Protein AF-A0A8T2HWT0-F1 (afdb_monomer_lite)

Sequence (548 aa):
MPTSSLLLQFSRGFATHGLSETGPKTSGLLRFYKHVSVKEAPGKAGYQIMLDNRVLKTPARHPLIVPTKALALAIAAEWEWQIKRIDASTMPLMSLAATAIDQPQHRDLVIETMLQYVPTDPVICRLEPGLIADKQAAVLNPVLQWVKKEIGATLETSDSIFGAQLPENQANKIRKYLQKMDKWELTAAEQLAASCKSVLLALAFVKQQLGLHEAMEATRLEEDHQIAQWGLVEGGHDIDLSDIKEFCMAAPRGAYTTLQIANDYFAVDFSLHIERLIKSIAAVHATLNSCYANYYTALARGQDSQEALVLQAAVLPSLLLALTTAEKRCEQETLKIATIIVSPSEDQTTPASSSSLSIHVAVAPDPRCLQLQENTFATVLGPPREVPIGKDSGWVAQRQTLEALRPPGAAEILLTTQQGALLEGLVTNLFIITRSKDGEIVLQTAGMGDGVVWGTMRKRVSEACKQLGLKVLEQPPAAAERATWQEAFLTNALRGVQPLDRIECDERNVWGLEPWVIEFLEVPGQWTAKIQALVESSLQRTDLRNLS

Radius of gyration: 28.45 Å; chains: 1; bounding box: 68×54×79 Å

Secondary structure (DSSP, 8-state):
--------S------------------PPBP--S-EEEEEPTTSSSEEEEETTEE-B-TTS-B-EES-HHHHHHHHHHHHT--SB--GGG-HHHHHHHHHHH--S-HHHHHHHHHHHGGG-TTTB----SHHHHHHHHHHHHHHHHIIIII------B--TT-----HHHHHHHHHHHHHS-HHHHHHHHHHHHHHT-HHHHHHHHTTSS-HHHHHHHHHHHHHHHHHHH-PPSSSSHHHHHHHHHHHHHSPS-EEEEEEEETTTEEETHHHHHHHHHHHHHHHHHHSTTSSHHHHHHHHHSTT--HHHHHHHHHHHHHHHHHHHHHTT-TT-SEEEEEEEEEE---TTS-TT--PEEEEEEEEE-GGGT------EEEEEEPPPSS-SS-BTHHHHHTHHHHTTPPTTEEEEEEE-TT-BEEEESSSEEEEEEE-TTS-EEEEE--GGG-----HHHHHHHHHHHHTTPEEEESPPBGGGGGGEEEEEEEETTTEEEEESEEEE-TT-TT-PPPEEEE-SSSS-HHHHHHHHHHHHH--EEEGGG--

pLDDT: mean 79.1, std 18.24, range [22.44, 97.56]

Structure (mmCIF, N/CA/C/O backbone):
data_AF-A0A8T2HWT0-F1
#
_entry.id   AF-A0A8T2HWT0-F1
#
loop_
_atom_site.group_PDB
_atom_site.id
_atom_site.type_symbol
_atom_site.label_atom_id
_atom_site.label_alt_id
_atom_site.label_comp_id
_atom_site.label_asym_id
_atom_site.label_entity_id
_atom_site.label_seq_id
_atom_site.pdbx_PDB_ins_code
_atom_site.Cartn_x
_atom_site.Cartn_y
_atom_site.Cartn_z
_atom_site.occupancy
_atom_site.B_iso_or_equiv
_atom_site.auth_seq_id
_atom_site.auth_comp_id
_atom_site.auth_asym_id
_atom_site.auth_atom_id
_atom_site.pdbx_PDB_model_num
ATOM 1 N N . MET A 1 1 ? 3.682 18.436 -18.220 1.00 24.05 1 MET A N 1
ATOM 2 C CA . MET A 1 1 ? 2.845 17.231 -18.397 1.00 24.05 1 MET A CA 1
ATOM 3 C C . MET A 1 1 ? 3.781 16.037 -18.317 1.00 24.05 1 MET A C 1
ATOM 5 O O . MET A 1 1 ? 4.722 16.028 -19.103 1.00 24.05 1 MET A O 1
ATOM 9 N N . PRO A 1 2 ? 3.665 15.157 -17.310 1.00 31.50 2 PRO A N 1
ATOM 10 C CA . PRO A 1 2 ? 4.734 14.221 -16.993 1.00 31.50 2 PRO A CA 1
ATOM 11 C C . PRO A 1 2 ? 4.537 12.875 -17.703 1.00 31.50 2 PRO A C 1
ATOM 13 O O . PRO A 1 2 ? 3.480 12.262 -17.612 1.00 31.50 2 PRO A O 1
ATOM 16 N N . THR A 1 3 ? 5.590 12.418 -18.373 1.00 25.73 3 THR A N 1
ATOM 17 C CA . THR A 1 3 ? 5.780 11.060 -18.898 1.00 25.73 3 THR A CA 1
ATOM 18 C C . THR A 1 3 ? 7.211 10.658 -18.564 1.00 25.73 3 THR A C 1
ATOM 20 O O . THR A 1 3 ? 8.123 11.042 -19.292 1.00 25.73 3 THR A O 1
ATOM 23 N N . SER A 1 4 ? 7.423 9.955 -17.450 1.00 26.09 4 SER A N 1
ATOM 24 C CA . SER A 1 4 ? 8.697 9.283 -17.140 1.00 26.09 4 SER A CA 1
ATOM 25 C C . SER A 1 4 ? 8.610 8.553 -15.797 1.00 26.09 4 SER A C 1
ATOM 27 O O . SER A 1 4 ? 8.921 9.121 -14.755 1.00 26.09 4 SER A O 1
ATOM 29 N N . SER A 1 5 ? 8.158 7.303 -15.822 1.00 26.47 5 SER A N 1
ATOM 30 C CA . SER A 1 5 ? 8.372 6.300 -14.773 1.00 26.47 5 SER A CA 1
ATOM 31 C C . SER A 1 5 ? 7.947 4.969 -15.371 1.00 26.47 5 SER A C 1
ATOM 33 O O . SER A 1 5 ? 6.758 4.697 -15.394 1.00 26.47 5 SER A O 1
ATOM 35 N N . LEU A 1 6 ? 8.884 4.242 -15.984 1.00 29.80 6 LEU A N 1
ATOM 36 C CA . LEU A 1 6 ? 8.794 2.826 -16.369 1.00 29.80 6 LEU A CA 1
ATOM 37 C C . LEU A 1 6 ? 10.051 2.502 -17.141 1.00 29.80 6 LEU A C 1
ATOM 39 O O . LEU A 1 6 ? 10.121 2.837 -18.317 1.00 29.80 6 LEU A O 1
ATOM 43 N N . LEU A 1 7 ? 11.033 1.893 -16.486 1.00 27.14 7 LEU A N 1
ATOM 44 C CA . LEU A 1 7 ? 12.072 1.147 -17.195 1.00 27.14 7 LEU A CA 1
ATOM 45 C C . LEU A 1 7 ? 12.890 0.190 -16.320 1.00 27.14 7 LEU A C 1
ATOM 47 O O . LEU A 1 7 ? 13.713 -0.526 -16.872 1.00 27.14 7 LEU A O 1
ATOM 51 N N . LEU A 1 8 ? 12.665 0.082 -15.003 1.00 26.81 8 LEU A N 1
ATOM 52 C CA . LEU A 1 8 ? 13.634 -0.606 -14.138 1.00 26.81 8 LEU A CA 1
ATOM 53 C C . LEU A 1 8 ? 13.428 -2.084 -13.784 1.00 26.81 8 LEU A C 1
ATOM 55 O O . LEU A 1 8 ? 14.321 -2.647 -13.166 1.00 26.81 8 LEU A O 1
ATOM 59 N N . GLN A 1 9 ? 12.366 -2.767 -14.212 1.00 28.03 9 GLN A N 1
ATOM 60 C CA . GLN A 1 9 ? 12.105 -4.163 -13.790 1.00 28.03 9 GLN A CA 1
ATOM 61 C C . GLN A 1 9 ? 12.684 -5.277 -14.680 1.00 28.03 9 GLN A C 1
ATOM 63 O O . GLN A 1 9 ? 12.322 -6.444 -14.566 1.00 28.03 9 GLN A O 1
ATOM 68 N N . PHE A 1 10 ? 13.623 -4.956 -15.558 1.00 31.03 10 PHE A N 1
ATOM 69 C CA . PHE A 1 10 ? 13.835 -5.751 -16.762 1.00 31.03 10 PHE A CA 1
ATOM 70 C C . PHE A 1 10 ? 15.256 -6.334 -16.887 1.00 31.03 10 PHE A C 1
ATOM 72 O O . PHE A 1 10 ? 15.866 -6.175 -17.930 1.00 31.03 10 PHE A O 1
ATOM 79 N N . SER A 1 11 ? 15.850 -6.975 -15.866 1.00 22.64 11 SER A N 1
ATOM 80 C CA . SER A 1 11 ? 17.165 -7.640 -16.076 1.00 22.64 11 SER A CA 1
ATOM 81 C C . SER A 1 11 ? 17.526 -8.855 -15.205 1.00 22.64 11 SER A C 1
ATOM 83 O O . SER A 1 11 ? 18.636 -9.371 -15.327 1.00 22.64 11 SER A O 1
ATOM 85 N N . ARG A 1 12 ? 16.629 -9.399 -14.370 1.00 26.84 12 ARG A N 1
ATOM 86 C CA . ARG A 1 12 ? 16.908 -10.653 -13.636 1.00 26.84 12 ARG A CA 1
ATOM 87 C C . ARG A 1 12 ? 16.283 -11.868 -14.323 1.00 26.84 12 ARG A C 1
ATOM 89 O O . ARG A 1 12 ? 15.312 -12.433 -13.840 1.00 26.84 12 ARG A O 1
ATOM 96 N N . GLY A 1 13 ? 16.867 -12.290 -15.438 1.00 24.52 13 GLY A N 1
ATOM 97 C CA . GLY A 1 13 ? 16.573 -13.578 -16.064 1.00 24.52 13 GLY A CA 1
ATOM 98 C C . GLY A 1 13 ? 17.811 -14.092 -16.788 1.00 24.52 13 GLY A C 1
ATOM 99 O O . GLY A 1 13 ? 18.402 -13.342 -17.551 1.00 24.52 13 GLY A O 1
ATOM 100 N N . PHE A 1 14 ? 18.175 -15.354 -16.538 1.00 22.83 14 PHE A N 1
ATOM 101 C CA . PHE A 1 14 ? 19.338 -16.110 -17.046 1.00 22.83 14 PHE A CA 1
ATOM 102 C C . PHE A 1 14 ? 20.650 -16.034 -16.243 1.00 22.83 14 PHE A C 1
ATOM 104 O O . PHE A 1 14 ? 21.606 -15.371 -16.627 1.00 22.83 14 PHE A O 1
ATOM 111 N N . ALA A 1 15 ? 20.725 -16.846 -15.180 1.00 23.61 15 ALA A N 1
ATOM 112 C CA . ALA A 1 15 ? 21.880 -17.711 -14.898 1.00 23.61 15 ALA A CA 1
ATOM 113 C C . ALA A 1 15 ? 21.513 -18.756 -13.824 1.00 23.61 15 ALA A C 1
ATOM 115 O O . ALA A 1 15 ? 21.696 -18.539 -12.630 1.00 23.61 15 ALA A O 1
ATOM 116 N N . THR A 1 16 ? 21.000 -19.916 -14.237 1.00 25.56 16 THR A N 1
ATOM 117 C CA . THR A 1 16 ? 20.977 -21.115 -13.389 1.00 25.56 16 THR A CA 1
ATOM 118 C C . THR A 1 16 ? 22.335 -21.808 -13.476 1.00 25.56 16 THR A C 1
ATOM 120 O O . THR A 1 16 ? 22.564 -22.581 -14.399 1.00 25.56 16 THR A O 1
ATOM 123 N N . HIS A 1 17 ? 23.228 -21.551 -12.518 1.00 22.50 17 HIS A N 1
ATOM 124 C CA . HIS A 1 17 ? 24.290 -22.486 -12.136 1.00 22.50 17 HIS A CA 1
ATOM 125 C C . HIS A 1 17 ? 24.760 -22.217 -10.699 1.00 22.50 17 HIS A C 1
ATOM 127 O O . HIS A 1 17 ? 25.265 -21.142 -10.407 1.00 22.50 17 HIS A O 1
ATOM 133 N N . GLY A 1 18 ? 24.618 -23.235 -9.840 1.00 22.44 18 GLY A N 1
ATOM 134 C CA . GLY A 1 18 ? 25.424 -23.464 -8.634 1.00 22.44 18 GLY A CA 1
ATOM 135 C C . GLY A 1 18 ? 25.349 -22.407 -7.531 1.00 22.44 18 GLY A C 1
ATOM 136 O O . GLY A 1 18 ? 26.108 -21.444 -7.531 1.00 22.44 18 GLY A O 1
ATOM 137 N N . LEU A 1 19 ? 24.519 -22.653 -6.516 1.00 24.95 19 LEU A N 1
ATOM 138 C CA . LEU A 1 19 ? 24.631 -21.975 -5.225 1.00 24.95 19 LEU A CA 1
ATOM 139 C C . LEU A 1 19 ? 25.981 -22.334 -4.576 1.00 24.95 19 LEU A C 1
ATOM 141 O O . LEU A 1 19 ? 26.182 -23.468 -4.147 1.00 24.95 19 LEU A O 1
ATOM 145 N N . SER A 1 20 ? 26.890 -21.361 -4.490 1.00 22.78 20 SER A N 1
ATOM 146 C CA . SER A 1 20 ? 27.964 -21.346 -3.493 1.00 22.78 20 SER A CA 1
ATOM 147 C C . SER A 1 20 ? 27.797 -20.115 -2.607 1.00 22.78 20 SER A C 1
ATOM 149 O O . SER A 1 20 ? 27.699 -18.996 -3.114 1.00 22.78 20 SER A O 1
ATOM 151 N N . GLU A 1 21 ? 27.777 -20.331 -1.296 1.00 34.78 21 GLU A N 1
ATOM 152 C CA . GLU A 1 21 ? 27.684 -19.312 -0.253 1.00 34.78 21 GLU A CA 1
ATOM 153 C C . GLU A 1 21 ? 28.832 -18.292 -0.331 1.00 34.78 21 GLU A C 1
ATOM 155 O O . GLU A 1 21 ? 29.925 -18.535 0.168 1.00 34.78 21 GLU A O 1
ATOM 160 N N . THR A 1 22 ? 28.574 -17.113 -0.902 1.00 25.36 22 THR A N 1
ATOM 161 C CA . THR A 1 22 ? 29.272 -15.862 -0.562 1.00 25.36 22 THR A CA 1
ATOM 162 C C . THR A 1 22 ? 28.342 -14.685 -0.864 1.00 25.36 22 THR A C 1
ATOM 164 O O . THR A 1 22 ? 27.855 -14.570 -1.987 1.00 25.36 22 THR A O 1
ATOM 167 N N . GLY A 1 23 ? 28.080 -13.813 0.117 1.00 28.64 23 GLY A N 1
ATOM 168 C CA . GLY A 1 23 ? 27.225 -12.628 -0.055 1.00 28.64 23 GLY A CA 1
ATOM 169 C C . GLY A 1 23 ? 27.714 -11.660 -1.153 1.00 28.64 23 GLY A C 1
ATOM 170 O O . GLY A 1 23 ? 28.897 -11.676 -1.510 1.00 28.64 23 GLY A O 1
ATOM 171 N N . PRO A 1 24 ? 26.838 -10.798 -1.707 1.00 32.03 24 PRO A N 1
ATOM 172 C CA . PRO A 1 24 ? 27.182 -9.977 -2.863 1.00 32.03 24 PRO A CA 1
ATOM 173 C C . PRO A 1 24 ? 28.193 -8.877 -2.498 1.00 32.03 24 PRO A C 1
ATOM 175 O O . PRO A 1 24 ? 27.937 -8.002 -1.670 1.00 32.03 24 PRO A O 1
ATOM 178 N N . LYS A 1 25 ? 29.359 -8.896 -3.154 1.00 30.98 25 LYS A N 1
ATOM 179 C CA . LYS A 1 25 ? 30.345 -7.804 -3.131 1.00 30.98 25 LYS A CA 1
ATOM 180 C C . LYS A 1 25 ? 29.806 -6.616 -3.940 1.00 30.98 25 LYS A C 1
ATOM 182 O O . LYS A 1 25 ? 29.702 -6.703 -5.158 1.00 30.98 25 LYS A O 1
ATOM 187 N N . THR A 1 26 ? 29.522 -5.482 -3.301 1.00 39.16 26 THR A N 1
ATOM 188 C CA . THR A 1 26 ? 29.112 -4.236 -3.981 1.00 39.16 26 THR A CA 1
ATOM 189 C C . THR A 1 26 ? 30.318 -3.519 -4.611 1.00 39.16 26 THR A C 1
ATOM 191 O O . THR A 1 26 ? 30.970 -2.658 -4.016 1.00 39.16 26 THR A O 1
ATOM 194 N N . SER A 1 27 ? 30.644 -3.888 -5.852 1.00 46.19 27 SER A N 1
ATOM 195 C CA . SER A 1 27 ? 31.811 -3.409 -6.612 1.00 46.19 27 SER A CA 1
ATOM 196 C C . SER A 1 27 ? 31.503 -2.274 -7.609 1.00 46.19 27 SER A C 1
ATOM 198 O O . SER A 1 27 ? 32.013 -2.286 -8.727 1.00 46.19 27 SER A O 1
ATOM 200 N N . GLY A 1 28 ? 30.666 -1.295 -7.251 1.00 57.81 28 GLY A N 1
ATOM 201 C CA . GLY A 1 28 ? 30.390 -0.133 -8.115 1.00 57.81 28 GLY A CA 1
ATOM 202 C C . GLY A 1 28 ? 31.555 0.869 -8.164 1.00 57.81 28 GLY A C 1
ATOM 203 O O . GLY A 1 28 ? 32.115 1.219 -7.119 1.00 57.81 28 GLY A O 1
ATOM 204 N N . LEU A 1 29 ? 31.915 1.346 -9.364 1.00 75.94 29 LEU A N 1
ATOM 205 C CA . LEU A 1 29 ? 32.927 2.394 -9.587 1.00 75.94 29 LEU A CA 1
ATOM 206 C C . LEU A 1 29 ? 32.490 3.724 -8.947 1.00 75.94 29 LEU A C 1
ATOM 208 O O . LEU A 1 29 ? 31.316 4.081 -8.987 1.00 75.94 29 LEU A O 1
ATOM 212 N N . LEU A 1 30 ? 33.429 4.490 -8.382 1.00 79.50 30 LEU A N 1
ATOM 213 C CA . LEU A 1 30 ? 33.154 5.858 -7.921 1.00 79.50 30 LEU A CA 1
ATOM 214 C C . LEU A 1 30 ? 32.766 6.757 -9.104 1.00 79.50 30 LEU A C 1
ATOM 216 O O . LEU A 1 30 ? 33.316 6.613 -10.200 1.00 79.50 30 LEU A O 1
ATOM 220 N N . ARG A 1 31 ? 31.854 7.713 -8.878 1.00 83.25 31 ARG A N 1
ATOM 221 C CA . ARG A 1 31 ? 31.521 8.731 -9.884 1.00 83.25 31 ARG A CA 1
ATOM 222 C C . ARG A 1 31 ? 32.776 9.548 -10.196 1.00 83.25 31 ARG A C 1
ATOM 224 O O . ARG A 1 31 ? 33.332 10.212 -9.327 1.00 83.25 31 ARG A O 1
ATOM 231 N N . PHE A 1 32 ? 33.220 9.480 -11.448 1.00 88.19 32 PHE A N 1
ATOM 232 C CA . PHE A 1 32 ? 34.474 10.083 -11.918 1.00 88.19 32 PHE A CA 1
ATOM 233 C C . PHE A 1 32 ? 34.266 11.318 -12.812 1.00 88.19 32 PHE A C 1
ATOM 235 O O . PHE A 1 32 ? 35.234 11.827 -13.373 1.00 88.19 32 PHE A O 1
ATOM 242 N N . TYR A 1 33 ? 33.022 11.775 -12.971 1.00 88.38 33 TYR A N 1
ATOM 243 C CA . TYR A 1 33 ? 32.622 12.878 -13.850 1.00 88.38 33 TYR A CA 1
ATOM 244 C C . TYR A 1 33 ? 31.745 13.890 -13.107 1.00 88.38 33 TYR A C 1
ATOM 246 O O . TYR A 1 33 ? 31.045 13.531 -12.153 1.00 88.38 33 TYR A O 1
ATOM 254 N N . LYS A 1 34 ? 31.751 15.153 -13.551 1.00 75.69 34 LYS A N 1
ATOM 255 C CA . LYS A 1 34 ? 30.940 16.226 -12.949 1.00 75.69 34 LYS A CA 1
ATOM 256 C C . LYS A 1 34 ? 29.694 16.538 -13.767 1.00 75.69 34 LYS A C 1
ATOM 258 O O . LYS A 1 34 ? 28.609 16.579 -13.198 1.00 75.69 34 LYS A O 1
ATOM 263 N N . HIS A 1 35 ? 29.837 16.692 -15.076 1.00 78.69 35 HIS A N 1
ATOM 264 C CA . HIS A 1 35 ? 28.774 17.110 -15.982 1.00 78.69 35 HIS A CA 1
ATOM 265 C C . HIS A 1 35 ? 28.385 15.986 -16.940 1.00 78.69 35 HIS A C 1
ATOM 267 O O . HIS A 1 35 ? 29.240 15.231 -17.400 1.00 78.69 35 HIS A O 1
ATOM 273 N N . VAL A 1 36 ? 27.100 15.900 -17.278 1.00 88.44 36 VAL A N 1
ATOM 274 C CA . VAL A 1 36 ? 26.594 15.014 -18.331 1.00 88.44 36 VAL A CA 1
ATOM 275 C C . VAL A 1 36 ? 25.966 15.886 -19.411 1.00 88.44 36 VAL A C 1
ATOM 277 O O . VAL A 1 36 ? 25.247 16.833 -19.111 1.00 88.44 36 VAL A O 1
ATOM 280 N N . SER A 1 37 ? 26.273 15.626 -20.679 1.00 85.12 37 SER A N 1
ATOM 281 C CA . SER A 1 37 ? 25.669 16.366 -21.792 1.00 85.12 37 SER A CA 1
ATOM 282 C C . SER A 1 37 ? 25.386 15.463 -22.983 1.00 85.12 37 SER A C 1
ATOM 284 O O . SER A 1 37 ? 25.999 14.411 -23.143 1.00 85.12 37 SER A O 1
ATOM 286 N N . VAL A 1 38 ? 24.451 15.876 -23.834 1.00 92.69 38 VAL A N 1
ATOM 287 C CA . VAL A 1 38 ? 24.087 15.157 -25.059 1.00 92.69 38 VAL A CA 1
ATOM 288 C C . VAL A 1 38 ? 24.544 15.967 -26.263 1.00 92.69 38 VAL A C 1
ATOM 290 O O . VAL A 1 38 ? 24.312 17.174 -26.330 1.00 92.69 38 VAL A O 1
ATOM 293 N N . LYS A 1 39 ? 25.186 15.305 -27.226 1.00 91.69 39 LYS A N 1
ATOM 294 C CA . LYS A 1 39 ? 25.612 15.907 -28.496 1.00 91.69 39 LYS A CA 1
ATOM 295 C C . LYS A 1 39 ? 25.235 15.006 -29.662 1.00 91.69 39 LYS A C 1
ATOM 297 O O . LYS A 1 39 ? 25.091 13.798 -29.495 1.00 91.69 39 LYS A O 1
ATOM 302 N N . GLU A 1 40 ? 25.107 15.583 -30.847 1.00 93.50 40 GLU A N 1
ATOM 303 C CA . GLU A 1 40 ? 25.027 14.792 -32.076 1.00 93.50 40 GLU A CA 1
ATOM 304 C C . GLU A 1 40 ? 26.358 14.078 -32.325 1.00 93.50 40 GLU A C 1
ATOM 306 O O . GLU A 1 40 ? 27.436 14.617 -32.046 1.00 93.50 40 GLU A O 1
ATOM 311 N N . ALA A 1 41 ? 26.280 12.831 -32.789 1.00 90.25 41 ALA A N 1
ATOM 312 C CA . ALA A 1 41 ? 27.463 12.035 -33.065 1.00 90.25 41 ALA A CA 1
ATOM 313 C C . ALA A 1 41 ? 28.148 12.546 -34.350 1.00 90.25 41 ALA A C 1
ATOM 315 O O . ALA A 1 41 ? 27.528 12.579 -35.414 1.00 90.25 41 ALA A O 1
ATOM 316 N N . PRO A 1 42 ? 29.433 12.936 -34.308 1.00 83.69 42 PRO A N 1
ATOM 317 C CA . PRO A 1 42 ? 30.116 13.429 -35.497 1.00 83.69 42 PRO A CA 1
ATOM 318 C C . PRO A 1 42 ? 30.274 12.307 -36.534 1.00 83.69 42 PRO A C 1
ATOM 320 O O . PRO A 1 42 ? 30.827 11.247 -36.241 1.00 83.69 42 PRO A O 1
ATOM 323 N N . GLY A 1 43 ? 29.788 12.544 -37.757 1.00 79.88 43 GLY A N 1
ATOM 324 C CA . GLY A 1 43 ? 29.916 11.610 -38.883 1.00 79.88 43 GLY A CA 1
ATOM 325 C C . GLY A 1 43 ? 29.040 10.352 -38.801 1.00 79.88 43 GLY A C 1
ATOM 326 O O . GLY A 1 43 ? 29.235 9.435 -39.596 1.00 79.88 43 GLY A O 1
ATOM 327 N N . LYS A 1 44 ? 28.088 10.280 -37.858 1.00 82.56 44 LYS A N 1
ATOM 328 C CA . LYS A 1 44 ? 27.123 9.176 -37.724 1.00 82.56 44 LYS A CA 1
ATOM 329 C C . LYS A 1 44 ? 25.737 9.728 -37.398 1.00 82.56 44 LYS A C 1
ATOM 331 O O . LYS A 1 44 ? 25.620 10.671 -36.628 1.00 82.56 44 LYS A O 1
ATOM 336 N N . ALA A 1 45 ? 24.685 9.119 -37.939 1.00 83.69 45 ALA A N 1
ATOM 337 C CA . ALA A 1 45 ? 23.322 9.453 -37.535 1.00 83.69 45 ALA A CA 1
ATOM 338 C C . ALA A 1 45 ? 23.077 8.984 -36.086 1.00 83.69 45 ALA A C 1
ATOM 340 O O . ALA A 1 45 ? 23.282 7.808 -35.780 1.00 83.69 45 ALA A O 1
ATOM 341 N N . GLY A 1 46 ? 22.667 9.901 -35.205 1.00 91.56 46 GLY A N 1
ATOM 342 C CA . GLY A 1 46 ? 22.336 9.615 -33.807 1.00 91.56 46 GLY A CA 1
ATOM 343 C C . GLY A 1 46 ? 22.950 10.597 -32.807 1.00 91.56 46 GLY A C 1
ATOM 344 O O . GLY A 1 46 ? 23.623 11.566 -33.161 1.00 91.56 46 GLY A O 1
ATOM 345 N N . TYR A 1 47 ? 22.716 10.322 -31.529 1.00 93.94 47 TYR A N 1
ATOM 346 C CA . TYR A 1 47 ? 23.123 11.152 -30.400 1.00 93.94 47 TYR A CA 1
ATOM 347 C C . TYR A 1 47 ? 24.047 10.365 -29.475 1.00 93.94 47 TYR A C 1
ATOM 349 O O . TYR A 1 47 ? 23.842 9.175 -29.244 1.00 93.94 47 TYR A O 1
ATOM 357 N N . GLN A 1 48 ? 25.060 11.034 -28.937 1.00 94.06 48 GLN A N 1
ATOM 358 C CA . GLN A 1 48 ? 26.007 10.476 -27.979 1.00 94.06 48 GLN A CA 1
ATOM 359 C C . GLN A 1 48 ? 25.920 11.219 -26.645 1.00 94.06 48 GLN A C 1
ATOM 361 O O . GLN A 1 48 ? 25.686 12.432 -26.602 1.00 94.06 48 GLN A O 1
ATOM 366 N N . ILE A 1 49 ? 26.147 10.484 -25.560 1.00 94.44 49 ILE A N 1
ATOM 367 C CA . ILE A 1 49 ? 26.234 11.034 -24.208 1.00 94.44 49 ILE A CA 1
ATOM 368 C C . ILE A 1 49 ? 27.702 11.317 -23.886 1.00 94.44 49 ILE A C 1
ATOM 370 O O . ILE A 1 49 ? 28.594 10.522 -24.185 1.00 94.44 49 ILE A O 1
ATOM 374 N N . MET A 1 50 ? 27.953 12.475 -23.291 1.00 92.25 50 MET A N 1
ATOM 375 C CA . MET A 1 50 ? 29.264 12.957 -22.882 1.00 92.25 50 MET A CA 1
ATOM 376 C C . MET A 1 50 ? 29.308 13.034 -21.359 1.00 92.25 50 MET A C 1
ATOM 378 O O . MET A 1 50 ? 28.469 13.701 -20.758 1.00 92.25 50 MET A O 1
ATOM 382 N N . LEU A 1 51 ? 30.308 12.401 -20.752 1.00 91.69 51 LEU A N 1
ATOM 383 C CA . LEU A 1 51 ? 30.667 12.588 -19.349 1.00 91.69 51 LEU A CA 1
ATOM 384 C C . LEU A 1 51 ? 31.840 13.568 -19.294 1.00 91.69 51 LEU A C 1
ATOM 386 O O . LEU A 1 51 ? 32.939 13.264 -19.770 1.00 91.69 51 LEU A O 1
ATOM 390 N N . ASP A 1 52 ? 31.588 14.765 -18.779 1.00 90.44 52 ASP A N 1
ATOM 391 C CA . ASP A 1 52 ? 32.414 15.957 -18.953 1.00 90.44 52 ASP A CA 1
ATOM 392 C C . ASP A 1 52 ? 32.734 16.183 -20.444 1.00 90.44 52 ASP A C 1
ATOM 394 O O . ASP A 1 52 ? 31.878 16.597 -21.225 1.00 90.44 52 ASP A O 1
ATOM 398 N N . ASN A 1 53 ? 33.956 15.840 -20.859 1.00 87.25 53 ASN A N 1
ATOM 399 C CA . ASN A 1 53 ? 34.443 15.964 -22.233 1.00 87.25 53 ASN A CA 1
ATOM 400 C C . ASN A 1 53 ? 34.724 14.607 -22.902 1.00 87.25 53 ASN A C 1
ATOM 402 O O . ASN A 1 53 ? 35.326 14.563 -23.975 1.00 87.25 53 ASN A O 1
ATOM 406 N N . ARG A 1 54 ? 34.318 13.489 -22.287 1.00 91.75 54 ARG A N 1
ATOM 407 C CA . ARG A 1 54 ? 34.568 12.128 -22.787 1.00 91.75 54 ARG A CA 1
ATOM 408 C C . ARG A 1 54 ? 33.281 11.486 -23.292 1.00 91.75 54 ARG A C 1
ATOM 410 O O . ARG A 1 54 ? 32.266 11.518 -22.608 1.00 91.75 54 ARG A O 1
ATOM 417 N N . VAL A 1 55 ? 33.345 10.869 -24.471 1.00 93.88 55 VAL A N 1
ATOM 418 C CA . VAL A 1 55 ? 32.228 10.092 -25.032 1.00 93.88 55 VAL A CA 1
ATOM 419 C C . VAL A 1 55 ? 31.972 8.873 -24.148 1.00 93.88 55 VAL A C 1
ATOM 421 O O . VAL A 1 55 ? 32.904 8.110 -23.867 1.00 93.88 55 VAL A O 1
ATOM 424 N N . LEU A 1 56 ? 30.722 8.692 -23.727 1.00 93.12 56 LEU A N 1
ATOM 425 C CA . LEU A 1 56 ? 30.280 7.517 -22.990 1.00 93.12 56 LEU A CA 1
ATOM 426 C C . LEU A 1 56 ? 30.376 6.271 -23.880 1.00 93.12 56 LEU A C 1
ATOM 428 O O . LEU A 1 56 ? 30.032 6.294 -25.065 1.00 93.12 56 LEU A O 1
ATOM 432 N N . LYS A 1 57 ? 30.859 5.174 -23.300 1.00 92.69 57 LYS A N 1
ATOM 433 C CA . LYS A 1 57 ? 31.058 3.901 -23.992 1.00 92.69 57 LYS A CA 1
ATOM 434 C C . LYS A 1 57 ? 30.269 2.790 -23.316 1.00 92.69 57 LYS A C 1
ATOM 436 O O . LYS A 1 57 ? 30.028 2.848 -22.112 1.00 92.69 57 LYS A O 1
ATOM 441 N N . THR A 1 58 ? 29.910 1.782 -24.097 1.00 91.00 58 THR A N 1
ATOM 442 C CA . THR A 1 58 ? 29.339 0.526 -23.615 1.00 91.00 58 THR A CA 1
ATOM 443 C C . THR A 1 58 ? 30.389 -0.300 -22.854 1.00 91.00 58 THR A C 1
ATOM 445 O O . THR A 1 58 ? 31.590 -0.005 -22.957 1.00 91.00 58 THR A O 1
ATOM 448 N N . PRO A 1 59 ? 29.992 -1.338 -22.094 1.00 86.00 59 PRO A N 1
ATOM 449 C CA . PRO A 1 59 ? 30.930 -2.249 -21.437 1.00 86.00 59 PRO A CA 1
ATOM 450 C C . PRO A 1 59 ? 31.935 -2.895 -22.404 1.00 86.00 59 PRO A C 1
ATOM 452 O O . PRO A 1 59 ? 33.116 -2.995 -22.062 1.00 86.00 59 PRO A O 1
ATOM 455 N N . ALA A 1 60 ? 31.533 -3.218 -23.643 1.00 87.00 60 ALA A N 1
ATOM 456 C CA . ALA A 1 60 ? 32.447 -3.697 -24.689 1.00 87.00 60 ALA A CA 1
ATOM 457 C C . ALA A 1 60 ? 33.297 -2.580 -25.338 1.00 87.00 60 ALA A C 1
ATOM 459 O O . ALA A 1 60 ? 34.018 -2.809 -26.307 1.00 87.00 60 ALA A O 1
ATOM 460 N N . ARG A 1 61 ? 33.272 -1.367 -24.770 1.00 89.94 61 ARG A N 1
ATOM 461 C CA . ARG A 1 61 ? 34.041 -0.174 -25.165 1.00 89.94 61 ARG A CA 1
ATOM 462 C C . ARG A 1 61 ? 33.640 0.440 -26.511 1.00 89.94 61 ARG A C 1
ATOM 464 O O . ARG A 1 61 ? 34.387 1.279 -27.031 1.00 89.94 61 ARG A O 1
ATOM 471 N N . HIS A 1 62 ? 32.463 0.114 -27.039 1.00 91.19 62 HIS A N 1
ATOM 472 C CA . HIS A 1 62 ? 31.904 0.796 -28.206 1.00 91.19 62 HIS A CA 1
ATOM 473 C C . HIS A 1 62 ? 31.340 2.172 -27.814 1.00 91.19 62 HIS A C 1
ATOM 475 O O . HIS A 1 62 ? 30.832 2.329 -26.706 1.00 91.19 62 HIS A O 1
ATOM 481 N N . PRO A 1 63 ? 31.414 3.204 -28.675 1.00 92.50 63 PRO A N 1
ATOM 482 C CA . PRO A 1 63 ? 30.730 4.472 -28.421 1.00 92.50 63 PRO A CA 1
ATOM 483 C C . PRO A 1 63 ? 29.214 4.272 -28.283 1.00 92.50 63 PRO A C 1
ATOM 485 O O . PRO A 1 63 ? 28.596 3.673 -29.165 1.00 92.50 63 PRO A O 1
ATOM 488 N N . LEU A 1 64 ? 28.616 4.800 -27.210 1.00 93.38 64 LEU A N 1
ATOM 489 C CA . LEU A 1 64 ? 27.174 4.715 -26.979 1.00 93.38 64 LEU A CA 1
ATOM 490 C C . LEU A 1 64 ? 26.451 5.765 -27.837 1.00 93.38 64 LEU A C 1
ATOM 492 O O . LEU A 1 64 ? 26.311 6.922 -27.438 1.00 93.38 64 LEU A O 1
ATOM 496 N N . ILE A 1 65 ? 26.032 5.357 -29.036 1.00 94.38 65 ILE A N 1
ATOM 497 C CA . ILE A 1 65 ? 25.289 6.197 -29.984 1.00 94.38 65 ILE A CA 1
ATOM 498 C C . ILE A 1 65 ? 23.865 5.660 -30.098 1.00 94.38 65 ILE A C 1
ATOM 500 O O . ILE A 1 65 ? 23.657 4.532 -30.549 1.00 94.38 65 ILE A O 1
ATOM 504 N N . VAL A 1 66 ? 22.895 6.482 -29.708 1.00 93.19 66 VAL A N 1
ATOM 505 C CA . VAL A 1 66 ? 21.467 6.144 -29.703 1.00 93.19 66 VAL A CA 1
ATOM 506 C C . VAL A 1 66 ? 20.714 6.894 -30.812 1.00 93.19 66 VAL A C 1
ATOM 508 O O . VAL A 1 66 ? 21.129 7.988 -31.203 1.00 93.19 66 VAL A O 1
ATOM 511 N N . PRO A 1 67 ? 19.615 6.335 -31.350 1.00 91.56 67 PRO A N 1
ATOM 512 C CA . PRO A 1 67 ? 18.962 6.862 -32.550 1.00 91.56 67 PRO A CA 1
ATOM 513 C C . PRO A 1 67 ? 18.228 8.188 -32.324 1.00 91.56 67 PRO A C 1
ATOM 515 O O . PRO A 1 67 ? 18.129 8.992 -33.247 1.00 91.56 67 PRO A O 1
ATOM 518 N N . THR A 1 68 ? 17.716 8.438 -31.114 1.00 91.19 68 THR A N 1
ATOM 519 C CA . THR A 1 68 ? 16.866 9.601 -30.827 1.00 91.19 68 THR A CA 1
ATOM 520 C C . THR A 1 68 ? 17.436 10.468 -29.712 1.00 91.19 68 THR A C 1
ATOM 522 O O . THR A 1 68 ? 18.047 9.985 -28.756 1.00 91.19 68 THR A O 1
ATOM 525 N N . LYS A 1 69 ? 17.186 11.778 -29.810 1.00 88.56 69 LYS A N 1
ATOM 526 C CA . LYS A 1 69 ? 17.588 12.744 -28.780 1.00 88.56 69 LYS A CA 1
ATOM 527 C C . LYS A 1 69 ? 16.896 12.463 -27.447 1.00 88.56 69 LYS A C 1
ATOM 529 O O . LYS A 1 69 ? 17.511 12.632 -26.402 1.00 88.56 69 LYS A O 1
ATOM 534 N N . ALA A 1 70 ? 15.639 12.020 -27.491 1.00 84.06 70 ALA A N 1
ATOM 535 C CA . ALA A 1 70 ? 14.858 11.685 -26.304 1.00 84.06 70 ALA A CA 1
ATOM 536 C C . ALA A 1 70 ? 15.501 10.540 -25.507 1.00 84.06 70 ALA A C 1
ATOM 538 O O . ALA A 1 70 ? 15.728 10.691 -24.310 1.00 84.06 70 ALA A O 1
ATOM 539 N N . LEU A 1 71 ? 15.885 9.447 -26.178 1.00 84.62 71 LEU A N 1
ATOM 540 C CA . LEU A 1 71 ? 16.582 8.332 -25.534 1.00 84.62 71 LEU A CA 1
ATOM 541 C C . LEU A 1 71 ? 17.947 8.766 -24.978 1.00 84.62 71 LEU A C 1
ATOM 543 O O . LEU A 1 71 ? 18.309 8.390 -23.868 1.00 84.62 71 LEU A O 1
ATOM 547 N N . ALA A 1 72 ? 18.680 9.612 -25.709 1.00 87.88 72 ALA A N 1
ATOM 548 C CA . ALA A 1 72 ? 19.963 10.134 -25.240 1.00 87.88 72 ALA A CA 1
ATOM 549 C C . ALA A 1 72 ? 19.832 10.993 -23.977 1.00 87.88 72 ALA A C 1
ATOM 551 O O . ALA A 1 72 ? 20.660 10.883 -23.079 1.00 87.88 72 ALA A O 1
ATOM 552 N N . LEU A 1 73 ? 18.800 11.840 -23.908 1.00 76.81 73 LEU A N 1
ATOM 553 C CA . LEU A 1 73 ? 18.508 12.665 -22.735 1.00 76.81 73 LEU A CA 1
ATOM 554 C C . LEU A 1 73 ? 18.079 11.814 -21.540 1.00 76.81 73 LEU A C 1
ATOM 556 O O . LEU A 1 73 ? 18.518 12.082 -20.428 1.00 76.81 73 LEU A O 1
ATOM 560 N N . ALA A 1 74 ? 17.275 10.775 -21.765 1.00 70.38 74 ALA A N 1
ATOM 561 C CA . ALA A 1 74 ? 16.850 9.873 -20.702 1.00 70.38 74 ALA A CA 1
ATOM 562 C C . ALA A 1 74 ? 18.037 9.084 -20.115 1.00 70.38 74 ALA A C 1
ATOM 564 O O . ALA A 1 74 ? 18.209 9.053 -18.902 1.00 70.38 74 ALA A O 1
ATOM 565 N N . ILE A 1 75 ? 18.934 8.561 -20.961 1.00 82.75 75 ILE A N 1
ATOM 566 C CA . ILE A 1 75 ? 20.184 7.933 -20.498 1.00 82.75 75 ILE A CA 1
ATOM 567 C C . ILE A 1 75 ? 21.089 8.962 -19.809 1.00 82.75 75 ILE A C 1
ATOM 569 O O . ILE A 1 75 ? 21.701 8.666 -18.788 1.00 82.75 75 ILE A O 1
ATOM 573 N N . ALA A 1 76 ? 21.190 10.185 -20.334 1.00 82.12 76 ALA A N 1
ATOM 574 C CA . ALA A 1 76 ? 21.968 11.238 -19.686 1.00 82.12 76 ALA A CA 1
ATOM 575 C C . ALA A 1 76 ? 21.444 11.556 -18.275 1.00 82.12 76 ALA A C 1
ATOM 577 O O . ALA A 1 76 ? 22.256 11.738 -17.371 1.00 82.12 76 ALA A O 1
ATOM 578 N N . ALA A 1 77 ? 20.122 11.550 -18.073 1.00 69.31 77 ALA A N 1
ATOM 579 C CA . ALA A 1 77 ? 19.509 11.725 -16.761 1.00 69.31 77 ALA A CA 1
ATOM 580 C C . ALA A 1 77 ? 19.884 10.589 -15.793 1.00 69.31 77 ALA A C 1
ATOM 582 O O . ALA A 1 77 ? 20.233 10.871 -14.649 1.00 69.31 77 ALA A O 1
ATOM 583 N N . GLU A 1 78 ? 19.915 9.330 -16.252 1.00 77.38 78 GLU A N 1
ATOM 584 C CA . GLU A 1 78 ? 20.390 8.198 -15.434 1.00 77.38 78 GLU A CA 1
ATOM 585 C C . GLU A 1 78 ? 21.829 8.408 -14.951 1.00 77.38 78 GLU A C 1
ATOM 587 O O . GLU A 1 78 ? 22.135 8.163 -13.787 1.00 77.38 78 GLU A O 1
ATOM 592 N N . TRP A 1 79 ? 22.718 8.897 -15.825 1.00 83.88 79 TRP A N 1
ATOM 593 C CA . TRP A 1 79 ? 24.104 9.215 -15.465 1.00 83.88 79 TRP A CA 1
ATOM 594 C C . TRP A 1 79 ? 24.204 10.452 -14.558 1.00 83.88 79 TRP A C 1
ATOM 596 O O . TRP A 1 79 ? 25.040 10.500 -13.660 1.00 83.88 79 TRP A O 1
ATOM 606 N N . GLU A 1 80 ? 23.363 11.464 -14.746 1.00 76.12 80 GLU A N 1
ATOM 607 C CA . GLU A 1 80 ? 23.377 12.663 -13.903 1.00 76.12 80 GLU A CA 1
ATOM 608 C C . GLU A 1 80 ? 22.950 12.363 -12.457 1.00 76.12 80 GLU A C 1
ATOM 610 O O . GLU A 1 80 ? 23.551 12.900 -11.517 1.00 76.12 80 GLU A O 1
ATOM 615 N N . TRP A 1 81 ? 21.994 11.443 -12.290 1.00 73.75 81 TRP A N 1
ATOM 616 C CA . TRP A 1 81 ? 21.412 11.024 -11.009 1.00 73.75 81 TRP A CA 1
ATOM 617 C C . TRP A 1 81 ? 22.370 10.216 -10.110 1.00 73.75 81 TRP A C 1
ATOM 619 O O . TRP A 1 81 ? 22.106 10.016 -8.925 1.00 73.75 81 TRP A O 1
ATOM 629 N N . GLN A 1 82 ? 23.521 9.775 -10.626 1.00 71.44 82 GLN A N 1
ATOM 630 C CA . GLN A 1 82 ? 24.487 8.974 -9.865 1.00 71.44 82 GLN A CA 1
ATOM 631 C C . GLN A 1 82 ? 25.212 9.826 -8.811 1.00 71.44 82 GLN A C 1
ATOM 633 O O . GLN A 1 82 ? 25.957 10.728 -9.165 1.00 71.44 82 GLN A O 1
ATOM 638 N N . ILE A 1 83 ? 25.076 9.565 -7.508 1.00 72.50 83 ILE A N 1
ATOM 639 C CA . ILE A 1 83 ? 25.613 10.490 -6.482 1.00 72.50 83 ILE A CA 1
ATOM 640 C C . ILE A 1 83 ? 27.105 10.243 -6.176 1.00 72.50 83 ILE A C 1
ATOM 642 O O . ILE A 1 83 ? 27.956 11.076 -6.484 1.00 72.50 83 ILE A O 1
ATOM 646 N N . LYS A 1 84 ? 27.447 9.112 -5.539 1.00 69.38 84 LYS A N 1
ATOM 647 C CA . LYS A 1 84 ? 28.831 8.796 -5.100 1.00 69.38 84 LYS A CA 1
ATOM 648 C C . LYS A 1 84 ? 29.471 7.658 -5.890 1.00 69.38 84 LYS A C 1
ATOM 650 O O . LYS A 1 84 ? 30.671 7.686 -6.163 1.00 69.38 84 LYS A O 1
ATOM 655 N N . ARG A 1 85 ? 28.684 6.647 -6.242 1.00 76.12 85 ARG A N 1
ATOM 656 C CA . ARG A 1 85 ? 29.088 5.497 -7.053 1.00 76.12 85 ARG A CA 1
ATOM 657 C C . ARG A 1 85 ? 28.107 5.350 -8.204 1.00 76.12 85 ARG A C 1
ATOM 659 O O . ARG A 1 85 ? 26.972 5.792 -8.082 1.00 76.12 85 ARG A O 1
ATOM 666 N N . ILE A 1 86 ? 28.590 4.784 -9.299 1.00 78.12 86 ILE A N 1
ATOM 667 C CA . ILE A 1 86 ? 27.767 4.418 -10.445 1.00 78.12 86 ILE A CA 1
ATOM 668 C C . ILE A 1 86 ? 27.090 3.099 -10.095 1.00 78.12 86 ILE A C 1
ATOM 670 O O . ILE A 1 86 ? 27.787 2.113 -9.832 1.00 78.12 86 ILE A O 1
ATOM 674 N N . ASP A 1 87 ? 25.764 3.112 -10.080 1.00 75.56 87 ASP A N 1
ATOM 675 C CA . ASP A 1 87 ? 24.936 1.959 -9.769 1.00 75.56 87 ASP A CA 1
ATOM 676 C C . ASP A 1 87 ? 24.128 1.518 -10.990 1.00 75.56 87 ASP A C 1
ATOM 678 O O . ASP A 1 87 ? 23.168 2.175 -11.391 1.00 75.56 87 ASP A O 1
ATOM 682 N N . ALA A 1 88 ? 24.537 0.404 -11.604 1.00 73.38 88 ALA A N 1
ATOM 683 C CA . ALA A 1 88 ? 23.957 -0.076 -12.858 1.00 73.38 88 ALA A CA 1
ATOM 684 C C . ALA A 1 88 ? 22.466 -0.425 -12.727 1.00 73.38 88 ALA A C 1
ATOM 686 O O . ALA A 1 88 ? 21.721 -0.303 -13.700 1.00 73.38 88 ALA A O 1
ATOM 687 N N . SER A 1 89 ? 22.023 -0.808 -11.530 1.00 71.38 89 SER A N 1
ATOM 688 C CA . SER A 1 89 ? 20.624 -1.110 -11.236 1.00 71.38 89 SER A CA 1
ATOM 689 C C . SER A 1 89 ? 19.711 0.110 -11.237 1.00 71.38 89 SER A C 1
ATOM 691 O O . SER A 1 89 ? 18.506 -0.054 -11.193 1.00 71.38 89 SER A O 1
ATOM 693 N N . THR A 1 90 ? 20.248 1.328 -11.300 1.00 75.19 90 THR A N 1
ATOM 694 C CA . THR A 1 90 ? 19.460 2.564 -11.451 1.00 75.19 90 THR A CA 1
ATOM 695 C C . THR A 1 90 ? 19.496 3.093 -12.887 1.00 75.19 90 THR A C 1
ATOM 697 O O . THR A 1 90 ? 19.005 4.185 -13.168 1.00 75.19 90 THR A O 1
ATOM 700 N N . MET A 1 91 ? 20.098 2.331 -13.811 1.00 79.25 91 MET A N 1
ATOM 701 C CA . MET A 1 91 ? 20.423 2.765 -15.173 1.00 79.25 91 MET A CA 1
ATOM 702 C C . MET A 1 91 ? 19.891 1.776 -16.229 1.00 79.25 91 MET A C 1
ATOM 704 O O . MET A 1 91 ? 20.669 1.167 -16.980 1.00 79.25 91 MET A O 1
ATOM 708 N N . PRO A 1 92 ? 18.566 1.545 -16.274 1.00 80.62 92 PRO A N 1
ATOM 709 C CA . PRO A 1 92 ? 17.955 0.556 -17.159 1.00 80.62 92 PRO A CA 1
ATOM 710 C C . PRO A 1 92 ? 18.117 0.897 -18.639 1.00 80.62 92 PRO A C 1
ATOM 712 O O . PRO A 1 92 ? 18.370 0.004 -19.444 1.00 80.62 92 PRO A O 1
ATOM 715 N N . LEU A 1 93 ? 17.985 2.172 -19.020 1.00 83.50 93 LEU A N 1
ATOM 716 C CA . LEU A 1 93 ? 18.094 2.605 -20.406 1.00 83.50 93 LEU A CA 1
ATOM 717 C C . LEU A 1 93 ? 19.529 2.517 -20.872 1.00 83.50 93 LEU A C 1
ATOM 719 O O . LEU A 1 93 ? 19.758 2.126 -22.014 1.00 83.50 93 LEU A O 1
ATOM 723 N N . MET A 1 94 ? 20.491 2.849 -20.005 1.00 87.94 94 MET A N 1
ATOM 724 C CA . MET A 1 94 ? 21.894 2.573 -20.277 1.00 87.94 94 MET A CA 1
ATOM 725 C C . MET A 1 94 ? 22.061 1.080 -20.560 1.00 87.94 94 MET A C 1
ATOM 727 O O . MET A 1 94 ? 22.578 0.726 -21.618 1.00 87.94 94 MET A O 1
ATOM 731 N N . SER A 1 95 ? 21.592 0.217 -19.657 1.00 86.38 95 SER A N 1
ATOM 732 C CA . SER A 1 95 ? 21.787 -1.232 -19.750 1.00 86.38 95 SER A CA 1
ATOM 733 C C . SER A 1 95 ? 21.167 -1.806 -21.026 1.00 86.38 95 SER A C 1
ATOM 735 O O . SER A 1 95 ? 21.855 -2.475 -21.791 1.00 86.38 95 SER A O 1
ATOM 737 N N . LEU A 1 96 ? 19.915 -1.454 -21.329 1.00 85.31 96 LEU A N 1
ATOM 738 C CA . LEU A 1 96 ? 19.233 -1.831 -22.569 1.00 85.31 96 LEU A CA 1
ATOM 739 C C . LEU A 1 96 ? 19.944 -1.297 -23.814 1.00 85.31 96 LEU A C 1
ATOM 741 O O . LEU A 1 96 ? 20.083 -2.016 -24.803 1.00 85.31 96 LEU A O 1
ATOM 745 N N . ALA A 1 97 ? 20.423 -0.052 -23.783 1.00 89.75 97 ALA A N 1
ATOM 746 C CA . ALA A 1 97 ? 21.127 0.534 -24.916 1.00 89.75 97 ALA A CA 1
ATOM 747 C C . ALA A 1 97 ? 22.503 -0.095 -25.144 1.00 89.75 97 ALA A C 1
ATOM 749 O O . ALA A 1 97 ? 22.907 -0.297 -26.291 1.00 89.75 97 ALA A O 1
ATOM 750 N N . ALA A 1 98 ? 23.212 -0.425 -24.066 1.00 89.75 98 ALA A N 1
ATOM 751 C CA . ALA A 1 98 ? 24.456 -1.168 -24.120 1.00 89.75 98 ALA A CA 1
ATOM 752 C C . ALA A 1 98 ? 24.218 -2.570 -24.683 1.00 89.75 98 ALA A C 1
ATOM 754 O O . ALA A 1 98 ? 24.910 -2.942 -25.626 1.00 89.75 98 ALA A O 1
ATOM 755 N N . THR A 1 99 ? 23.201 -3.294 -24.206 1.00 87.62 99 THR A N 1
ATOM 756 C CA . THR A 1 99 ? 22.817 -4.608 -24.744 1.00 87.62 99 THR A CA 1
ATOM 757 C C . THR A 1 99 ? 22.460 -4.521 -26.226 1.00 87.62 99 THR A C 1
ATOM 759 O O . THR A 1 99 ? 22.985 -5.290 -27.019 1.00 87.62 99 THR A O 1
ATOM 762 N N . ALA A 1 100 ? 21.680 -3.525 -26.653 1.00 89.38 100 ALA A N 1
ATOM 763 C CA . ALA A 1 100 ? 21.321 -3.355 -28.064 1.00 89.38 100 ALA A CA 1
ATOM 764 C C . ALA A 1 100 ? 22.522 -3.042 -28.981 1.00 89.38 100 ALA A C 1
ATOM 766 O O . ALA A 1 100 ? 22.454 -3.239 -30.198 1.00 89.38 100 ALA A O 1
ATOM 767 N N . ILE A 1 101 ? 23.616 -2.500 -28.436 1.00 89.69 101 ILE A N 1
ATOM 768 C CA . ILE A 1 101 ? 24.836 -2.185 -29.192 1.00 89.69 101 ILE A CA 1
ATOM 769 C C . ILE A 1 101 ? 25.836 -3.338 -29.153 1.00 89.69 101 ILE A C 1
ATOM 771 O O . ILE A 1 101 ? 26.406 -3.663 -30.194 1.00 89.69 101 ILE A O 1
ATOM 775 N N . ASP A 1 102 ? 26.051 -3.920 -27.979 1.00 87.50 102 ASP A N 1
ATOM 776 C CA . ASP A 1 102 ? 27.074 -4.933 -27.741 1.00 87.50 102 ASP A CA 1
ATOM 777 C C . ASP A 1 102 ? 26.578 -6.358 -28.014 1.00 87.50 102 ASP A C 1
ATOM 779 O O . ASP A 1 102 ? 27.429 -7.233 -28.142 1.00 87.50 102 ASP A O 1
ATOM 783 N N . GLN A 1 103 ? 25.249 -6.565 -28.080 1.00 76.25 103 GLN A N 1
ATOM 784 C CA . GLN A 1 103 ? 24.514 -7.841 -28.066 1.00 76.25 103 GLN A CA 1
ATOM 785 C C . GLN A 1 103 ? 25.423 -9.060 -28.291 1.00 76.25 103 GLN A C 1
ATOM 787 O O . GLN A 1 103 ? 25.784 -9.349 -29.436 1.00 76.25 103 GLN A O 1
ATOM 792 N N . PRO A 1 104 ? 25.828 -9.773 -27.222 1.00 65.06 104 PRO A N 1
ATOM 793 C CA . PRO A 1 104 ? 26.844 -10.818 -27.328 1.00 65.06 104 PRO A CA 1
ATOM 794 C C . PRO A 1 104 ? 26.358 -12.042 -28.112 1.00 65.06 104 PRO A C 1
ATOM 796 O O . PRO A 1 104 ? 27.174 -12.806 -28.626 1.00 65.06 104 PRO A O 1
ATOM 799 N N . GLN A 1 105 ? 25.041 -12.241 -28.203 1.00 75.56 105 GLN A N 1
ATOM 800 C CA . GLN A 1 105 ? 24.440 -13.338 -28.950 1.00 75.56 105 GLN A CA 1
ATOM 801 C C . GLN A 1 105 ? 24.180 -12.953 -30.408 1.00 75.56 105 GLN A C 1
ATOM 803 O O . GLN A 1 105 ? 23.777 -11.833 -30.725 1.00 75.56 105 GLN A O 1
ATOM 808 N N . HIS A 1 106 ? 24.349 -13.916 -31.316 1.00 84.56 106 HIS A N 1
ATOM 809 C CA . HIS A 1 106 ? 23.938 -13.725 -32.701 1.00 84.56 106 HIS A CA 1
ATOM 810 C C . HIS A 1 106 ? 22.430 -13.479 -32.772 1.00 84.56 106 HIS A C 1
ATOM 812 O O . HIS A 1 106 ? 21.641 -14.194 -32.161 1.00 84.56 106 HIS A O 1
ATOM 818 N N . ARG A 1 107 ? 22.034 -12.487 -33.569 1.00 87.06 107 ARG A N 1
ATOM 819 C CA . ARG A 1 107 ? 20.637 -12.079 -33.746 1.00 87.06 107 ARG A CA 1
ATOM 820 C C . ARG A 1 107 ? 19.696 -13.250 -34.048 1.00 87.06 107 ARG A C 1
ATOM 822 O O . ARG A 1 107 ? 18.604 -13.294 -33.497 1.00 87.06 107 ARG A O 1
ATOM 829 N N . ASP A 1 108 ? 20.119 -14.188 -34.891 1.00 89.00 108 ASP A N 1
ATOM 830 C CA . ASP A 1 108 ? 19.304 -15.358 -35.229 1.00 89.00 108 ASP A CA 1
ATOM 831 C C . ASP A 1 108 ? 19.056 -16.255 -34.008 1.00 89.00 108 ASP A C 1
ATOM 833 O O . ASP A 1 108 ? 17.945 -16.738 -33.832 1.00 89.00 108 ASP A O 1
ATOM 837 N N . LEU A 1 109 ? 20.036 -16.407 -33.111 1.00 90.25 109 LEU A N 1
ATOM 838 C CA . LEU A 1 109 ? 19.882 -17.197 -31.886 1.00 90.25 109 LEU A CA 1
ATOM 839 C C . LEU A 1 109 ? 18.865 -16.573 -30.921 1.00 90.25 109 LEU A C 1
ATOM 841 O O . LEU A 1 109 ? 18.061 -17.294 -30.335 1.00 90.25 109 LEU A O 1
ATOM 845 N N . VAL A 1 110 ? 18.864 -15.243 -30.792 1.00 89.00 110 VAL A N 1
ATOM 846 C CA . VAL A 1 110 ? 17.867 -14.513 -29.988 1.00 89.00 110 VAL A CA 1
ATOM 847 C C . VAL A 1 110 ? 16.465 -14.760 -30.542 1.00 89.00 110 VAL A C 1
ATOM 849 O O . VAL A 1 110 ? 15.545 -15.102 -29.802 1.00 89.00 110 VAL A O 1
ATOM 852 N N . ILE A 1 111 ? 16.313 -14.664 -31.866 1.00 93.69 111 ILE A N 1
ATOM 853 C CA . ILE A 1 111 ? 15.037 -14.906 -32.547 1.00 93.69 111 ILE A CA 1
ATOM 854 C C . ILE A 1 111 ? 14.573 -16.352 -32.346 1.00 93.69 111 ILE A C 1
ATOM 856 O O . ILE A 1 111 ? 13.411 -16.565 -32.010 1.00 93.69 111 ILE A O 1
ATOM 860 N N . GLU A 1 112 ? 15.458 -17.341 -32.505 1.00 92.56 112 GLU A N 1
ATOM 861 C CA . GLU A 1 112 ? 15.110 -18.745 -32.257 1.00 92.56 112 GLU A CA 1
ATOM 862 C C . GLU A 1 112 ? 14.724 -18.991 -30.795 1.00 92.56 112 GLU A C 1
ATOM 864 O O . GLU A 1 112 ? 13.755 -19.699 -30.536 1.00 92.56 112 GLU A O 1
ATOM 869 N N . THR A 1 113 ? 15.416 -18.361 -29.844 1.00 91.38 113 THR A N 1
ATOM 870 C CA . THR A 1 113 ? 15.095 -18.471 -28.413 1.00 91.38 113 THR A CA 1
ATOM 871 C C . THR A 1 113 ? 13.707 -17.905 -28.118 1.00 91.38 113 THR A C 1
ATOM 873 O O . THR A 1 113 ? 12.903 -18.557 -27.460 1.00 91.38 113 THR A O 1
ATOM 876 N N . MET A 1 114 ? 13.365 -16.734 -28.665 1.00 93.00 114 MET A N 1
ATOM 877 C CA . MET A 1 114 ? 12.014 -16.178 -28.529 1.00 93.00 114 MET A CA 1
ATOM 878 C C . MET A 1 114 ? 10.957 -17.087 -29.174 1.00 93.00 114 MET A C 1
ATOM 880 O O . MET A 1 114 ? 9.892 -17.300 -28.601 1.00 93.00 114 MET A O 1
ATOM 884 N N . LEU A 1 115 ? 11.239 -17.670 -30.343 1.00 93.88 115 LEU A N 1
ATOM 885 C CA . LEU A 1 115 ? 10.302 -18.574 -31.021 1.00 93.88 115 LEU A CA 1
ATOM 886 C C . LEU A 1 115 ? 10.009 -19.850 -30.223 1.00 93.88 115 LEU A C 1
ATOM 888 O O . LEU A 1 115 ? 8.893 -20.358 -30.315 1.00 93.88 115 LEU A O 1
ATOM 892 N N . GLN A 1 116 ? 10.961 -20.344 -29.426 1.00 92.62 116 GLN A N 1
ATOM 893 C CA . GLN A 1 116 ? 10.764 -21.519 -28.568 1.00 92.62 116 GLN A CA 1
ATOM 894 C C . GLN A 1 116 ? 9.707 -21.304 -27.479 1.00 92.62 116 GLN A C 1
ATOM 896 O O . GLN A 1 116 ? 9.085 -22.275 -27.057 1.00 92.62 116 GLN A O 1
ATOM 901 N N . TYR A 1 117 ? 9.470 -20.058 -27.058 1.00 92.38 117 TYR A N 1
ATOM 902 C CA . TYR A 1 117 ? 8.474 -19.731 -26.035 1.00 92.38 117 TYR A CA 1
ATOM 903 C C . TYR A 1 117 ? 7.070 -19.486 -26.597 1.00 92.38 117 TYR A C 1
ATOM 905 O O . TYR A 1 117 ? 6.106 -19.519 -25.838 1.00 92.38 117 TYR A O 1
ATOM 913 N N . VAL A 1 118 ? 6.922 -19.282 -27.913 1.00 94.06 118 VAL A N 1
ATOM 914 C CA . VAL A 1 118 ? 5.607 -19.045 -28.541 1.00 94.06 118 VAL A CA 1
ATOM 915 C C . VAL A 1 118 ? 4.628 -20.209 -28.314 1.00 94.06 118 VAL A C 1
ATOM 917 O O . VAL A 1 118 ? 3.488 -19.934 -27.951 1.00 94.06 118 VAL A O 1
ATOM 920 N N . PRO A 1 119 ? 5.013 -21.494 -28.468 1.00 92.00 119 PRO A N 1
ATOM 921 C CA . PRO A 1 119 ? 4.135 -22.628 -28.167 1.00 92.00 119 PRO A CA 1
ATOM 922 C C . PRO A 1 119 ? 3.593 -22.654 -26.736 1.00 92.00 119 PRO A C 1
ATOM 924 O O . PRO A 1 119 ? 2.536 -23.226 -26.510 1.00 92.00 119 PRO A O 1
ATOM 927 N N . THR A 1 120 ? 4.310 -22.073 -25.775 1.00 91.31 120 THR A N 1
ATOM 928 C CA . THR A 1 120 ? 3.941 -22.043 -24.351 1.00 91.31 120 THR A CA 1
ATOM 929 C C . THR A 1 120 ? 3.471 -20.660 -23.899 1.00 91.31 120 THR A C 1
ATOM 931 O O . THR A 1 120 ? 3.409 -20.398 -22.703 1.00 91.31 120 THR A O 1
ATOM 934 N N . ASP A 1 121 ? 3.199 -19.754 -24.837 1.00 93.31 121 ASP A N 1
ATOM 935 C CA . ASP A 1 121 ? 2.844 -18.373 -24.528 1.00 93.31 121 ASP A CA 1
ATOM 936 C C . ASP A 1 121 ? 1.458 -18.313 -23.852 1.00 93.31 121 ASP A C 1
ATOM 938 O O . ASP A 1 121 ? 0.512 -18.897 -24.395 1.00 93.31 121 ASP A O 1
ATOM 942 N N . PRO A 1 122 ? 1.294 -17.586 -22.728 1.00 89.75 122 PRO A N 1
ATOM 943 C CA . PRO A 1 122 ? 0.010 -17.439 -22.029 1.00 89.75 122 PRO A CA 1
ATOM 944 C C . PRO A 1 122 ? -1.130 -16.904 -22.908 1.00 89.75 122 PRO A C 1
ATOM 946 O O . PRO A 1 122 ? -2.302 -17.193 -22.687 1.00 89.75 122 PRO A O 1
ATOM 949 N N . VAL A 1 123 ? -0.812 -16.146 -23.964 1.00 92.44 123 VAL A N 1
ATOM 950 C CA . VAL A 1 123 ? -1.822 -15.670 -24.923 1.00 92.44 123 VAL A CA 1
ATOM 951 C C . VAL A 1 123 ? -2.460 -16.834 -25.693 1.00 92.44 123 VAL A C 1
ATOM 953 O O . VAL A 1 123 ? -3.618 -16.724 -26.110 1.00 92.44 123 VAL A O 1
ATOM 956 N N . ILE A 1 124 ? -1.728 -17.936 -25.889 1.00 91.94 124 ILE A N 1
ATOM 957 C CA . ILE A 1 124 ? -2.159 -19.122 -26.639 1.00 91.94 124 ILE A CA 1
ATOM 958 C C . ILE A 1 124 ? -2.614 -20.245 -25.700 1.00 91.94 124 ILE A C 1
ATOM 960 O O . ILE A 1 124 ? -3.670 -20.834 -25.933 1.00 91.94 124 ILE A O 1
ATOM 964 N N . CYS A 1 125 ? -1.823 -20.553 -24.674 1.00 90.31 125 CYS A N 1
ATOM 965 C CA . CYS A 1 125 ? -2.075 -21.643 -23.737 1.00 90.31 125 CYS A CA 1
ATOM 966 C C . CYS A 1 125 ? -3.039 -21.195 -22.642 1.00 90.31 125 CYS A C 1
ATOM 968 O O . CYS A 1 125 ? -2.637 -20.501 -21.716 1.00 90.31 125 CYS A O 1
ATOM 970 N N . ARG A 1 126 ? -4.303 -21.604 -22.753 1.00 88.75 126 ARG A N 1
ATOM 971 C CA . ARG A 1 126 ? -5.396 -21.221 -21.856 1.00 88.75 126 ARG A CA 1
ATOM 972 C C . ARG A 1 126 ? -6.071 -22.488 -21.353 1.00 88.75 126 ARG A C 1
ATOM 974 O O . ARG A 1 126 ? -6.846 -23.109 -22.075 1.00 88.75 126 ARG A O 1
ATOM 981 N N . LEU A 1 127 ? -5.711 -22.901 -20.143 1.00 79.62 127 LEU A N 1
ATOM 982 C CA . LEU A 1 127 ? -6.109 -24.197 -19.591 1.00 79.62 127 LEU A CA 1
ATOM 983 C C . LEU A 1 127 ? -7.471 -24.155 -18.884 1.00 79.62 127 LEU A C 1
ATOM 985 O O . LEU A 1 127 ? -8.199 -25.146 -18.888 1.00 79.62 127 LEU A O 1
ATOM 989 N N . GLU A 1 128 ? -7.803 -23.035 -18.242 1.00 76.38 128 GLU A N 1
ATOM 990 C CA . GLU A 1 128 ? -8.921 -22.984 -17.300 1.00 76.38 128 GLU A CA 1
ATOM 991 C C . GLU A 1 128 ? -10.277 -22.682 -17.971 1.00 76.38 128 GLU A C 1
ATOM 993 O O . GLU A 1 128 ? -10.419 -21.662 -18.649 1.00 76.38 128 GLU A O 1
ATOM 998 N N . PRO A 1 129 ? -11.305 -23.534 -17.780 1.00 76.25 129 PRO A N 1
ATOM 999 C CA . PRO A 1 129 ? -12.648 -23.285 -18.296 1.00 76.25 129 PRO A CA 1
ATOM 1000 C C . PRO A 1 129 ? -13.459 -22.331 -17.397 1.00 76.25 129 PRO A C 1
ATOM 1002 O O . PRO A 1 129 ? -13.153 -22.122 -16.227 1.00 76.25 129 PRO A O 1
ATOM 1005 N N . GLY A 1 130 ? -14.576 -21.810 -17.917 1.00 81.19 130 GLY A N 1
ATOM 1006 C CA . GLY A 1 130 ? -15.553 -21.035 -17.138 1.00 81.19 130 GLY A CA 1
ATOM 1007 C C . GLY A 1 130 ? -15.351 -19.519 -17.220 1.00 81.19 130 GLY A C 1
ATOM 1008 O O . GLY A 1 130 ? -14.965 -19.000 -18.262 1.00 81.19 130 GLY A O 1
ATOM 1009 N N . LEU A 1 131 ? -15.630 -18.795 -16.129 1.00 79.00 131 LEU A N 1
ATOM 1010 C CA . LEU A 1 131 ? -15.621 -17.320 -16.101 1.00 79.00 131 LEU A CA 1
ATOM 1011 C C . LEU A 1 131 ? -14.251 -16.712 -16.446 1.00 79.00 131 LEU A C 1
ATOM 1013 O O . LEU A 1 131 ? -14.180 -15.610 -16.992 1.00 79.00 131 LEU A O 1
ATOM 1017 N N . ILE A 1 132 ? -13.163 -17.419 -16.137 1.00 85.62 132 ILE A N 1
ATOM 1018 C CA . ILE A 1 132 ? -11.806 -17.005 -16.500 1.00 85.62 132 ILE A CA 1
ATOM 1019 C C . ILE A 1 132 ? -11.557 -17.111 -18.008 1.00 85.62 132 ILE A C 1
ATOM 1021 O O . ILE A 1 132 ? -10.914 -16.225 -18.566 1.00 85.62 132 ILE A O 1
ATOM 1025 N N . ALA A 1 133 ? -12.139 -18.105 -18.686 1.00 87.38 133 ALA A N 1
ATOM 1026 C CA . ALA A 1 133 ? -12.007 -18.271 -20.132 1.00 87.38 133 ALA A CA 1
ATOM 1027 C C . ALA A 1 133 ? -12.611 -17.081 -20.893 1.00 87.38 133 ALA A C 1
ATOM 1029 O O . ALA A 1 133 ? -12.020 -16.596 -21.860 1.00 87.38 133 ALA A O 1
ATOM 1030 N N . ASP A 1 134 ? -13.746 -16.555 -20.420 1.00 87.50 134 ASP A N 1
ATOM 1031 C CA . ASP A 1 134 ? -14.375 -15.360 -20.992 1.00 87.50 134 ASP A CA 1
ATOM 1032 C C . ASP A 1 134 ? -13.507 -14.109 -20.784 1.00 87.50 134 ASP A C 1
ATOM 1034 O O . ASP A 1 134 ? -13.329 -13.308 -21.706 1.00 87.50 134 ASP A O 1
ATOM 1038 N N . LYS A 1 135 ? -12.901 -13.961 -19.597 1.00 87.00 135 LYS A N 1
ATOM 1039 C CA . LYS A 1 135 ? -11.968 -12.861 -19.296 1.00 87.00 135 LYS A CA 1
ATOM 1040 C C . LYS A 1 135 ? -10.688 -12.949 -20.135 1.00 87.00 135 LYS A C 1
ATOM 1042 O O . LYS A 1 135 ? -10.292 -11.961 -20.751 1.00 87.00 135 LYS A O 1
ATOM 1047 N N . GLN A 1 136 ? -10.082 -14.133 -20.232 1.00 90.12 136 GLN A N 1
ATOM 1048 C CA . GLN A 1 136 ? -8.942 -14.410 -21.113 1.00 90.12 136 GLN A CA 1
ATOM 1049 C C . GLN A 1 136 ? -9.280 -14.097 -22.565 1.00 90.12 136 GLN A C 1
ATOM 1051 O O . GLN A 1 136 ? -8.503 -13.441 -23.255 1.00 90.12 136 GLN A O 1
ATOM 1056 N N . ALA A 1 137 ? -10.450 -14.519 -23.041 1.00 90.38 137 ALA A N 1
ATOM 1057 C CA . ALA A 1 137 ? -10.895 -14.213 -24.388 1.00 90.38 137 ALA A CA 1
ATOM 1058 C C . ALA A 1 137 ? -11.030 -12.699 -24.611 1.00 90.38 137 ALA A C 1
ATOM 1060 O O . ALA A 1 137 ? -10.553 -12.201 -25.630 1.00 90.38 137 ALA A O 1
ATOM 1061 N N . ALA A 1 138 ? -11.623 -11.961 -23.671 1.00 90.31 138 ALA A N 1
ATOM 1062 C CA . ALA A 1 138 ? -11.803 -10.516 -23.788 1.00 90.31 138 ALA A CA 1
ATOM 1063 C C . ALA A 1 138 ? -10.467 -9.755 -23.877 1.00 90.31 138 ALA A C 1
ATOM 1065 O O . ALA A 1 138 ? -10.323 -8.879 -24.730 1.00 90.31 138 ALA A O 1
ATOM 1066 N N . VAL A 1 139 ? -9.486 -10.121 -23.046 1.00 90.31 139 VAL A N 1
ATOM 1067 C CA . VAL A 1 139 ? -8.201 -9.407 -22.938 1.00 90.31 139 VAL A CA 1
ATOM 1068 C C . VAL A 1 139 ? -7.174 -9.887 -23.972 1.00 90.31 139 VAL A C 1
ATOM 1070 O O . VAL A 1 139 ? -6.466 -9.081 -24.575 1.00 90.31 139 VAL A O 1
ATOM 1073 N N . LEU A 1 140 ? -7.097 -11.196 -24.235 1.00 93.06 140 LEU A N 1
ATOM 1074 C CA . LEU A 1 140 ? -6.009 -11.802 -25.016 1.00 93.06 140 LEU A CA 1
ATOM 1075 C C . LEU A 1 140 ? -6.368 -12.036 -26.495 1.00 93.06 140 LEU A C 1
ATOM 1077 O O . LEU A 1 140 ? -5.475 -12.102 -27.345 1.00 93.06 140 LEU A O 1
ATOM 1081 N N . ASN A 1 141 ? -7.653 -12.136 -26.865 1.00 93.50 141 ASN A N 1
ATOM 1082 C CA . ASN A 1 141 ? -8.031 -12.264 -28.283 1.00 93.50 141 ASN A CA 1
ATOM 1083 C C . ASN A 1 141 ? -7.671 -11.044 -29.141 1.00 93.50 141 ASN A C 1
ATOM 1085 O O . ASN A 1 141 ? -7.257 -11.264 -30.283 1.00 93.50 141 ASN A O 1
ATOM 1089 N N . PRO A 1 142 ? -7.773 -9.789 -28.657 1.00 93.62 142 PRO A N 1
ATOM 1090 C CA . PRO A 1 142 ? -7.279 -8.631 -29.400 1.00 93.62 142 PRO A CA 1
ATOM 1091 C C . PRO A 1 142 ? -5.808 -8.778 -29.814 1.00 93.62 142 PRO A C 1
ATOM 1093 O O . PRO A 1 142 ? -5.447 -8.452 -30.946 1.00 93.62 142 PRO A O 1
ATOM 1096 N N . VAL A 1 143 ? -4.975 -9.371 -28.951 1.00 93.94 143 VAL A N 1
ATOM 1097 C CA . VAL A 1 143 ? -3.556 -9.636 -29.234 1.00 93.94 143 VAL A CA 1
ATOM 1098 C C . VAL A 1 143 ? -3.403 -10.675 -30.346 1.00 93.94 143 VAL A C 1
ATOM 1100 O O . VAL A 1 143 ? -2.661 -10.448 -31.300 1.00 93.94 143 VAL A O 1
ATOM 1103 N N . LEU A 1 144 ? -4.155 -11.781 -30.305 1.00 93.88 144 LEU A N 1
ATOM 1104 C CA . LEU A 1 144 ? -4.151 -12.784 -31.383 1.00 93.88 144 LEU A CA 1
ATOM 1105 C C . LEU A 1 144 ? -4.647 -12.219 -32.722 1.00 93.88 144 LEU A C 1
ATOM 1107 O O . LEU A 1 144 ? -4.089 -12.524 -33.781 1.00 93.88 144 LEU A O 1
ATOM 1111 N N . GLN A 1 145 ? -5.682 -11.378 -32.691 1.00 93.69 145 GLN A N 1
ATOM 1112 C CA . GLN A 1 145 ? -6.192 -10.696 -33.881 1.00 93.69 145 GLN A CA 1
ATOM 1113 C C . GLN A 1 145 ? -5.139 -9.758 -34.470 1.00 93.69 145 GLN A C 1
ATOM 1115 O O . GLN A 1 145 ? -4.939 -9.744 -35.688 1.00 93.69 145 GLN A O 1
ATOM 1120 N N . TRP A 1 146 ? -4.427 -9.026 -33.613 1.00 94.88 146 TRP A N 1
ATOM 1121 C CA . TRP A 1 146 ? -3.315 -8.184 -34.023 1.00 94.88 146 TRP A CA 1
ATOM 1122 C C . TRP A 1 146 ? -2.177 -9.000 -34.655 1.00 94.88 146 TRP A C 1
ATOM 1124 O O . TRP A 1 146 ? -1.735 -8.669 -35.755 1.00 94.88 146 TRP A O 1
ATOM 1134 N N . VAL A 1 147 ? -1.766 -10.115 -34.040 1.00 95.12 147 VAL A N 1
ATOM 1135 C CA . VAL A 1 147 ? -0.745 -11.025 -34.597 1.00 95.12 147 VAL A CA 1
ATOM 1136 C C . VAL A 1 147 ? -1.164 -11.521 -35.984 1.00 95.12 147 VAL A C 1
ATOM 1138 O O . VAL A 1 147 ? -0.377 -11.486 -36.933 1.00 95.12 147 VAL A O 1
ATOM 1141 N N . LYS A 1 148 ? -2.428 -11.916 -36.155 1.00 94.81 148 LYS A N 1
ATOM 1142 C CA . LYS A 1 148 ? -2.944 -12.339 -37.460 1.00 94.81 148 LYS A CA 1
ATOM 1143 C C . LYS A 1 148 ? -2.909 -11.216 -38.494 1.00 94.81 148 LYS A C 1
ATOM 1145 O O . LYS A 1 148 ? -2.590 -11.483 -39.651 1.00 94.81 148 LYS A O 1
ATOM 1150 N N . LYS A 1 149 ? -3.233 -9.987 -38.094 1.00 94.50 149 LYS A N 1
ATOM 1151 C CA . LYS A 1 149 ? -3.295 -8.824 -38.983 1.00 94.50 149 LYS A CA 1
ATOM 1152 C C . LYS A 1 149 ? -1.908 -8.320 -39.392 1.00 94.50 149 LYS A C 1
ATOM 1154 O O . LYS A 1 149 ? -1.659 -8.178 -40.584 1.00 94.50 149 LYS A O 1
ATOM 1159 N N . GLU A 1 150 ? -1.018 -8.071 -38.433 1.00 93.31 150 GLU A N 1
ATOM 1160 C CA . GLU A 1 150 ? 0.281 -7.428 -38.684 1.00 93.31 150 GLU A CA 1
ATOM 1161 C C . GLU A 1 150 ? 1.410 -8.431 -38.962 1.00 93.31 150 GLU A C 1
ATOM 1163 O O . GLU A 1 150 ? 2.264 -8.195 -39.818 1.00 93.31 150 GLU A O 1
ATOM 1168 N N . ILE A 1 151 ? 1.420 -9.578 -38.273 1.00 92.81 151 ILE A N 1
ATOM 1169 C CA . ILE A 1 151 ? 2.452 -10.618 -38.446 1.00 92.81 151 ILE A CA 1
ATOM 1170 C C . ILE A 1 151 ? 2.025 -11.632 -39.524 1.00 92.81 151 ILE A C 1
ATOM 1172 O O . ILE A 1 151 ? 2.861 -12.295 -40.143 1.00 92.81 151 ILE A O 1
ATOM 1176 N N . GLY A 1 152 ? 0.719 -11.759 -39.786 1.00 91.88 152 GLY A N 1
ATOM 1177 C CA . GLY A 1 152 ? 0.164 -12.735 -40.731 1.00 91.88 152 GLY A CA 1
ATOM 1178 C C . GLY A 1 152 ? 0.140 -14.168 -40.188 1.00 91.88 152 GLY A C 1
ATOM 1179 O O . GLY A 1 152 ? -0.207 -15.105 -40.921 1.00 91.88 152 GLY A O 1
ATOM 1180 N N . ALA A 1 153 ? 0.540 -14.362 -38.928 1.00 93.25 153 ALA A N 1
ATOM 1181 C CA . ALA A 1 153 ? 0.556 -15.653 -38.258 1.00 93.25 153 ALA A CA 1
ATOM 1182 C C . ALA A 1 153 ? -0.826 -15.944 -37.664 1.00 93.25 153 ALA A C 1
ATOM 1184 O O . ALA A 1 153 ? -1.374 -15.145 -36.915 1.00 93.25 153 ALA A O 1
ATOM 1185 N N . THR A 1 154 ? -1.416 -17.079 -38.030 1.00 93.50 154 THR A N 1
ATOM 1186 C CA . THR A 1 154 ? -2.662 -17.549 -37.407 1.00 93.50 154 THR A CA 1
ATOM 1187 C C . THR A 1 154 ? -2.288 -18.574 -36.354 1.00 93.50 154 THR A C 1
ATOM 1189 O O . THR A 1 154 ? -1.729 -19.614 -36.699 1.00 93.50 154 THR A O 1
ATOM 1192 N N . LEU A 1 155 ? -2.539 -18.227 -35.096 1.00 92.06 155 LEU A N 1
ATOM 1193 C CA . LEU A 1 155 ? -2.234 -19.039 -33.927 1.00 92.06 155 LEU A CA 1
ATOM 1194 C C . LEU A 1 155 ? -3.552 -19.502 -33.315 1.00 92.06 155 LEU A C 1
ATOM 1196 O O . LEU A 1 155 ? -4.474 -18.700 -33.160 1.00 92.06 155 LEU A O 1
ATOM 1200 N N . GLU A 1 156 ? -3.638 -20.791 -33.025 1.00 87.69 156 GLU A N 1
ATOM 1201 C CA . GLU A 1 156 ? -4.802 -21.409 -32.395 1.00 87.69 156 GLU A CA 1
ATOM 1202 C C . GLU A 1 156 ? -4.526 -21.561 -30.906 1.00 87.69 156 GLU A C 1
ATOM 1204 O O . GLU A 1 156 ? -3.423 -21.948 -30.525 1.00 87.69 156 GLU A O 1
ATOM 1209 N N . THR A 1 157 ? -5.513 -21.233 -30.073 1.00 89.62 157 THR A N 1
ATOM 1210 C CA . THR A 1 157 ? -5.419 -21.418 -28.623 1.00 89.62 157 THR A CA 1
ATOM 1211 C C . THR A 1 157 ? -5.354 -22.903 -28.280 1.00 89.62 157 THR A C 1
ATOM 1213 O O . THR A 1 157 ? -6.007 -23.714 -28.934 1.00 89.62 157 THR A O 1
ATOM 1216 N N . SER A 1 158 ? -4.600 -23.244 -27.240 1.00 87.38 158 SER A N 1
ATOM 1217 C CA . SER A 1 158 ? -4.444 -24.611 -26.741 1.00 87.38 158 SER A CA 1
ATOM 1218 C C . SER A 1 158 ? -4.888 -24.684 -25.288 1.00 87.38 158 SER A C 1
ATOM 1220 O O . SER A 1 158 ? -4.547 -23.807 -24.500 1.00 87.38 158 SER A O 1
ATOM 1222 N N . ASP A 1 159 ? -5.596 -25.748 -24.934 1.00 84.12 159 ASP A N 1
ATOM 1223 C CA . ASP A 1 159 ? -5.979 -26.125 -23.570 1.00 84.12 159 ASP A CA 1
ATOM 1224 C C . ASP A 1 159 ? -5.037 -27.199 -22.987 1.00 84.12 159 ASP A C 1
ATOM 1226 O O . ASP A 1 159 ? -5.356 -27.874 -22.012 1.00 84.12 159 ASP A O 1
ATOM 1230 N N . SER A 1 160 ? -3.855 -27.387 -23.583 1.00 84.12 160 SER A N 1
ATOM 1231 C CA . SER A 1 160 ? -2.881 -28.395 -23.161 1.00 84.12 160 SER A CA 1
ATOM 1232 C C . SER A 1 160 ? -1.775 -27.811 -22.288 1.00 84.12 160 SER A C 1
ATOM 1234 O O . SER A 1 160 ? -1.114 -26.839 -22.657 1.00 84.12 160 SER A O 1
ATOM 1236 N N . ILE A 1 161 ? -1.459 -28.504 -21.190 1.00 81.62 161 ILE A N 1
ATOM 1237 C CA . ILE A 1 161 ? -0.294 -28.214 -20.335 1.00 81.62 161 ILE A CA 1
ATOM 1238 C C . ILE A 1 161 ? 1.053 -28.386 -21.057 1.00 81.62 161 ILE A C 1
ATOM 1240 O O . ILE A 1 161 ? 2.074 -27.888 -20.594 1.00 81.62 161 ILE A O 1
ATOM 1244 N N . PHE A 1 162 ? 1.071 -29.101 -22.186 1.00 82.62 162 PHE A N 1
ATOM 1245 C CA . PHE A 1 162 ? 2.278 -29.332 -22.986 1.00 82.62 162 PHE A CA 1
ATOM 1246 C C . PHE A 1 162 ? 2.519 -28.238 -24.037 1.00 82.62 162 PHE A C 1
ATOM 1248 O O . PHE A 1 162 ? 3.485 -28.325 -24.796 1.00 82.62 162 PHE A O 1
ATOM 1255 N N . GLY A 1 163 ? 1.657 -27.219 -24.086 1.00 85.19 163 GLY A N 1
ATOM 1256 C CA . GLY A 1 163 ? 1.728 -26.129 -25.052 1.00 85.19 163 GLY A CA 1
ATOM 1257 C C . GLY A 1 163 ? 0.887 -26.354 -26.311 1.00 85.19 163 GLY A C 1
ATOM 1258 O O . GLY A 1 163 ? 0.270 -27.402 -26.520 1.00 85.19 163 GLY A O 1
ATOM 1259 N N . ALA A 1 164 ? 0.843 -25.333 -27.160 1.00 88.38 164 ALA A N 1
ATOM 1260 C CA . ALA A 1 164 ? 0.210 -25.355 -28.470 1.00 88.38 164 ALA A CA 1
ATOM 1261 C C . ALA A 1 164 ? 1.146 -25.924 -29.544 1.00 88.38 164 ALA A C 1
ATOM 1263 O O . ALA A 1 164 ? 2.362 -25.738 -29.509 1.00 88.38 164 ALA A O 1
ATOM 1264 N N . GLN A 1 165 ? 0.581 -26.564 -30.568 1.00 86.75 165 GLN A N 1
ATOM 1265 C CA . GLN A 1 165 ? 1.357 -26.870 -31.766 1.00 86.75 165 GLN A CA 1
ATOM 1266 C C . GLN A 1 165 ? 1.591 -25.583 -32.559 1.00 86.75 165 GLN A C 1
ATOM 1268 O O . GLN A 1 165 ? 0.646 -24.873 -32.893 1.00 86.75 165 GLN A O 1
ATOM 1273 N N . LEU A 1 166 ? 2.849 -25.302 -32.901 1.00 90.31 166 LEU A N 1
ATOM 1274 C CA . LEU A 1 166 ? 3.215 -24.185 -33.768 1.00 90.31 166 LEU A CA 1
ATOM 1275 C C . LEU A 1 166 ? 3.674 -24.725 -35.130 1.00 90.31 166 LEU A C 1
ATOM 1277 O O . LEU A 1 166 ? 4.839 -25.104 -35.273 1.00 90.31 166 LEU A O 1
ATOM 1281 N N . PRO A 1 167 ? 2.793 -24.768 -36.150 1.00 92.50 167 PRO A N 1
ATOM 1282 C CA . PRO A 1 167 ? 3.175 -25.215 -37.481 1.00 92.50 167 PRO A CA 1
ATOM 1283 C C . PRO A 1 167 ? 4.333 -24.383 -38.027 1.00 92.50 167 PRO A C 1
ATOM 1285 O O . PRO A 1 167 ? 4.341 -23.154 -37.910 1.00 92.50 167 PRO A O 1
ATOM 1288 N N . GLU A 1 168 ? 5.272 -25.037 -38.707 1.00 92.38 168 GLU A N 1
ATOM 1289 C CA . GLU A 1 168 ? 6.505 -24.403 -39.188 1.00 92.38 168 GLU A CA 1
ATOM 1290 C C . GLU A 1 168 ? 6.238 -23.183 -40.089 1.00 92.38 168 GLU A C 1
ATOM 1292 O O . GLU A 1 168 ? 6.963 -22.190 -40.048 1.00 92.38 168 GLU A O 1
ATOM 1297 N N . ASN A 1 169 ? 5.143 -23.197 -40.859 1.00 94.00 169 ASN A N 1
ATOM 1298 C CA . ASN A 1 169 ? 4.707 -22.044 -41.650 1.00 94.00 169 ASN A CA 1
ATOM 1299 C C . ASN A 1 169 ? 4.400 -20.815 -40.768 1.00 94.00 169 ASN A C 1
ATOM 1301 O O . ASN A 1 169 ? 4.835 -19.709 -41.084 1.00 94.00 169 ASN A O 1
ATOM 1305 N N . GLN A 1 170 ? 3.702 -20.991 -39.641 1.00 93.94 170 GLN A N 1
ATOM 1306 C CA . GLN A 1 170 ? 3.388 -19.886 -38.727 1.00 93.94 170 GLN A CA 1
ATOM 1307 C C . GLN A 1 170 ? 4.641 -19.417 -37.977 1.00 93.94 170 GLN A C 1
ATOM 1309 O O . GLN A 1 170 ? 4.890 -18.212 -37.919 1.00 93.94 170 GLN A O 1
ATOM 1314 N N . ALA A 1 171 ? 5.485 -20.349 -37.514 1.00 93.25 171 ALA A N 1
ATOM 1315 C CA . ALA A 1 171 ? 6.785 -20.026 -36.919 1.00 93.25 171 ALA A CA 1
ATOM 1316 C C . ALA A 1 171 ? 7.646 -19.181 -37.872 1.00 93.25 171 ALA A C 1
ATOM 1318 O O . ALA A 1 171 ? 8.200 -18.157 -37.480 1.00 93.25 171 ALA A O 1
ATOM 1319 N N . ASN A 1 172 ? 7.689 -19.546 -39.158 1.00 94.88 172 ASN A N 1
ATOM 1320 C CA . ASN A 1 172 ? 8.420 -18.807 -40.187 1.00 94.88 172 ASN A CA 1
ATOM 1321 C C . ASN A 1 172 ? 7.899 -17.379 -40.405 1.00 94.88 172 ASN A C 1
ATOM 1323 O O . ASN A 1 172 ? 8.686 -16.489 -40.730 1.00 94.88 172 ASN A O 1
ATOM 1327 N N . LYS A 1 173 ? 6.597 -17.128 -40.238 1.00 95.62 173 LYS A N 1
ATOM 1328 C CA . LYS A 1 173 ? 6.042 -15.767 -40.333 1.00 95.62 173 LYS A CA 1
ATOM 1329 C C . LYS A 1 173 ? 6.475 -14.901 -39.153 1.00 95.62 173 LYS A C 1
ATOM 1331 O O . LYS A 1 173 ? 6.934 -13.783 -39.375 1.00 95.62 173 LYS A O 1
ATOM 1336 N N . ILE A 1 174 ? 6.410 -15.439 -37.933 1.00 94.12 174 ILE A N 1
ATOM 1337 C CA . ILE A 1 174 ? 6.877 -14.748 -36.721 1.00 94.12 174 ILE A CA 1
ATOM 1338 C C . ILE A 1 174 ? 8.388 -14.497 -36.810 1.00 94.12 174 ILE A C 1
ATOM 1340 O O . ILE A 1 174 ? 8.836 -13.372 -36.606 1.00 94.12 174 ILE A O 1
ATOM 1344 N N . ARG A 1 175 ? 9.167 -15.499 -37.240 1.00 95.75 175 ARG A N 1
ATOM 1345 C CA . ARG A 1 175 ? 10.609 -15.381 -37.506 1.00 95.75 175 ARG A CA 1
ATOM 1346 C C . ARG A 1 175 ? 10.918 -14.232 -38.460 1.00 95.75 175 ARG A C 1
ATOM 1348 O O . ARG A 1 175 ? 11.722 -13.361 -38.141 1.00 95.75 175 ARG A O 1
ATOM 1355 N N . LYS A 1 176 ? 10.249 -14.190 -39.618 1.00 94.94 176 LYS A N 1
ATOM 1356 C CA . LYS A 1 176 ? 10.422 -13.118 -40.613 1.00 94.94 176 LYS A CA 1
ATOM 1357 C C . LYS A 1 176 ? 10.053 -11.745 -40.060 1.00 94.94 176 LYS A C 1
ATOM 1359 O O . LYS A 1 176 ? 10.647 -10.752 -40.470 1.00 94.94 176 LYS A O 1
ATOM 1364 N N . TYR A 1 177 ? 9.069 -11.672 -39.169 1.00 94.69 177 TYR A N 1
ATOM 1365 C CA . TYR A 1 177 ? 8.686 -10.425 -38.519 1.00 94.69 177 TYR A CA 1
ATOM 1366 C C . TYR A 1 177 ? 9.764 -9.946 -37.541 1.00 94.69 177 TYR A C 1
ATOM 1368 O O . TYR A 1 177 ? 10.239 -8.819 -37.671 1.00 94.69 177 TYR A O 1
ATOM 1376 N N . LEU A 1 178 ? 10.235 -10.825 -36.651 1.00 93.81 178 LEU A N 1
ATOM 1377 C CA . LEU A 1 178 ? 11.340 -10.544 -35.729 1.00 93.81 178 LEU A CA 1
ATOM 1378 C C . LEU A 1 178 ? 12.618 -10.141 -36.480 1.00 93.81 178 LEU A C 1
ATOM 1380 O O . LEU A 1 178 ? 13.289 -9.188 -36.096 1.00 93.81 178 LEU A O 1
ATOM 1384 N N . GLN A 1 179 ? 12.915 -10.791 -37.610 1.00 94.00 179 GLN A N 1
ATOM 1385 C CA . GLN A 1 179 ? 14.062 -10.457 -38.460 1.00 94.00 179 GLN A CA 1
ATOM 1386 C C . GLN A 1 179 ? 14.008 -9.031 -39.027 1.00 94.00 179 GLN A C 1
ATOM 1388 O O . GLN A 1 179 ? 15.072 -8.439 -39.213 1.00 94.00 179 GLN A O 1
ATOM 1393 N N . LYS A 1 180 ? 12.817 -8.459 -39.255 1.00 93.38 180 LYS A N 1
ATOM 1394 C CA . LYS A 1 180 ? 12.644 -7.081 -39.751 1.00 93.38 180 LYS A CA 1
ATOM 1395 C C . LYS A 1 180 ? 12.812 -6.008 -38.677 1.00 93.38 180 LYS A C 1
ATOM 1397 O O . LYS A 1 180 ? 13.060 -4.861 -39.037 1.00 93.38 180 LYS A O 1
ATOM 1402 N N . MET A 1 181 ? 12.646 -6.352 -37.399 1.00 92.50 181 MET A N 1
ATOM 1403 C CA . MET A 1 181 ? 12.767 -5.391 -36.296 1.00 92.50 181 MET A CA 1
ATOM 1404 C C . MET A 1 181 ? 14.186 -4.843 -36.234 1.00 92.50 181 MET A C 1
ATOM 1406 O O . MET A 1 181 ? 15.141 -5.576 -36.481 1.00 92.50 181 MET A O 1
ATOM 1410 N N . ASP A 1 182 ? 14.376 -3.577 -35.890 1.00 90.69 182 ASP A N 1
ATOM 1411 C CA . ASP A 1 182 ? 15.744 -3.109 -35.683 1.00 90.69 182 ASP A CA 1
ATOM 1412 C C . ASP A 1 182 ? 16.352 -3.723 -34.401 1.00 90.69 182 ASP A C 1
ATOM 1414 O O . ASP A 1 182 ? 15.723 -4.496 -33.670 1.00 90.69 182 ASP A O 1
ATOM 1418 N N . LYS A 1 183 ? 17.631 -3.449 -34.141 1.00 89.75 183 LYS A N 1
ATOM 1419 C CA . LYS A 1 183 ? 18.313 -3.983 -32.953 1.00 89.75 183 LYS A CA 1
ATOM 1420 C C . LYS A 1 183 ? 17.748 -3.441 -31.631 1.00 89.75 183 LYS A C 1
ATOM 1422 O O . LYS A 1 183 ? 17.810 -4.145 -30.629 1.00 89.75 183 LYS A O 1
ATOM 1427 N N . TRP A 1 184 ? 17.207 -2.222 -31.623 1.00 90.00 184 TRP A N 1
ATOM 1428 C CA . TRP A 1 184 ? 16.617 -1.592 -30.440 1.00 90.00 184 TRP A CA 1
ATOM 1429 C C . TRP A 1 184 ? 15.270 -2.227 -30.124 1.00 90.00 184 TRP A C 1
ATOM 1431 O O . TRP A 1 184 ? 15.031 -2.638 -28.993 1.00 90.00 184 TRP A O 1
ATOM 1441 N N . GLU A 1 185 ? 14.433 -2.370 -31.148 1.00 91.12 185 GLU A N 1
ATOM 1442 C CA . GLU A 1 185 ? 13.139 -3.031 -31.056 1.00 91.12 185 GLU A CA 1
ATOM 1443 C C . GLU A 1 185 ? 13.290 -4.495 -30.633 1.00 91.12 185 GLU A C 1
ATOM 1445 O O . GLU A 1 185 ? 12.554 -4.948 -29.761 1.00 91.12 185 GLU A O 1
ATOM 1450 N N . LEU A 1 186 ? 14.245 -5.232 -31.216 1.00 91.44 186 LEU A N 1
ATOM 1451 C CA . LEU A 1 186 ? 14.461 -6.639 -30.867 1.00 91.44 186 LEU A CA 1
ATOM 1452 C C . LEU A 1 186 ? 14.943 -6.797 -29.419 1.00 91.44 186 LEU A C 1
ATOM 1454 O O . LEU A 1 186 ? 14.418 -7.645 -28.708 1.00 91.44 186 LEU A O 1
ATOM 1458 N N . THR A 1 187 ? 15.889 -5.966 -28.972 1.00 89.81 187 THR A N 1
ATOM 1459 C CA . THR A 1 187 ? 16.391 -6.009 -27.584 1.00 89.81 187 THR A CA 1
ATOM 1460 C C . THR A 1 187 ? 15.280 -5.672 -26.588 1.00 89.81 187 THR A C 1
ATOM 1462 O O . THR A 1 187 ? 15.139 -6.333 -25.563 1.00 89.81 187 THR A O 1
ATOM 1465 N N . ALA A 1 188 ? 14.450 -4.670 -26.898 1.00 88.31 188 ALA A N 1
ATOM 1466 C CA . ALA A 1 188 ? 13.299 -4.330 -26.068 1.00 88.31 188 ALA A CA 1
ATOM 1467 C C . ALA A 1 188 ? 12.279 -5.479 -26.017 1.00 88.31 188 ALA A C 1
ATOM 1469 O O . ALA A 1 188 ? 11.799 -5.817 -24.940 1.00 88.31 188 ALA A O 1
ATOM 1470 N N . ALA A 1 189 ? 11.976 -6.101 -27.161 1.00 90.88 189 ALA A N 1
ATOM 1471 C CA . ALA A 1 189 ? 11.029 -7.209 -27.242 1.00 90.88 189 ALA A CA 1
ATOM 1472 C C . ALA A 1 189 ? 11.518 -8.460 -26.501 1.00 90.88 189 ALA A C 1
ATOM 1474 O O . ALA A 1 189 ? 10.733 -9.073 -25.787 1.00 90.88 189 ALA A O 1
ATOM 1475 N N . GLU A 1 190 ? 12.796 -8.820 -26.638 1.00 89.00 190 GLU A N 1
ATOM 1476 C CA . GLU A 1 190 ? 13.425 -9.920 -25.894 1.00 89.00 190 GLU A CA 1
ATOM 1477 C C . GLU A 1 190 ? 13.283 -9.696 -24.385 1.00 89.00 190 GLU A C 1
ATOM 1479 O O . GLU A 1 190 ? 12.802 -10.563 -23.653 1.00 89.00 190 GLU A O 1
ATOM 1484 N N . GLN A 1 191 ? 13.639 -8.496 -23.929 1.00 85.81 191 GLN A N 1
ATOM 1485 C CA . GLN A 1 191 ? 13.631 -8.190 -22.512 1.00 85.81 191 GLN A CA 1
ATOM 1486 C C . GLN A 1 191 ? 12.213 -8.118 -21.925 1.00 85.81 191 GLN A C 1
ATOM 1488 O O . GLN A 1 191 ? 11.978 -8.587 -20.809 1.00 85.81 191 GLN A O 1
ATOM 1493 N N . LEU A 1 192 ? 11.262 -7.558 -22.674 1.00 86.44 192 LEU A N 1
ATOM 1494 C CA . LEU A 1 192 ? 9.850 -7.549 -22.297 1.00 86.44 192 LEU A CA 1
ATOM 1495 C C . LEU A 1 192 ? 9.271 -8.963 -22.277 1.00 86.44 192 LEU A C 1
ATOM 1497 O O . LEU A 1 192 ? 8.536 -9.290 -21.353 1.00 86.44 192 LEU A O 1
ATOM 1501 N N . ALA A 1 193 ? 9.627 -9.816 -23.240 1.00 87.50 193 ALA A N 1
ATOM 1502 C CA . ALA A 1 193 ? 9.142 -11.192 -23.290 1.00 87.50 193 ALA A CA 1
ATOM 1503 C C . ALA A 1 193 ? 9.587 -11.997 -22.065 1.00 87.50 193 ALA A C 1
ATOM 1505 O O . ALA A 1 193 ? 8.791 -12.754 -21.512 1.00 87.50 193 ALA A O 1
ATOM 1506 N N . ALA A 1 194 ? 10.822 -11.787 -21.599 1.00 80.31 194 ALA A N 1
ATOM 1507 C CA . ALA A 1 194 ? 11.324 -12.409 -20.377 1.00 80.31 194 ALA A CA 1
ATOM 1508 C C . ALA A 1 194 ? 10.530 -11.983 -19.128 1.00 80.31 194 ALA A C 1
ATOM 1510 O O . ALA A 1 194 ? 10.270 -12.806 -18.254 1.00 80.31 194 ALA A O 1
ATOM 1511 N N . SER A 1 195 ? 10.119 -10.716 -19.050 1.00 76.25 195 SER A N 1
ATOM 1512 C CA . SER A 1 195 ? 9.395 -10.181 -17.890 1.00 76.25 195 SER A CA 1
ATOM 1513 C C . SER A 1 195 ? 7.894 -10.459 -17.925 1.00 76.25 195 SER A C 1
ATOM 1515 O O . SER A 1 195 ? 7.328 -10.843 -16.908 1.00 76.25 195 SER A O 1
ATOM 1517 N N . CYS A 1 196 ? 7.252 -10.321 -19.085 1.00 79.12 196 CYS A N 1
ATOM 1518 C CA . CYS A 1 196 ? 5.843 -10.665 -19.275 1.00 79.12 196 CYS A CA 1
ATOM 1519 C C . CYS A 1 196 ? 5.609 -12.179 -19.346 1.00 79.12 196 CYS A C 1
ATOM 1521 O O . CYS A 1 196 ? 4.464 -12.613 -19.399 1.00 79.12 196 CYS A O 1
ATOM 1523 N N . LYS A 1 197 ? 6.680 -12.985 -19.437 1.00 85.06 197 LYS A N 1
ATOM 1524 C CA . LYS A 1 197 ? 6.625 -14.424 -19.748 1.00 85.06 197 LYS A CA 1
ATOM 1525 C C . LYS A 1 197 ? 5.805 -14.725 -21.020 1.00 85.06 197 LYS A C 1
ATOM 1527 O O . LYS A 1 197 ? 5.280 -15.820 -21.182 1.00 85.06 197 LYS A O 1
ATOM 1532 N N . SER A 1 198 ? 5.696 -13.745 -21.921 1.00 92.88 198 SER A N 1
ATOM 1533 C CA . SER A 1 198 ? 4.908 -13.798 -23.155 1.00 92.88 198 SER A CA 1
ATOM 1534 C C . SER A 1 198 ? 5.607 -13.001 -24.249 1.00 92.88 198 SER A C 1
ATOM 1536 O O . SER A 1 198 ? 5.853 -11.798 -24.126 1.00 92.88 198 SER A O 1
ATOM 1538 N N . VAL A 1 199 ? 5.903 -13.679 -25.351 1.00 94.44 199 VAL A N 1
ATOM 1539 C CA . VAL A 1 199 ? 6.491 -13.090 -26.554 1.00 94.44 199 VAL A CA 1
ATOM 1540 C C . VAL A 1 199 ? 5.442 -12.278 -27.305 1.00 94.44 199 VAL A C 1
ATOM 1542 O O . VAL A 1 199 ? 5.747 -11.206 -27.827 1.00 94.44 199 VAL A O 1
ATOM 1545 N N . LEU A 1 200 ? 4.198 -12.755 -27.354 1.00 95.12 200 LEU A N 1
ATOM 1546 C CA . LEU A 1 200 ? 3.131 -12.090 -28.100 1.00 95.12 200 LEU A CA 1
ATOM 1547 C C . LEU A 1 200 ? 2.716 -10.762 -27.453 1.00 95.12 200 LEU A C 1
ATOM 1549 O O . LEU A 1 200 ? 2.578 -9.767 -28.170 1.00 95.12 200 LEU A O 1
ATOM 1553 N N . LEU A 1 201 ? 2.595 -10.716 -26.120 1.00 93.00 201 LEU A N 1
ATOM 1554 C CA . LEU A 1 201 ? 2.335 -9.467 -25.392 1.00 93.00 201 LEU A CA 1
ATOM 1555 C C . LEU A 1 201 ? 3.490 -8.477 -25.552 1.00 93.00 201 LEU A C 1
ATOM 1557 O O . LEU A 1 201 ? 3.255 -7.305 -25.849 1.00 93.00 201 LEU A O 1
ATOM 1561 N N . ALA A 1 202 ? 4.735 -8.950 -25.444 1.00 91.81 202 ALA A N 1
ATOM 1562 C CA . ALA A 1 202 ? 5.914 -8.112 -25.641 1.00 91.81 202 ALA A CA 1
ATOM 1563 C C . ALA A 1 202 ? 5.942 -7.472 -27.038 1.00 91.81 202 ALA A C 1
ATOM 1565 O O . ALA A 1 202 ? 6.185 -6.272 -27.172 1.00 91.81 202 ALA A O 1
ATOM 1566 N N . LEU A 1 203 ? 5.636 -8.242 -28.088 1.00 93.56 203 LEU A N 1
ATOM 1567 C CA . LEU A 1 203 ? 5.588 -7.729 -29.459 1.00 93.56 203 LEU A CA 1
ATOM 1568 C C . LEU A 1 203 ? 4.457 -6.721 -29.676 1.00 93.56 203 LEU A C 1
ATOM 1570 O O . LEU A 1 203 ? 4.679 -5.696 -30.327 1.00 93.56 203 LEU A O 1
ATOM 1574 N N . ALA A 1 204 ? 3.272 -6.986 -29.125 1.00 92.75 204 ALA A N 1
ATOM 1575 C CA . ALA A 1 204 ? 2.143 -6.066 -29.204 1.00 92.75 204 ALA A CA 1
ATOM 1576 C C . ALA A 1 204 ? 2.444 -4.741 -28.479 1.00 92.75 204 ALA A C 1
ATOM 1578 O O . ALA A 1 204 ? 2.155 -3.665 -29.008 1.00 92.75 204 ALA A O 1
ATOM 1579 N N . PHE A 1 205 ? 3.101 -4.804 -27.317 1.00 91.75 205 PHE A N 1
ATOM 1580 C CA . PHE A 1 205 ? 3.494 -3.628 -26.543 1.00 91.75 205 PHE A CA 1
ATOM 1581 C C . PHE A 1 205 ? 4.583 -2.798 -27.240 1.00 91.75 205 PHE A C 1
ATOM 1583 O O . PHE A 1 205 ? 4.429 -1.587 -27.397 1.00 91.75 205 PHE A O 1
ATOM 1590 N N . VAL A 1 206 ? 5.645 -3.432 -27.759 1.00 89.62 206 VAL A N 1
ATOM 1591 C CA . VAL A 1 206 ? 6.708 -2.733 -28.518 1.00 89.62 206 VAL A CA 1
ATOM 1592 C C . VAL A 1 206 ? 6.141 -2.001 -29.737 1.00 89.62 206 VAL A C 1
ATOM 1594 O O . VAL A 1 206 ? 6.615 -0.923 -30.097 1.00 89.62 206 VAL A O 1
ATOM 1597 N N . LYS A 1 207 ? 5.098 -2.554 -30.363 1.00 89.50 207 LYS A N 1
ATOM 1598 C CA . LYS A 1 207 ? 4.407 -1.950 -31.512 1.00 89.50 207 LYS A CA 1
ATOM 1599 C C . LYS A 1 207 ? 3.236 -1.043 -31.120 1.00 89.50 207 LYS A C 1
ATOM 1601 O O . LYS A 1 207 ? 2.453 -0.661 -31.992 1.00 89.50 207 LYS A O 1
ATOM 1606 N N . GLN A 1 208 ? 3.159 -0.673 -29.839 1.00 88.12 208 GLN A N 1
ATOM 1607 C CA . GLN A 1 208 ? 2.214 0.291 -29.267 1.00 88.12 208 GLN A CA 1
ATOM 1608 C C . GLN A 1 208 ? 0.746 -0.063 -29.531 1.00 88.12 208 GLN A C 1
ATOM 1610 O O . GLN A 1 208 ? -0.092 0.813 -29.723 1.00 88.12 208 GLN A O 1
ATOM 1615 N N . GLN A 1 209 ? 0.441 -1.357 -29.585 1.00 89.12 209 GLN A N 1
ATOM 1616 C CA . GLN A 1 209 ? -0.929 -1.851 -29.749 1.00 89.12 209 GLN A CA 1
ATOM 1617 C C . GLN A 1 209 ? -1.633 -2.046 -28.421 1.00 89.12 209 GLN A C 1
ATOM 1619 O O . GLN A 1 209 ? -2.855 -2.021 -28.373 1.00 89.12 209 GLN A O 1
ATOM 1624 N N . LEU A 1 210 ? -0.840 -2.263 -27.374 1.00 85.31 210 LEU A N 1
ATOM 1625 C CA . LEU A 1 210 ? -1.285 -2.299 -25.997 1.00 85.31 210 LEU A CA 1
ATOM 1626 C C . LEU A 1 210 ? -0.713 -1.080 -25.286 1.00 85.31 210 LEU A C 1
ATOM 1628 O O . LEU A 1 210 ? 0.482 -0.780 -25.405 1.00 85.31 210 LEU A O 1
ATOM 1632 N N . GLY A 1 211 ? -1.564 -0.396 -24.530 1.00 78.19 211 GLY A N 1
ATOM 1633 C CA . GLY A 1 211 ? -1.115 0.522 -23.498 1.00 78.19 211 GLY A CA 1
ATOM 1634 C C . GLY A 1 211 ? -0.410 -0.233 -22.371 1.00 78.19 211 GLY A C 1
ATOM 1635 O O . GLY A 1 211 ? -0.509 -1.452 -22.244 1.00 78.19 211 GLY A O 1
ATOM 1636 N N . LEU A 1 212 ? 0.292 0.500 -21.507 1.00 74.38 212 LEU A N 1
ATOM 1637 C CA . LEU A 1 212 ? 0.943 -0.105 -20.344 1.00 74.38 212 LEU A CA 1
ATOM 1638 C C . LEU A 1 212 ? -0.052 -0.866 -19.464 1.00 74.38 212 LEU A C 1
ATOM 1640 O O . LEU A 1 212 ? 0.208 -2.007 -19.103 1.00 74.38 212 LEU A O 1
ATOM 1644 N N . HIS A 1 213 ? -1.157 -0.213 -19.099 1.00 76.00 213 HIS A N 1
ATOM 1645 C CA . HIS A 1 213 ? -2.142 -0.787 -18.186 1.00 76.00 213 HIS A CA 1
ATOM 1646 C C . HIS A 1 213 ? -2.722 -2.085 -18.752 1.00 76.00 213 HIS A C 1
ATOM 1648 O O . HIS A 1 213 ? -2.758 -3.093 -18.060 1.00 76.00 213 HIS A O 1
ATOM 1654 N N . GLU A 1 214 ? -3.078 -2.076 -20.037 1.00 80.25 214 GLU A N 1
ATOM 1655 C CA . GLU A 1 214 ? -3.590 -3.248 -20.750 1.00 80.25 214 GLU A CA 1
ATOM 1656 C C . GLU A 1 214 ? -2.556 -4.382 -20.793 1.00 80.25 214 GLU A C 1
ATOM 1658 O O . GLU A 1 214 ? -2.900 -5.539 -20.583 1.00 80.25 214 GLU A O 1
ATOM 1663 N N . ALA A 1 215 ? -1.274 -4.070 -21.021 1.00 79.25 215 ALA A N 1
ATOM 1664 C CA . ALA A 1 215 ? -0.210 -5.071 -21.016 1.00 79.25 215 ALA A CA 1
ATOM 1665 C C . ALA A 1 215 ? 0.039 -5.662 -19.615 1.00 79.25 215 ALA A C 1
ATOM 1667 O O . ALA A 1 215 ? 0.288 -6.863 -19.492 1.00 79.25 215 ALA A O 1
ATOM 1668 N N . MET A 1 216 ? -0.039 -4.841 -18.563 1.00 77.12 216 MET A N 1
ATOM 1669 C CA . MET A 1 216 ? 0.088 -5.294 -17.173 1.00 77.12 216 MET A CA 1
ATOM 1670 C C . MET A 1 216 ? -1.079 -6.199 -16.772 1.00 77.12 216 MET A C 1
ATOM 1672 O O . MET A 1 216 ? -0.844 -7.290 -16.257 1.00 77.12 216 MET A O 1
ATOM 1676 N N . GLU A 1 217 ? -2.308 -5.776 -17.069 1.00 82.00 217 GLU A N 1
ATOM 1677 C CA . GLU A 1 217 ? -3.528 -6.552 -16.840 1.00 82.00 217 GLU A CA 1
ATOM 1678 C C . GLU A 1 217 ? -3.485 -7.884 -17.600 1.00 82.00 217 GLU A C 1
ATOM 1680 O O . GLU A 1 217 ? -3.712 -8.940 -17.020 1.00 82.00 217 GLU A O 1
ATOM 1685 N N . ALA A 1 218 ? -3.094 -7.866 -18.878 1.00 84.50 218 ALA A N 1
ATOM 1686 C CA . ALA A 1 218 ? -2.979 -9.077 -19.688 1.00 84.50 218 ALA A CA 1
ATOM 1687 C C . ALA A 1 218 ? -1.924 -10.062 -19.161 1.00 84.50 218 ALA A C 1
ATOM 1689 O O . ALA A 1 218 ? -2.129 -11.270 -19.235 1.00 84.50 218 ALA A O 1
ATOM 1690 N N . THR A 1 219 ? -0.804 -9.560 -18.632 1.00 84.81 219 THR A N 1
ATOM 1691 C CA . THR A 1 219 ? 0.277 -10.400 -18.086 1.00 84.81 219 THR A CA 1
ATOM 1692 C C . THR A 1 219 ? -0.150 -11.105 -16.797 1.00 84.81 219 THR A C 1
ATOM 1694 O O . THR A 1 219 ? 0.257 -12.237 -16.556 1.00 84.81 219 THR A O 1
ATOM 1697 N N . ARG A 1 220 ? -0.961 -10.439 -15.969 1.00 81.12 220 ARG A N 1
ATOM 1698 C CA . ARG A 1 220 ? -1.347 -10.908 -14.630 1.00 81.12 220 ARG A CA 1
ATOM 1699 C C . ARG A 1 220 ? -2.754 -11.488 -14.549 1.00 81.12 220 ARG A C 1
ATOM 1701 O O . ARG A 1 220 ? -3.175 -11.897 -13.477 1.00 81.12 220 ARG A O 1
ATOM 1708 N N . LEU A 1 221 ? -3.469 -11.557 -15.667 1.00 84.25 221 LEU A N 1
ATOM 1709 C CA . LEU A 1 221 ? -4.894 -11.874 -15.719 1.00 84.25 221 LEU A CA 1
ATOM 1710 C C . LEU A 1 221 ? -5.299 -13.119 -14.913 1.00 84.25 221 LEU A C 1
ATOM 1712 O O . LEU A 1 221 ? -6.295 -13.088 -14.191 1.00 84.25 221 LEU A O 1
ATOM 1716 N N . GLU A 1 222 ? -4.550 -14.215 -15.052 1.00 81.12 222 GLU A N 1
ATOM 1717 C CA . GLU A 1 222 ? -4.838 -15.460 -14.331 1.00 81.12 222 GLU A CA 1
ATOM 1718 C C . GLU A 1 222 ? -4.485 -15.355 -12.851 1.00 81.12 222 GLU A C 1
ATOM 1720 O O . GLU A 1 222 ? -5.290 -15.748 -12.012 1.00 81.12 222 GLU A O 1
ATOM 1725 N N . GLU A 1 223 ? -3.331 -14.767 -12.527 1.00 75.06 223 GLU A N 1
ATOM 1726 C CA . GLU A 1 223 ? -2.904 -14.530 -11.145 1.00 75.06 223 GLU A CA 1
ATOM 1727 C C . GLU A 1 223 ? -3.953 -13.680 -10.409 1.00 75.06 223 GLU A C 1
ATOM 1729 O O . GLU A 1 223 ? -4.427 -14.057 -9.339 1.00 75.06 223 GLU A O 1
ATOM 1734 N N . ASP A 1 224 ? -4.401 -12.582 -11.019 1.00 74.94 224 ASP A N 1
ATOM 1735 C CA . ASP A 1 224 ? -5.405 -11.686 -10.447 1.00 74.94 224 ASP A CA 1
ATOM 1736 C C . ASP A 1 224 ? -6.777 -12.375 -10.306 1.00 74.94 224 ASP A C 1
ATOM 1738 O O . ASP A 1 224 ? -7.490 -12.141 -9.327 1.00 74.94 224 ASP A O 1
ATOM 1742 N N . HIS A 1 225 ? -7.147 -13.274 -11.229 1.00 75.75 225 HIS A N 1
ATOM 1743 C CA . HIS A 1 225 ? -8.365 -14.081 -11.105 1.00 75.75 225 HIS A CA 1
ATOM 1744 C C . HIS A 1 225 ? -8.287 -15.080 -9.945 1.00 75.75 225 HIS A C 1
ATOM 1746 O O . HIS A 1 225 ? -9.227 -15.178 -9.156 1.00 75.75 225 HIS A O 1
ATOM 1752 N N . GLN A 1 226 ? -7.168 -15.796 -9.825 1.00 65.19 226 GLN A N 1
ATOM 1753 C CA . GLN A 1 226 ? -6.935 -16.764 -8.753 1.00 65.19 226 GLN A CA 1
ATOM 1754 C C . GLN A 1 226 ? -6.930 -16.074 -7.387 1.00 65.19 226 GLN A C 1
ATOM 1756 O O . GLN A 1 226 ? -7.554 -16.565 -6.447 1.00 65.19 226 GLN A O 1
ATOM 1761 N N . ILE A 1 227 ? -6.316 -14.892 -7.300 1.00 63.22 227 ILE A N 1
ATOM 1762 C CA . ILE A 1 227 ? -6.333 -14.051 -6.100 1.00 63.22 227 ILE A CA 1
ATOM 1763 C C . ILE A 1 227 ? -7.763 -13.630 -5.747 1.00 63.22 227 ILE A C 1
ATOM 1765 O O . ILE A 1 227 ? -8.150 -13.714 -4.582 1.00 63.22 227 ILE A O 1
ATOM 1769 N N . ALA A 1 228 ? -8.566 -13.211 -6.728 1.00 64.62 228 ALA A N 1
ATOM 1770 C CA . ALA A 1 228 ? -9.953 -12.815 -6.492 1.00 64.62 228 ALA A CA 1
ATOM 1771 C C . ALA A 1 228 ? -10.844 -13.990 -6.049 1.00 64.62 228 ALA A C 1
ATOM 1773 O O . ALA A 1 228 ? -11.751 -13.803 -5.239 1.00 64.62 228 ALA A O 1
ATOM 1774 N N . GLN A 1 229 ? -10.608 -15.197 -6.572 1.00 56.69 229 GLN A N 1
ATOM 1775 C CA . GLN A 1 229 ? -11.449 -16.365 -6.299 1.00 56.69 229 GLN A CA 1
ATOM 1776 C C . GLN A 1 229 ? -11.058 -17.115 -5.020 1.00 56.69 229 GLN A C 1
ATOM 1778 O O . GLN A 1 229 ? -11.933 -17.595 -4.297 1.00 56.69 229 GLN A O 1
ATOM 1783 N N . TRP A 1 230 ? -9.762 -17.250 -4.746 1.00 47.88 230 TRP A N 1
ATOM 1784 C CA . TRP A 1 230 ? -9.247 -18.100 -3.667 1.00 47.88 230 TRP A CA 1
ATOM 1785 C C . TRP A 1 230 ? -8.496 -17.330 -2.585 1.00 47.88 230 TRP A C 1
ATOM 1787 O O . TRP A 1 230 ? -8.043 -17.927 -1.608 1.00 47.88 230 TRP A O 1
ATOM 1797 N N . GLY A 1 231 ? -8.421 -16.005 -2.714 1.00 39.19 231 GLY A N 1
ATOM 1798 C CA . GLY A 1 231 ? -7.544 -15.190 -1.895 1.00 39.19 231 GLY A CA 1
ATOM 1799 C C . GLY A 1 231 ? -6.088 -15.346 -2.330 1.00 39.19 231 GLY A C 1
ATOM 1800 O O . GLY A 1 231 ? -5.699 -16.271 -3.042 1.00 39.19 231 GLY A O 1
ATOM 1801 N N . LEU A 1 232 ? -5.259 -14.404 -1.901 1.00 38.06 232 LEU A N 1
ATOM 1802 C CA . LEU A 1 232 ? -3.822 -14.466 -2.127 1.00 38.06 232 LEU A CA 1
ATOM 1803 C C . LEU A 1 232 ? -3.221 -15.639 -1.328 1.00 38.06 232 LEU A C 1
ATOM 1805 O O . LEU A 1 232 ? -3.400 -15.703 -0.113 1.00 38.06 232 LEU A O 1
ATOM 1809 N N . VAL A 1 233 ? -2.491 -16.542 -1.990 1.00 36.94 233 VAL A N 1
ATOM 1810 C CA . VAL A 1 233 ? -1.624 -17.518 -1.310 1.00 36.94 233 VAL A CA 1
ATOM 1811 C C . VAL A 1 233 ? -0.277 -16.850 -1.042 1.00 36.94 233 VAL A C 1
ATOM 1813 O O . VAL A 1 233 ? 0.400 -16.407 -1.971 1.00 36.94 233 VAL A O 1
ATOM 1816 N N . GLU A 1 234 ? 0.078 -16.757 0.238 1.00 36.16 234 GLU A N 1
ATOM 1817 C CA . GLU A 1 234 ? 1.266 -16.062 0.743 1.00 36.16 234 GLU A CA 1
ATOM 1818 C C . GLU A 1 234 ? 2.557 -16.641 0.131 1.00 36.16 234 GLU A C 1
ATOM 1820 O O . GLU A 1 234 ? 2.805 -17.847 0.194 1.00 36.16 234 GLU A O 1
ATOM 1825 N N . GLY A 1 235 ? 3.402 -15.798 -0.476 1.00 33.34 235 GLY A N 1
ATOM 1826 C CA . GLY A 1 235 ? 4.624 -16.296 -1.131 1.00 33.34 235 GLY A CA 1
ATOM 1827 C C . GLY A 1 235 ? 5.591 -15.277 -1.742 1.00 33.34 235 GLY A C 1
ATOM 1828 O O . GLY A 1 235 ? 6.668 -15.660 -2.190 1.00 33.34 235 GLY A O 1
ATOM 1829 N N . GLY A 1 236 ? 5.266 -13.982 -1.736 1.00 30.11 236 GLY A N 1
ATOM 1830 C CA . GLY A 1 236 ? 6.202 -12.936 -2.175 1.00 30.11 236 GLY A CA 1
ATOM 1831 C C . GLY A 1 236 ? 5.924 -11.559 -1.578 1.00 30.11 236 GLY A C 1
ATOM 1832 O O . GLY A 1 236 ? 6.859 -10.850 -1.228 1.00 30.11 236 GLY A O 1
ATOM 1833 N N . HIS A 1 237 ? 4.650 -11.204 -1.398 1.00 35.88 237 HIS A N 1
ATOM 1834 C CA . HIS A 1 237 ? 4.218 -9.892 -0.890 1.00 35.88 237 HIS A CA 1
ATOM 1835 C C . HIS A 1 237 ? 4.043 -9.842 0.636 1.00 35.88 237 HIS A C 1
ATOM 1837 O O . HIS A 1 237 ? 4.017 -8.761 1.222 1.00 35.88 237 HIS A O 1
ATOM 1843 N N . ASP A 1 238 ? 4.007 -11.006 1.289 1.00 44.03 238 ASP A N 1
ATOM 1844 C CA . ASP A 1 238 ? 4.060 -11.119 2.746 1.00 44.03 238 ASP A CA 1
ATOM 1845 C C . ASP A 1 238 ? 5.469 -11.039 3.302 1.00 44.03 238 ASP A C 1
ATOM 1847 O O . ASP A 1 238 ? 5.599 -10.885 4.503 1.00 44.03 238 ASP A O 1
ATOM 1851 N N . ILE A 1 239 ? 6.526 -11.084 2.488 1.00 40.75 239 ILE A N 1
ATOM 1852 C CA . ILE A 1 239 ? 7.888 -10.975 3.024 1.00 40.75 239 ILE A CA 1
ATOM 1853 C C . ILE A 1 239 ? 8.061 -9.611 3.701 1.00 40.75 239 ILE A C 1
ATOM 1855 O O . ILE A 1 239 ? 8.545 -9.571 4.814 1.00 40.75 239 ILE A O 1
ATOM 1859 N N . ASP A 1 240 ? 7.531 -8.517 3.146 1.00 42.50 240 ASP A N 1
ATOM 1860 C CA . ASP A 1 240 ? 7.712 -7.175 3.722 1.00 42.50 240 ASP A CA 1
ATOM 1861 C C . ASP A 1 240 ? 6.782 -6.872 4.923 1.00 42.50 240 ASP A C 1
ATOM 1863 O O . ASP A 1 240 ? 7.162 -6.176 5.870 1.00 42.50 240 ASP A O 1
ATOM 1867 N N . LEU A 1 241 ? 5.550 -7.405 4.932 1.00 48.00 241 LEU A N 1
ATOM 1868 C CA . LEU A 1 241 ? 4.642 -7.316 6.091 1.00 48.00 241 LEU A CA 1
ATOM 1869 C C . LEU A 1 241 ? 5.018 -8.312 7.195 1.00 48.00 241 LEU A C 1
ATOM 1871 O O . LEU A 1 241 ? 4.901 -7.966 8.377 1.00 48.00 241 LEU A O 1
ATOM 1875 N N . SER A 1 242 ? 5.479 -9.509 6.826 1.00 50.59 242 SER A N 1
ATOM 1876 C CA . SER A 1 242 ? 6.119 -10.468 7.730 1.00 50.59 242 SER A CA 1
ATOM 1877 C C . SER A 1 242 ? 7.395 -9.860 8.280 1.00 50.59 242 SER A C 1
ATOM 1879 O O . SER A 1 242 ? 7.528 -9.844 9.489 1.00 50.59 242 SER A O 1
ATOM 1881 N N . ASP A 1 243 ? 8.233 -9.196 7.482 1.00 57.47 243 ASP A N 1
ATOM 1882 C CA . ASP A 1 243 ? 9.445 -8.506 7.941 1.00 57.47 243 ASP A CA 1
ATOM 1883 C C . ASP A 1 243 ? 9.116 -7.432 8.986 1.00 57.47 243 ASP A C 1
ATOM 1885 O O . ASP A 1 243 ? 9.830 -7.294 9.976 1.00 57.47 243 ASP A O 1
ATOM 1889 N N . ILE A 1 244 ? 8.013 -6.682 8.837 1.00 65.31 244 ILE A N 1
ATOM 1890 C CA . ILE A 1 244 ? 7.572 -5.715 9.860 1.00 65.31 244 ILE A CA 1
ATOM 1891 C C . ILE A 1 244 ? 7.073 -6.425 11.127 1.00 65.31 244 ILE A C 1
ATOM 1893 O O . ILE A 1 244 ? 7.346 -5.951 12.237 1.00 65.31 244 ILE A O 1
ATOM 1897 N N . LYS A 1 245 ? 6.324 -7.528 10.995 1.00 68.88 245 LYS A N 1
ATOM 1898 C CA . LYS A 1 245 ? 5.859 -8.323 12.144 1.00 68.88 245 LYS A CA 1
ATOM 1899 C C . LYS A 1 245 ? 7.046 -8.972 12.858 1.00 68.88 245 LYS A C 1
ATOM 1901 O O . LYS A 1 245 ? 7.194 -8.782 14.059 1.00 68.88 245 LYS A O 1
ATOM 1906 N N . GLU A 1 246 ? 7.914 -9.657 12.129 1.00 69.75 246 GLU A N 1
ATOM 1907 C CA . GLU A 1 246 ? 9.168 -10.258 12.577 1.00 69.75 246 GLU A CA 1
ATOM 1908 C C . GLU A 1 246 ? 10.075 -9.219 13.223 1.00 69.75 246 GLU A C 1
ATOM 1910 O O . GLU A 1 246 ? 10.561 -9.450 14.322 1.00 69.75 246 GLU A O 1
ATOM 1915 N N . PHE A 1 247 ? 10.227 -8.033 12.631 1.00 78.44 247 PHE A N 1
ATOM 1916 C CA . PHE A 1 247 ? 10.972 -6.935 13.239 1.00 78.44 247 PHE A CA 1
ATOM 1917 C C . PHE A 1 247 ? 10.370 -6.504 14.581 1.00 78.44 247 PHE A C 1
ATOM 1919 O O . PHE A 1 247 ? 11.104 -6.351 15.555 1.00 78.44 247 PHE A O 1
ATOM 1926 N N . CYS A 1 248 ? 9.044 -6.344 14.665 1.00 72.44 248 CYS A N 1
ATOM 1927 C CA . CYS A 1 248 ? 8.370 -6.031 15.930 1.00 72.44 248 CYS A CA 1
ATOM 1928 C C . CYS A 1 248 ? 8.540 -7.131 16.988 1.00 72.44 248 CYS A C 1
ATOM 1930 O O . CYS A 1 248 ? 8.563 -6.815 18.175 1.00 72.44 248 CYS A O 1
ATOM 1932 N N . MET A 1 249 ? 8.639 -8.392 16.562 1.00 74.44 249 MET A N 1
ATOM 1933 C CA . MET A 1 249 ? 8.824 -9.556 17.432 1.00 74.44 249 MET A CA 1
ATOM 1934 C C . MET A 1 249 ? 10.285 -9.762 17.854 1.00 74.44 249 MET A C 1
ATOM 1936 O O . MET A 1 249 ? 10.537 -10.251 18.952 1.00 74.44 249 MET A O 1
ATOM 1940 N N . ALA A 1 250 ? 11.241 -9.409 16.992 1.00 74.19 250 ALA A N 1
ATOM 1941 C CA . ALA A 1 250 ? 12.675 -9.575 17.214 1.00 74.19 250 ALA A CA 1
ATOM 1942 C C . ALA A 1 250 ? 13.306 -8.384 17.951 1.00 74.19 250 ALA A C 1
ATOM 1944 O O . ALA A 1 250 ? 14.300 -8.552 18.659 1.00 74.19 250 ALA A O 1
ATOM 1945 N N . ALA A 1 251 ? 12.762 -7.177 17.780 1.00 74.88 251 ALA A N 1
ATOM 1946 C CA . ALA A 1 251 ? 13.205 -6.001 18.516 1.00 74.88 251 ALA A CA 1
ATOM 1947 C C . ALA A 1 251 ? 12.761 -6.067 19.992 1.00 74.88 251 ALA A C 1
ATOM 1949 O O . ALA A 1 251 ? 11.708 -6.634 20.295 1.00 74.88 251 ALA A O 1
ATOM 1950 N N . PRO A 1 252 ? 13.507 -5.438 20.921 1.00 76.56 252 PRO A N 1
ATOM 1951 C CA . PRO A 1 252 ? 13.077 -5.330 22.310 1.00 76.56 252 PRO A CA 1
ATOM 1952 C C . PRO A 1 252 ? 11.687 -4.692 22.416 1.00 76.56 252 PRO A C 1
ATOM 1954 O O . PRO A 1 252 ? 11.372 -3.740 21.694 1.00 76.56 252 PRO A O 1
ATOM 1957 N N . ARG A 1 253 ? 10.859 -5.203 23.336 1.00 79.81 253 ARG A N 1
ATOM 1958 C CA . ARG A 1 253 ? 9.492 -4.707 23.537 1.00 79.81 253 ARG A CA 1
ATOM 1959 C C . ARG A 1 253 ? 9.509 -3.206 23.832 1.00 79.81 253 ARG A C 1
ATOM 1961 O O . ARG A 1 253 ? 10.250 -2.741 24.697 1.00 79.81 253 ARG A O 1
ATOM 1968 N N . GLY A 1 254 ? 8.672 -2.450 23.133 1.00 79.12 254 GLY A N 1
ATOM 1969 C CA . GLY A 1 254 ? 8.613 -1.007 23.292 1.00 79.12 254 GLY A CA 1
ATOM 1970 C C . GLY A 1 254 ? 7.464 -0.358 22.536 1.00 79.12 254 GLY A C 1
ATOM 1971 O O . GLY A 1 254 ? 6.691 -1.003 21.826 1.00 79.12 254 GLY A O 1
ATOM 1972 N N . ALA A 1 255 ? 7.356 0.957 22.689 1.00 83.25 255 ALA A N 1
ATOM 1973 C CA . ALA A 1 255 ? 6.410 1.758 21.929 1.00 83.25 255 ALA A CA 1
ATOM 1974 C C . ALA A 1 255 ? 6.838 1.828 20.459 1.00 83.25 255 ALA A C 1
ATOM 1976 O O . ALA A 1 255 ? 8.007 2.090 20.172 1.00 83.25 255 ALA A O 1
ATOM 1977 N N . TYR A 1 256 ? 5.903 1.652 19.523 1.00 86.69 256 TYR A N 1
ATOM 1978 C CA . TYR A 1 256 ? 6.223 1.706 18.097 1.00 86.69 256 TYR A CA 1
ATOM 1979 C C . TYR A 1 256 ? 5.328 2.645 17.290 1.00 86.69 256 TYR A C 1
ATOM 1981 O O . TYR A 1 256 ? 4.174 2.916 17.616 1.00 86.69 256 TYR A O 1
ATOM 1989 N N . THR A 1 257 ? 5.858 3.133 16.172 1.00 87.12 257 THR A N 1
ATOM 1990 C CA . THR A 1 257 ? 5.092 3.776 15.104 1.00 87.12 257 THR A CA 1
ATOM 1991 C C . THR A 1 257 ? 5.405 3.126 13.777 1.00 87.12 257 THR A C 1
ATOM 1993 O O . THR A 1 257 ? 6.537 2.764 13.504 1.00 87.12 257 THR A O 1
ATOM 1996 N N . THR A 1 258 ? 4.395 3.088 12.919 1.00 86.75 258 THR A N 1
ATOM 1997 C CA . THR A 1 258 ? 4.553 2.792 11.495 1.00 86.75 258 THR A CA 1
ATOM 1998 C C . THR A 1 258 ? 4.062 4.004 10.719 1.00 86.75 258 THR A C 1
ATOM 2000 O O . THR A 1 258 ? 3.006 4.543 11.086 1.00 86.75 258 THR A O 1
ATOM 2003 N N . LEU A 1 259 ? 4.833 4.449 9.731 1.00 85.19 259 LEU A N 1
ATOM 2004 C CA . LEU A 1 259 ? 4.562 5.619 8.900 1.00 85.19 259 LEU A CA 1
ATOM 2005 C C . LEU A 1 259 ? 4.950 5.359 7.444 1.00 85.19 259 LEU A C 1
ATOM 2007 O O . LEU A 1 259 ? 5.845 4.563 7.167 1.00 85.19 259 LEU A O 1
ATOM 2011 N N . GLN A 1 260 ? 4.278 6.057 6.533 1.00 86.06 260 GLN A N 1
ATOM 2012 C CA . GLN A 1 260 ? 4.591 6.019 5.112 1.00 86.06 260 GLN A CA 1
ATOM 2013 C C . GLN A 1 260 ? 5.673 7.046 4.780 1.00 86.06 260 GLN A C 1
ATOM 2015 O O . GLN A 1 260 ? 5.632 8.189 5.242 1.00 86.06 260 GLN A O 1
ATOM 2020 N N . ILE A 1 261 ? 6.609 6.633 3.938 1.00 85.38 261 ILE A N 1
ATOM 2021 C CA . ILE A 1 261 ? 7.675 7.448 3.376 1.00 85.38 261 ILE A CA 1
ATOM 2022 C C . ILE A 1 261 ? 7.462 7.497 1.865 1.00 85.38 261 ILE A C 1
ATOM 2024 O O . ILE A 1 261 ? 7.459 6.468 1.199 1.00 85.38 261 ILE A O 1
ATOM 2028 N N . ALA A 1 262 ? 7.267 8.692 1.325 1.00 78.75 262 ALA A N 1
ATOM 2029 C CA . ALA A 1 262 ? 7.180 8.941 -0.106 1.00 78.75 262 ALA A CA 1
ATOM 2030 C C . ALA A 1 262 ? 8.482 9.564 -0.616 1.00 78.75 262 ALA A C 1
ATOM 2032 O O . ALA A 1 262 ? 9.120 10.329 0.107 1.00 78.75 262 ALA A O 1
ATOM 2033 N N . ASN A 1 263 ? 8.855 9.290 -1.870 1.00 72.75 263 ASN A N 1
ATOM 2034 C CA . ASN A 1 263 ? 10.038 9.882 -2.514 1.00 72.75 263 ASN A CA 1
ATOM 2035 C C . ASN A 1 263 ? 11.295 9.789 -1.617 1.00 72.75 263 ASN A C 1
ATOM 2037 O O . ASN A 1 263 ? 12.009 10.777 -1.428 1.00 72.75 263 ASN A O 1
ATOM 2041 N N . ASP A 1 264 ? 11.467 8.624 -0.985 1.00 74.06 264 ASP A N 1
ATOM 2042 C CA . ASP A 1 264 ? 12.570 8.209 -0.105 1.00 74.06 264 ASP A CA 1
ATOM 2043 C C . ASP A 1 264 ? 12.771 8.960 1.222 1.00 74.06 264 ASP A C 1
ATOM 2045 O O . ASP A 1 264 ? 13.242 8.358 2.185 1.00 74.06 264 ASP A O 1
ATOM 2049 N N . TYR A 1 265 ? 12.365 10.227 1.332 1.00 84.44 265 TYR A N 1
ATOM 2050 C CA . TYR A 1 265 ? 12.592 11.045 2.534 1.00 84.44 265 TYR A CA 1
ATOM 2051 C C . TYR A 1 265 ? 11.388 11.874 2.982 1.00 84.44 265 TYR A C 1
ATOM 2053 O O . TYR A 1 265 ? 11.481 12.575 3.989 1.00 84.44 265 TYR A O 1
ATOM 2061 N N . PHE A 1 266 ? 10.257 11.818 2.275 1.00 87.94 266 PHE A N 1
ATOM 2062 C CA . PHE A 1 266 ? 9.056 12.550 2.670 1.00 87.94 266 PHE A CA 1
ATOM 2063 C C . PHE A 1 266 ? 8.170 11.679 3.549 1.00 87.94 266 PHE A C 1
ATOM 2065 O O . PHE A 1 266 ? 7.368 10.886 3.061 1.00 87.94 266 PHE A O 1
ATOM 2072 N N . ALA A 1 267 ? 8.288 11.854 4.859 1.00 87.81 267 ALA A N 1
ATOM 2073 C CA . ALA A 1 267 ? 7.411 11.199 5.812 1.00 87.81 267 ALA A CA 1
ATOM 2074 C C . ALA A 1 267 ? 6.022 11.845 5.806 1.00 87.81 267 ALA A C 1
ATOM 2076 O O . ALA A 1 267 ? 5.891 13.064 5.948 1.00 87.81 267 ALA A O 1
ATOM 2077 N N . VAL A 1 268 ? 4.982 11.024 5.670 1.00 87.56 268 VAL A N 1
ATOM 2078 C CA . VAL A 1 268 ? 3.595 11.474 5.817 1.00 87.56 268 VAL A CA 1
ATOM 2079 C C . VAL A 1 268 ? 3.294 11.675 7.302 1.00 87.56 268 VAL A C 1
ATOM 2081 O O . VAL A 1 268 ? 3.537 10.781 8.109 1.00 87.56 268 VAL A O 1
ATOM 2084 N N . ASP A 1 269 ? 2.778 12.850 7.664 1.00 87.38 269 ASP A N 1
ATOM 2085 C CA . ASP A 1 269 ? 2.325 13.214 9.010 1.00 87.38 269 ASP A CA 1
ATOM 2086 C C . ASP A 1 269 ? 3.358 12.950 10.127 1.00 87.38 269 ASP A C 1
ATOM 2088 O O . ASP A 1 269 ? 3.009 12.565 11.247 1.00 87.38 269 ASP A O 1
ATOM 2092 N N . PHE A 1 270 ? 4.648 13.168 9.843 1.00 90.31 270 PHE A N 1
ATOM 2093 C CA . PHE A 1 270 ? 5.754 12.811 10.742 1.00 90.31 270 PHE A CA 1
ATOM 2094 C C . PHE A 1 270 ? 5.590 13.346 12.172 1.00 90.31 270 PHE A C 1
ATOM 2096 O O . PHE A 1 270 ? 5.739 12.594 13.135 1.00 90.31 270 PHE A O 1
ATOM 2103 N N . SER A 1 271 ? 5.200 14.613 12.334 1.00 86.19 271 SER A N 1
ATOM 2104 C CA . SER A 1 271 ? 4.972 15.208 13.657 1.00 86.19 271 SER A CA 1
ATOM 2105 C C . SER A 1 271 ? 3.871 14.485 14.443 1.00 86.19 271 SER A C 1
ATOM 2107 O O . SER A 1 271 ? 4.032 14.244 15.637 1.00 86.19 271 SER A O 1
ATOM 2109 N N . LEU A 1 272 ? 2.797 14.033 13.778 1.00 84.50 272 LEU A N 1
ATOM 2110 C CA . LEU A 1 272 ? 1.742 13.239 14.422 1.00 84.50 272 LEU A CA 1
ATOM 2111 C C . LEU A 1 272 ? 2.254 11.857 14.849 1.00 84.50 272 LEU A C 1
ATOM 2113 O O . LEU A 1 272 ? 1.816 11.317 15.866 1.00 84.50 272 LEU A O 1
ATOM 2117 N N . HIS A 1 273 ? 3.190 11.276 14.094 1.00 86.00 273 HIS A N 1
ATOM 2118 C CA . HIS A 1 273 ? 3.840 10.019 14.460 1.00 86.00 273 HIS A CA 1
ATOM 2119 C C . HIS A 1 273 ? 4.735 10.158 15.696 1.00 86.00 273 HIS A C 1
ATOM 2121 O O . HIS A 1 273 ? 4.728 9.252 16.534 1.00 86.00 273 HIS A O 1
ATOM 2127 N N . ILE A 1 274 ? 5.445 11.281 15.842 1.00 86.69 274 ILE A N 1
ATOM 2128 C CA . ILE A 1 274 ? 6.241 11.596 17.037 1.00 86.69 274 ILE A CA 1
ATOM 2129 C C . ILE A 1 274 ? 5.333 11.848 18.249 1.00 86.69 274 ILE A C 1
ATOM 2131 O O . ILE A 1 274 ? 5.543 11.236 19.296 1.00 86.69 274 ILE A O 1
ATOM 2135 N N . GLU A 1 275 ? 4.270 12.650 18.102 1.00 82.06 275 GLU A N 1
ATOM 2136 C CA . GLU A 1 275 ? 3.254 12.845 19.153 1.00 82.06 275 GLU A CA 1
ATOM 2137 C C . GLU A 1 275 ? 2.662 11.505 19.624 1.00 82.06 275 GLU A C 1
ATOM 2139 O O . GLU A 1 275 ? 2.520 11.254 20.823 1.00 82.06 275 GLU A O 1
ATOM 2144 N N . ARG A 1 276 ? 2.330 10.611 18.681 1.00 82.12 276 ARG A N 1
ATOM 2145 C CA . ARG A 1 276 ? 1.816 9.267 18.986 1.00 82.12 276 ARG A CA 1
ATOM 2146 C C . ARG A 1 276 ? 2.837 8.419 19.737 1.00 82.12 276 ARG A C 1
ATOM 2148 O O . ARG A 1 276 ? 2.454 7.666 20.634 1.00 82.12 276 ARG A O 1
ATOM 2155 N N . LEU A 1 277 ? 4.108 8.504 19.357 1.00 81.62 277 LEU A N 1
ATOM 2156 C CA . LEU A 1 277 ? 5.175 7.729 19.980 1.00 81.62 277 LEU A CA 1
ATOM 2157 C C . LEU A 1 277 ? 5.356 8.142 21.443 1.00 81.62 277 LEU A C 1
ATOM 2159 O O . LEU A 1 277 ? 5.400 7.265 22.294 1.00 81.62 277 LEU A O 1
ATOM 2163 N N . ILE A 1 278 ? 5.307 9.442 21.755 1.00 79.62 278 ILE A N 1
ATOM 2164 C CA . ILE A 1 278 ? 5.329 9.955 23.140 1.00 79.62 278 ILE A CA 1
ATOM 2165 C C . ILE A 1 278 ? 4.176 9.389 23.963 1.00 79.62 278 ILE A C 1
ATOM 2167 O O . ILE A 1 278 ? 4.390 8.858 25.051 1.00 79.62 278 ILE A O 1
ATOM 2171 N N . LYS A 1 279 ? 2.950 9.454 23.430 1.00 78.06 279 LYS A N 1
ATOM 2172 C CA . LYS A 1 279 ? 1.767 8.904 24.109 1.00 78.06 279 LYS A CA 1
ATOM 2173 C C . LYS A 1 279 ? 1.888 7.399 24.337 1.00 78.06 279 LYS A C 1
ATOM 2175 O O . LYS A 1 279 ? 1.506 6.904 25.392 1.00 78.06 279 LYS A O 1
ATOM 2180 N N . SER A 1 280 ? 2.444 6.679 23.364 1.00 80.31 280 SER A N 1
ATOM 2181 C CA . SER A 1 280 ? 2.660 5.235 23.467 1.00 80.31 280 SER A CA 1
ATOM 2182 C C . SER A 1 280 ? 3.733 4.905 24.503 1.00 80.31 280 SER A C 1
ATOM 2184 O O . SER A 1 280 ? 3.515 4.012 25.310 1.00 80.31 280 SER A O 1
ATOM 2186 N N . ILE A 1 281 ? 4.835 5.662 24.553 1.00 77.81 281 ILE A N 1
ATOM 2187 C CA . ILE A 1 281 ? 5.859 5.535 25.600 1.00 77.81 281 ILE A CA 1
ATOM 2188 C C . ILE A 1 281 ? 5.230 5.776 26.981 1.00 77.81 281 ILE A C 1
ATOM 2190 O O . ILE A 1 281 ? 5.475 4.995 27.895 1.00 77.81 281 ILE A O 1
ATOM 2194 N N . ALA A 1 282 ? 4.356 6.779 27.124 1.00 75.00 282 ALA A N 1
ATOM 2195 C CA . ALA A 1 282 ? 3.707 7.105 28.398 1.00 75.00 282 ALA A CA 1
ATOM 2196 C C . ALA A 1 282 ? 2.772 5.984 28.861 1.00 75.00 282 ALA A C 1
ATOM 2198 O O . ALA A 1 282 ? 2.806 5.573 30.020 1.00 75.00 282 ALA A O 1
ATOM 2199 N N . ALA A 1 283 ? 1.957 5.464 27.943 1.00 73.94 283 ALA A N 1
ATOM 2200 C CA . ALA A 1 283 ? 1.028 4.376 28.221 1.00 73.94 283 ALA A CA 1
ATOM 2201 C C . ALA A 1 283 ? 1.760 3.070 28.565 1.00 73.94 283 ALA A C 1
ATOM 2203 O O . ALA A 1 283 ? 1.422 2.406 29.547 1.00 73.94 283 ALA A O 1
ATOM 2204 N N . VAL A 1 284 ? 2.795 2.723 27.794 1.00 71.38 284 VAL A N 1
ATOM 2205 C CA . VAL A 1 284 ? 3.629 1.544 28.057 1.00 71.38 284 VAL A CA 1
ATOM 2206 C C . VAL A 1 284 ? 4.364 1.709 29.391 1.00 71.38 284 VAL A C 1
ATOM 2208 O O . VAL A 1 284 ? 4.396 0.768 30.177 1.00 71.38 284 VAL A O 1
ATOM 2211 N N . HIS A 1 285 ? 4.866 2.906 29.710 1.00 69.94 285 HIS A N 1
ATOM 2212 C CA . HIS A 1 285 ? 5.485 3.210 31.002 1.00 69.94 285 HIS A CA 1
ATOM 2213 C C . HIS A 1 285 ? 4.537 3.021 32.190 1.00 69.94 285 HIS A C 1
ATOM 2215 O O . HIS A 1 285 ? 4.919 2.386 33.171 1.00 69.94 285 HIS A O 1
ATOM 2221 N N . ALA A 1 286 ? 3.324 3.574 32.106 1.00 67.06 286 ALA A N 1
ATOM 2222 C CA . ALA A 1 286 ? 2.331 3.496 33.176 1.00 67.06 286 ALA A CA 1
ATOM 2223 C C . ALA A 1 286 ? 1.889 2.051 33.454 1.00 67.06 286 ALA A C 1
ATOM 2225 O O . ALA A 1 286 ? 1.524 1.719 34.578 1.00 67.06 286 ALA A O 1
ATOM 2226 N N . THR A 1 287 ? 1.939 1.197 32.429 1.00 63.25 287 THR A N 1
ATOM 2227 C CA . THR A 1 287 ? 1.515 -0.206 32.513 1.00 63.25 287 THR A CA 1
ATOM 2228 C C . THR A 1 287 ? 2.664 -1.134 32.925 1.00 63.25 287 THR A C 1
ATOM 2230 O O . THR A 1 287 ? 2.464 -2.080 33.683 1.00 63.25 287 THR A O 1
ATOM 2233 N N . LEU A 1 288 ? 3.888 -0.857 32.461 1.00 57.72 288 LEU A N 1
ATOM 2234 C CA . LEU A 1 288 ? 5.106 -1.608 32.769 1.00 57.72 288 LEU A CA 1
ATOM 2235 C C . LEU A 1 288 ? 5.928 -0.832 33.809 1.00 57.72 288 LEU A C 1
ATOM 2237 O O . LEU A 1 288 ? 6.838 -0.073 33.459 1.00 57.72 288 LEU A O 1
ATOM 2241 N N . ASN A 1 289 ? 5.593 -1.015 35.092 1.00 50.84 289 ASN A N 1
ATOM 2242 C CA . ASN A 1 289 ? 6.320 -0.434 36.227 1.00 50.84 289 ASN A CA 1
ATOM 2243 C C . ASN A 1 289 ? 7.848 -0.499 36.002 1.00 50.84 289 ASN A C 1
ATOM 2245 O O . ASN A 1 289 ? 8.425 -1.584 36.028 1.00 50.84 289 ASN A O 1
ATOM 2249 N N . SER A 1 290 ? 8.477 0.678 35.852 1.00 53.00 290 SER A N 1
ATOM 2250 C CA . SER A 1 290 ? 9.920 0.994 35.992 1.00 53.00 290 SER A CA 1
ATOM 2251 C C . SER A 1 290 ? 10.830 1.216 34.766 1.00 53.00 290 SER A C 1
ATOM 2253 O O . SER A 1 290 ? 11.910 1.761 34.971 1.00 53.00 290 SER A O 1
ATOM 2255 N N . CYS A 1 291 ? 10.459 0.943 33.508 1.00 52.84 291 CYS A N 1
ATOM 2256 C CA . CYS A 1 291 ? 11.479 0.981 32.432 1.00 52.84 291 CYS A CA 1
ATOM 2257 C C . CYS A 1 291 ? 11.693 2.338 31.711 1.00 52.84 291 CYS A C 1
ATOM 2259 O O . CYS A 1 291 ? 12.809 2.638 31.293 1.00 52.84 291 CYS A O 1
ATOM 2261 N N . TYR A 1 292 ? 10.677 3.206 31.618 1.00 57.84 292 TYR A N 1
ATOM 2262 C CA . TYR A 1 292 ? 10.783 4.530 30.963 1.00 57.84 292 TYR A CA 1
ATOM 2263 C C . TYR A 1 292 ? 10.871 5.715 31.939 1.00 57.84 292 TYR A C 1
ATOM 2265 O O . TYR A 1 292 ? 10.953 6.866 31.506 1.00 57.84 292 TYR A O 1
ATOM 2273 N N . ALA A 1 293 ? 10.888 5.460 33.253 1.00 58.78 293 ALA A N 1
ATOM 2274 C CA . ALA A 1 293 ? 10.911 6.502 34.288 1.00 58.78 293 ALA A CA 1
ATOM 2275 C C . ALA A 1 293 ? 12.069 7.495 34.086 1.00 58.78 293 ALA A C 1
ATOM 2277 O O . ALA A 1 293 ? 11.934 8.703 34.299 1.00 58.78 293 ALA A O 1
ATOM 2278 N N . ASN A 1 294 ? 13.203 6.992 33.603 1.00 56.31 294 ASN A N 1
ATOM 2279 C CA . ASN A 1 294 ? 14.396 7.795 33.390 1.00 56.31 294 ASN A CA 1
ATOM 2280 C C . ASN A 1 294 ? 14.301 8.707 32.154 1.00 56.31 294 ASN A C 1
ATOM 2282 O O . ASN A 1 294 ? 14.839 9.811 32.190 1.00 56.31 294 ASN A O 1
ATOM 2286 N N . TYR A 1 295 ? 13.578 8.303 31.099 1.00 61.88 295 TYR A N 1
ATOM 2287 C CA . TYR A 1 295 ? 13.302 9.157 29.933 1.00 61.88 295 TYR A CA 1
ATOM 2288 C C . TYR A 1 295 ? 12.469 10.379 30.337 1.00 61.88 295 TYR A C 1
ATOM 2290 O O . TYR A 1 295 ? 12.858 11.515 30.062 1.00 61.88 295 TYR A O 1
ATOM 2298 N N . TYR A 1 296 ? 11.384 10.157 31.084 1.00 59.22 296 TYR A N 1
ATOM 2299 C CA . TYR A 1 296 ? 10.552 11.240 31.619 1.00 59.22 296 TYR A CA 1
ATOM 2300 C C . TYR A 1 296 ? 11.309 12.121 32.620 1.00 59.22 296 TYR A C 1
ATOM 2302 O O . TYR A 1 296 ? 11.169 13.342 32.605 1.00 59.22 296 TYR A O 1
ATOM 2310 N N . THR A 1 297 ? 12.188 11.530 33.436 1.00 56.34 297 THR A N 1
ATOM 2311 C CA . THR A 1 297 ? 13.058 12.283 34.355 1.00 56.34 297 THR A CA 1
ATOM 2312 C C . THR A 1 297 ? 14.065 13.165 33.607 1.00 56.34 297 THR A C 1
ATOM 2314 O O . THR A 1 297 ? 14.319 14.292 34.028 1.00 56.34 297 THR A O 1
ATOM 2317 N N . ALA A 1 298 ? 14.644 12.691 32.498 1.00 56.09 298 ALA A N 1
ATOM 2318 C CA . ALA A 1 298 ? 15.554 13.480 31.666 1.00 56.09 298 ALA A CA 1
ATOM 2319 C C . ALA A 1 298 ? 14.831 14.645 30.970 1.00 56.09 298 ALA A C 1
ATOM 2321 O O . ALA A 1 298 ? 15.339 15.767 30.975 1.00 56.09 298 ALA A O 1
ATOM 2322 N N . LEU A 1 299 ? 13.624 14.406 30.448 1.00 56.88 299 LEU A N 1
ATOM 2323 C CA . LEU A 1 299 ? 12.759 15.444 29.875 1.00 56.88 299 LEU A CA 1
ATOM 2324 C C . LEU A 1 299 ? 12.400 16.537 30.890 1.00 56.88 299 LEU A C 1
ATOM 2326 O O . LEU A 1 299 ? 12.503 17.718 30.562 1.00 56.88 299 LEU A O 1
ATOM 2330 N N . ALA A 1 300 ? 12.061 16.152 32.125 1.00 53.00 300 ALA A N 1
ATOM 2331 C CA . ALA A 1 300 ? 11.726 17.077 33.210 1.00 53.00 300 ALA A CA 1
ATOM 2332 C C . ALA A 1 300 ? 12.913 17.940 33.689 1.00 53.00 300 ALA A C 1
ATOM 2334 O O . ALA A 1 300 ? 12.706 18.982 34.309 1.00 53.00 300 ALA A O 1
ATOM 2335 N N . ARG A 1 301 ? 14.162 17.524 33.420 1.00 52.88 301 ARG A N 1
ATOM 2336 C CA . ARG A 1 301 ? 15.379 18.295 33.748 1.00 52.88 301 ARG A CA 1
ATOM 2337 C C . ARG A 1 301 ? 15.727 19.353 32.696 1.00 52.88 301 ARG A C 1
ATOM 2339 O O . ARG A 1 301 ? 16.436 20.302 33.022 1.00 52.88 301 ARG A O 1
ATOM 2346 N N . GLY A 1 302 ? 15.260 19.203 31.455 1.00 52.69 302 GLY A N 1
ATOM 2347 C CA . GLY A 1 302 ? 15.406 20.219 30.413 1.00 52.69 302 GLY A CA 1
ATOM 2348 C C . GLY A 1 302 ? 14.366 21.318 30.612 1.00 52.69 302 GLY A C 1
ATOM 2349 O O . GLY A 1 302 ? 13.187 21.081 30.390 1.00 52.69 302 GLY A O 1
ATOM 2350 N N . GLN A 1 303 ? 14.781 22.514 31.032 1.00 44.75 303 GLN A N 1
ATOM 2351 C CA . GLN A 1 303 ? 13.881 23.612 31.428 1.00 44.75 303 GLN A CA 1
ATOM 2352 C C . GLN A 1 303 ? 13.092 24.289 30.278 1.00 44.75 303 GLN A C 1
ATOM 2354 O O . GLN A 1 303 ? 12.633 25.407 30.458 1.00 44.75 303 GLN A O 1
ATOM 2359 N N . ASP A 1 304 ? 12.901 23.635 29.125 1.00 49.69 304 ASP A N 1
ATOM 2360 C CA . ASP A 1 304 ? 12.175 24.199 27.964 1.00 49.69 304 ASP A CA 1
ATOM 2361 C C . ASP A 1 304 ? 11.605 23.124 27.000 1.00 49.69 304 ASP A C 1
ATOM 2363 O O . ASP A 1 304 ? 11.473 23.320 25.789 1.00 49.69 304 ASP A O 1
ATOM 2367 N N . SER A 1 305 ? 11.304 21.919 27.486 1.00 52.50 305 SER A N 1
ATOM 2368 C CA . SER A 1 305 ? 11.095 20.757 26.615 1.00 52.50 305 SER A CA 1
ATOM 2369 C C . SER A 1 305 ? 9.702 20.692 25.964 1.00 52.50 305 SER A C 1
ATOM 2371 O O . SER A 1 305 ? 8.731 20.198 26.532 1.00 52.50 305 SER A O 1
ATOM 2373 N N . GLN A 1 306 ? 9.619 21.054 24.678 1.00 69.88 306 GLN A N 1
ATOM 2374 C CA . GLN A 1 306 ? 8.671 20.392 23.775 1.00 69.88 306 GLN A CA 1
ATOM 2375 C C . GLN A 1 306 ? 9.128 18.931 23.622 1.00 69.88 306 GLN A C 1
ATOM 2377 O O . GLN A 1 306 ? 10.020 18.646 22.826 1.00 69.88 306 GLN A O 1
ATOM 2382 N N . GLU A 1 307 ? 8.553 18.002 24.396 1.00 68.69 307 GLU A N 1
ATOM 2383 C CA . GLU A 1 307 ? 8.911 16.565 24.414 1.00 68.69 307 GLU A CA 1
ATOM 2384 C C . GLU A 1 307 ? 9.026 15.954 23.001 1.00 68.69 307 GLU A C 1
ATOM 2386 O O . GLU A 1 307 ? 9.906 15.134 22.725 1.00 68.69 307 GLU A O 1
ATOM 2391 N N . ALA A 1 308 ? 8.177 16.428 22.080 1.00 69.94 308 ALA A N 1
ATOM 2392 C CA . ALA A 1 308 ? 8.182 16.087 20.659 1.00 69.94 308 ALA A CA 1
ATOM 2393 C C . ALA A 1 308 ? 9.509 16.401 19.960 1.00 69.94 308 ALA A C 1
ATOM 2395 O O . ALA A 1 308 ? 10.006 15.556 19.222 1.00 69.94 308 ALA A O 1
ATOM 2396 N N . LEU A 1 309 ? 10.119 17.562 20.212 1.00 77.06 309 LEU A N 1
ATOM 2397 C CA . LEU A 1 309 ? 11.387 17.941 19.584 1.00 77.06 309 LEU A CA 1
ATOM 2398 C C . LEU A 1 309 ? 12.536 17.040 20.038 1.00 77.06 309 LEU A C 1
ATOM 2400 O O . LEU A 1 309 ? 13.359 16.636 19.220 1.00 77.06 309 LEU A O 1
ATOM 2404 N N . VAL A 1 310 ? 12.568 16.683 21.325 1.00 77.69 310 VAL A N 1
ATOM 2405 C CA . VAL A 1 310 ? 13.608 15.806 21.884 1.00 77.69 310 VAL A CA 1
ATOM 2406 C C . VAL A 1 310 ? 13.509 14.408 21.280 1.00 77.69 310 VAL A C 1
ATOM 2408 O O . VAL A 1 310 ? 14.509 13.866 20.808 1.00 77.69 310 VAL A O 1
ATOM 2411 N N . LEU A 1 311 ? 12.305 13.826 21.247 1.00 79.12 311 LEU A N 1
ATOM 2412 C CA . LEU A 1 311 ? 12.115 12.501 20.658 1.00 79.12 311 LEU A CA 1
ATOM 2413 C C . LEU A 1 311 ? 12.359 12.510 19.145 1.00 79.12 311 LEU A C 1
ATOM 2415 O O . LEU A 1 311 ? 12.966 11.580 18.619 1.00 79.12 311 LEU A O 1
ATOM 2419 N N . GLN A 1 312 ? 11.938 13.570 18.452 1.00 84.56 312 GLN A N 1
ATOM 2420 C CA . GLN A 1 312 ? 12.207 13.754 17.030 1.00 84.56 312 GLN A CA 1
ATOM 2421 C C . GLN A 1 312 ? 13.712 13.759 16.744 1.00 84.56 312 GLN A C 1
ATOM 2423 O O . GLN A 1 312 ? 14.164 13.016 15.873 1.00 84.56 312 GLN A O 1
ATOM 2428 N N . ALA A 1 313 ? 14.486 14.546 17.496 1.00 82.19 313 ALA A N 1
ATOM 2429 C CA . ALA A 1 313 ? 15.937 14.627 17.348 1.00 82.19 313 ALA A CA 1
ATOM 2430 C C . ALA A 1 313 ? 16.629 13.283 17.631 1.00 82.19 313 ALA A C 1
ATOM 2432 O O . ALA A 1 313 ? 17.615 12.952 16.977 1.00 82.19 313 ALA A O 1
ATOM 2433 N N . ALA A 1 314 ? 16.098 12.485 18.562 1.00 81.75 314 ALA A N 1
ATOM 2434 C CA . ALA A 1 314 ? 16.626 11.156 18.858 1.00 81.75 314 ALA A CA 1
ATOM 2435 C C . ALA A 1 314 ? 16.322 10.136 17.742 1.00 81.75 314 ALA A C 1
ATOM 2437 O O . ALA A 1 314 ? 17.180 9.334 17.383 1.00 81.75 314 ALA A O 1
ATOM 2438 N N . VAL A 1 315 ? 15.111 10.166 17.176 1.00 85.69 315 VAL A N 1
ATOM 2439 C CA . VAL A 1 315 ? 14.647 9.209 16.155 1.00 85.69 315 VAL A CA 1
ATOM 2440 C C . VAL A 1 315 ? 15.260 9.466 14.781 1.00 85.69 315 VAL A C 1
ATOM 2442 O O . VAL A 1 315 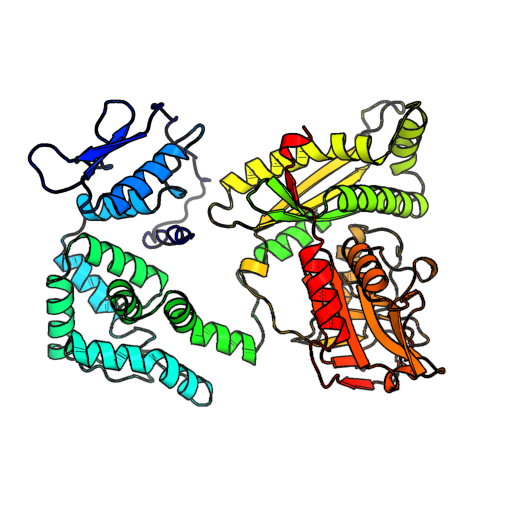? 15.536 8.519 14.038 1.00 85.69 315 VAL A O 1
ATOM 2445 N N . LEU A 1 316 ? 15.464 10.736 14.430 1.00 88.56 316 LEU A N 1
ATOM 2446 C CA . LEU A 1 316 ? 15.807 11.141 13.071 1.00 88.56 316 LEU A CA 1
ATOM 2447 C C . LEU A 1 316 ? 17.103 10.502 12.526 1.00 88.56 316 LEU A C 1
ATOM 2449 O O . LEU A 1 316 ? 17.056 10.003 11.399 1.00 88.56 316 LEU A O 1
ATOM 2453 N N . PRO A 1 317 ? 18.225 10.420 13.273 1.00 87.88 317 PRO A N 1
ATOM 2454 C CA . PRO A 1 317 ? 19.451 9.796 12.771 1.00 87.88 317 PRO A CA 1
ATOM 2455 C C . PRO A 1 317 ? 19.271 8.317 12.409 1.00 87.88 317 PRO A C 1
ATOM 2457 O O . PRO A 1 317 ? 19.690 7.893 11.331 1.00 87.88 317 PRO A O 1
ATOM 2460 N N . SER A 1 318 ? 18.607 7.539 13.272 1.00 87.00 318 SER A N 1
ATOM 2461 C CA . SE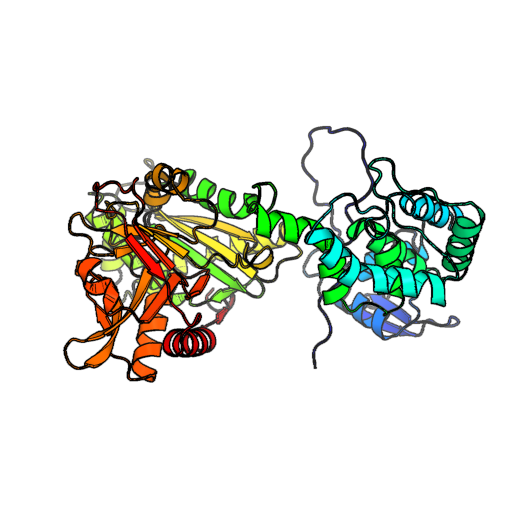R A 1 318 ? 18.336 6.117 13.020 1.00 87.00 318 SER A CA 1
ATOM 2462 C C . SER A 1 318 ? 17.396 5.927 11.830 1.00 87.00 318 SER A C 1
ATOM 2464 O O . SER A 1 318 ? 17.608 5.027 11.018 1.00 87.00 318 SER A O 1
ATOM 2466 N N . LEU A 1 319 ? 16.392 6.800 11.688 1.00 89.25 319 LEU A N 1
ATOM 2467 C CA . LEU A 1 319 ? 15.466 6.772 10.558 1.00 89.25 319 LEU A CA 1
ATOM 2468 C C . LEU A 1 319 ? 16.168 7.086 9.233 1.00 89.25 319 LEU A C 1
ATOM 2470 O O . LEU A 1 319 ? 16.032 6.324 8.280 1.00 89.25 319 LEU A O 1
ATOM 2474 N N . LEU A 1 320 ? 16.962 8.157 9.172 1.00 89.06 320 LEU A N 1
ATOM 2475 C CA . LEU A 1 320 ? 17.717 8.524 7.970 1.00 89.06 320 LEU A CA 1
ATOM 2476 C C . LEU A 1 320 ? 18.740 7.446 7.586 1.00 89.06 320 LEU A C 1
ATOM 2478 O O . LEU A 1 320 ? 18.898 7.142 6.402 1.00 89.06 320 LEU A O 1
ATOM 2482 N N . LEU A 1 321 ? 19.403 6.826 8.568 1.00 86.44 321 LEU A N 1
ATOM 2483 C CA . LEU A 1 321 ? 20.327 5.718 8.327 1.00 86.44 321 LEU A CA 1
ATOM 2484 C C . LEU A 1 321 ? 19.609 4.489 7.753 1.00 86.44 321 LEU A C 1
ATOM 2486 O O . LEU A 1 321 ? 20.102 3.880 6.798 1.00 86.44 321 LEU A O 1
ATOM 2490 N N . ALA A 1 322 ? 18.450 4.133 8.311 1.00 84.50 322 ALA A N 1
ATOM 2491 C CA . ALA A 1 322 ? 17.638 3.025 7.822 1.00 84.50 322 ALA A CA 1
ATOM 2492 C C . ALA A 1 322 ? 17.126 3.294 6.400 1.00 84.50 322 ALA A C 1
ATOM 2494 O O . ALA A 1 322 ? 17.254 2.422 5.545 1.00 84.50 322 ALA A O 1
ATOM 2495 N N . LEU A 1 323 ? 16.661 4.515 6.110 1.00 85.25 323 LEU A N 1
ATOM 2496 C CA . LEU A 1 323 ? 16.250 4.938 4.766 1.00 85.25 323 LEU A CA 1
ATOM 2497 C C . LEU A 1 323 ? 17.402 4.856 3.762 1.00 85.25 323 LEU A C 1
ATOM 2499 O O . LEU A 1 323 ? 17.257 4.214 2.728 1.00 85.25 323 LEU A O 1
ATOM 2503 N N . THR A 1 324 ? 18.578 5.385 4.109 1.00 83.88 324 THR A N 1
ATOM 2504 C CA . THR A 1 324 ? 19.788 5.306 3.264 1.00 83.88 324 THR A CA 1
ATOM 2505 C C . THR A 1 324 ? 20.220 3.854 3.015 1.00 83.88 324 THR A C 1
ATOM 2507 O O . THR A 1 324 ? 20.816 3.521 1.990 1.00 83.88 324 THR A O 1
ATOM 2510 N N . THR A 1 325 ? 19.976 2.964 3.979 1.00 76.94 325 THR A N 1
ATOM 2511 C CA . THR A 1 325 ? 20.290 1.534 3.850 1.00 76.94 325 THR A CA 1
ATOM 2512 C C . THR A 1 325 ? 19.253 0.815 2.993 1.00 76.94 325 THR A C 1
ATOM 2514 O O . THR A 1 325 ? 19.626 -0.024 2.177 1.00 76.94 325 THR A O 1
ATOM 2517 N N . ALA A 1 326 ? 17.976 1.167 3.139 1.00 70.31 326 ALA A N 1
ATOM 2518 C CA . ALA A 1 326 ? 16.878 0.632 2.347 1.00 70.31 326 ALA A CA 1
ATOM 2519 C C . ALA A 1 326 ? 16.911 1.119 0.895 1.00 70.31 326 ALA A C 1
ATOM 2521 O O . ALA A 1 326 ? 16.615 0.339 0.007 1.00 70.31 326 ALA A O 1
ATOM 2522 N N . GLU A 1 327 ? 17.351 2.348 0.611 1.00 66.69 327 GLU A N 1
ATOM 2523 C CA . GLU A 1 327 ? 17.621 2.811 -0.763 1.00 66.69 327 GLU A CA 1
ATOM 2524 C C . GLU A 1 327 ? 18.592 1.901 -1.516 1.00 66.69 327 GLU A C 1
ATOM 2526 O O . GLU A 1 327 ? 18.411 1.657 -2.700 1.00 66.69 327 GLU A O 1
ATOM 2531 N N . LYS A 1 328 ? 19.590 1.342 -0.824 1.00 60.75 328 LYS A N 1
ATOM 2532 C CA . LYS A 1 328 ? 20.537 0.386 -1.420 1.00 60.75 328 LYS A CA 1
ATOM 2533 C C . LYS A 1 328 ? 19.940 -1.010 -1.638 1.00 60.75 328 LYS A C 1
ATOM 2535 O O . LYS A 1 328 ? 20.616 -1.854 -2.214 1.00 60.75 328 LYS A O 1
ATOM 2540 N N . ARG A 1 329 ? 18.755 -1.295 -1.082 1.00 54.22 329 ARG A N 1
ATOM 2541 C CA . ARG A 1 329 ? 18.084 -2.609 -1.128 1.00 54.22 329 ARG A CA 1
ATOM 2542 C C . ARG A 1 329 ? 16.827 -2.601 -2.006 1.00 54.22 329 ARG A C 1
ATOM 2544 O O . ARG A 1 329 ? 16.564 -3.593 -2.672 1.00 54.22 329 ARG A O 1
ATOM 2551 N N . CYS A 1 330 ? 16.081 -1.498 -2.009 1.00 48.22 330 CYS A N 1
ATOM 2552 C CA . CYS A 1 330 ? 14.791 -1.319 -2.672 1.00 48.22 330 CYS A CA 1
ATOM 2553 C C . CYS A 1 330 ? 14.940 -0.276 -3.789 1.00 48.22 330 CYS A C 1
ATOM 2555 O O . CYS A 1 330 ? 14.614 0.896 -3.609 1.00 48.22 330 CYS A O 1
ATOM 2557 N N . GLU A 1 331 ? 15.475 -0.704 -4.932 1.00 50.19 331 GLU A N 1
ATOM 2558 C CA . GLU A 1 331 ? 15.843 0.156 -6.073 1.00 50.19 331 GLU A CA 1
ATOM 2559 C C . GLU A 1 331 ? 14.637 0.654 -6.903 1.00 50.19 331 GLU A C 1
ATOM 2561 O O . GLU A 1 331 ? 14.817 1.408 -7.856 1.00 50.19 331 GLU A O 1
ATOM 2566 N N . GLN A 1 332 ? 13.406 0.233 -6.578 1.00 48.09 332 GLN A N 1
ATOM 2567 C CA . GLN A 1 332 ? 12.239 0.364 -7.468 1.00 48.09 332 GLN A CA 1
ATOM 2568 C C . GLN A 1 332 ? 10.960 0.920 -6.818 1.00 48.09 332 GLN A C 1
ATOM 2570 O O . GLN A 1 332 ? 9.957 1.070 -7.514 1.00 48.09 332 GLN A O 1
ATOM 2575 N N . GLU A 1 333 ? 10.964 1.261 -5.525 1.00 52.19 333 GLU A N 1
ATOM 2576 C CA . GLU A 1 333 ? 9.730 1.626 -4.816 1.00 52.19 333 GLU A CA 1
ATOM 2577 C C . GLU A 1 333 ? 9.685 3.085 -4.372 1.00 52.19 333 GLU A C 1
ATOM 2579 O O . GLU A 1 333 ? 10.440 3.524 -3.505 1.00 52.19 333 GLU A O 1
ATOM 2584 N N . THR A 1 334 ? 8.742 3.837 -4.947 1.00 59.53 334 THR A N 1
ATOM 2585 C CA . THR A 1 334 ? 8.504 5.255 -4.631 1.00 59.53 334 THR A CA 1
ATOM 2586 C C . THR A 1 334 ? 7.872 5.476 -3.256 1.00 59.53 334 THR A C 1
ATOM 2588 O O . THR A 1 334 ? 7.872 6.603 -2.750 1.00 59.53 334 THR A O 1
ATOM 2591 N N . LEU A 1 335 ? 7.296 4.422 -2.672 1.00 70.44 335 LEU A N 1
ATOM 2592 C CA . LEU A 1 335 ? 6.629 4.427 -1.377 1.00 70.44 335 LEU A CA 1
ATOM 2593 C C . LEU A 1 335 ? 7.231 3.323 -0.512 1.00 70.44 335 LEU A C 1
ATOM 2595 O O . LEU A 1 335 ? 7.289 2.173 -0.925 1.00 70.44 335 LEU A O 1
ATOM 2599 N N . LYS A 1 336 ? 7.670 3.690 0.687 1.00 81.31 336 LYS A N 1
ATOM 2600 C CA . LYS A 1 336 ? 8.235 2.790 1.692 1.00 81.31 336 LYS A CA 1
ATOM 2601 C C . LYS A 1 336 ? 7.438 2.916 2.977 1.00 81.31 336 LYS A C 1
ATOM 2603 O O . LYS A 1 336 ? 6.842 3.958 3.262 1.00 81.31 336 LYS A O 1
ATOM 2608 N N . ILE A 1 337 ? 7.486 1.887 3.801 1.00 82.81 337 ILE A N 1
ATOM 2609 C CA . ILE A 1 337 ? 7.004 1.931 5.172 1.00 82.81 337 ILE A CA 1
ATOM 2610 C C . ILE A 1 337 ? 8.205 1.935 6.103 1.00 82.81 337 ILE A C 1
ATOM 2612 O O . ILE A 1 337 ? 9.062 1.060 6.039 1.00 82.81 337 ILE A O 1
ATOM 2616 N N . ALA A 1 338 ? 8.243 2.904 7.012 1.00 86.38 338 ALA A N 1
ATOM 2617 C CA . ALA A 1 338 ? 9.167 2.891 8.133 1.00 86.38 338 ALA A CA 1
ATOM 2618 C C . ALA A 1 338 ? 8.429 2.443 9.397 1.00 86.38 338 ALA A C 1
ATOM 2620 O O . ALA A 1 338 ? 7.375 2.986 9.741 1.00 86.38 338 ALA A O 1
ATOM 2621 N N . THR A 1 339 ? 9.000 1.477 10.110 1.00 86.62 339 THR A N 1
ATOM 2622 C CA . THR A 1 339 ? 8.584 1.091 11.459 1.00 86.62 339 THR A CA 1
ATOM 2623 C C . THR A 1 339 ? 9.683 1.470 12.439 1.00 86.62 339 THR A C 1
ATOM 2625 O O . THR A 1 339 ? 10.826 1.051 12.293 1.00 86.62 339 THR A O 1
ATOM 2628 N N . ILE A 1 340 ? 9.331 2.275 13.436 1.00 88.19 340 ILE A N 1
ATOM 2629 C CA . ILE A 1 340 ? 10.233 2.769 14.478 1.00 88.19 340 ILE A CA 1
ATOM 2630 C C . ILE A 1 340 ? 9.762 2.185 15.802 1.00 88.19 340 ILE A C 1
ATOM 2632 O O . ILE A 1 340 ? 8.593 2.355 16.150 1.00 88.19 340 ILE A O 1
ATOM 2636 N N . ILE A 1 341 ? 10.664 1.545 16.536 1.00 84.94 341 ILE A N 1
ATOM 2637 C CA . ILE A 1 341 ? 10.439 1.018 17.882 1.00 84.94 341 ILE A CA 1
ATOM 2638 C C . ILE A 1 341 ? 11.374 1.753 18.836 1.00 84.94 341 ILE A C 1
ATOM 2640 O O . ILE A 1 341 ? 12.575 1.858 18.584 1.00 84.94 341 ILE A O 1
ATOM 2644 N N . VAL A 1 342 ? 10.808 2.264 19.925 1.00 84.06 342 VAL A N 1
ATOM 2645 C CA . VAL A 1 342 ? 11.532 2.922 21.009 1.00 84.06 342 VAL A CA 1
ATOM 2646 C C . VAL A 1 342 ? 11.394 2.071 22.255 1.00 84.06 342 VAL A C 1
ATOM 2648 O O . VAL A 1 342 ? 10.313 1.969 22.841 1.00 84.06 342 VAL A O 1
ATOM 2651 N N . SER A 1 343 ? 12.503 1.480 22.666 1.00 79.31 343 SER A N 1
ATOM 2652 C CA . SER A 1 343 ? 12.603 0.609 23.830 1.00 79.31 343 SER A CA 1
ATOM 2653 C C . SER A 1 343 ? 13.584 1.192 24.855 1.00 79.31 343 SER A C 1
ATOM 2655 O O . SER A 1 343 ? 14.452 2.002 24.512 1.00 79.31 343 SER A O 1
ATOM 2657 N N . PRO A 1 344 ? 13.453 0.834 26.139 1.00 70.19 344 PRO A N 1
ATOM 2658 C CA . PRO A 1 344 ? 14.486 1.102 27.133 1.00 70.19 344 PRO A CA 1
ATOM 2659 C C . PRO A 1 344 ? 15.785 0.375 26.748 1.00 70.19 344 PRO A C 1
ATOM 2661 O O . PRO A 1 344 ? 15.733 -0.769 26.299 1.00 70.19 344 PRO A O 1
ATOM 2664 N N . SER A 1 345 ? 16.947 1.010 26.919 1.00 64.88 345 SER A N 1
ATOM 2665 C CA . SER A 1 345 ? 18.233 0.322 26.743 1.00 64.88 345 SER A CA 1
ATOM 2666 C C . SER A 1 345 ? 18.472 -0.679 27.878 1.00 64.88 345 SER A C 1
ATOM 2668 O O . SER A 1 345 ? 18.346 -0.329 29.051 1.00 64.88 345 SER A O 1
ATOM 2670 N N . GLU A 1 346 ? 18.851 -1.912 27.537 1.00 53.38 346 GLU A N 1
ATOM 2671 C CA . GLU A 1 346 ? 19.175 -2.986 28.492 1.00 53.38 346 GLU A CA 1
ATOM 2672 C C . GLU A 1 346 ? 20.615 -2.913 29.035 1.00 53.38 346 GLU A C 1
ATOM 2674 O O . GLU A 1 346 ? 21.079 -3.846 29.690 1.00 53.38 346 GLU A O 1
ATOM 2679 N N . ASP A 1 347 ? 21.358 -1.836 28.760 1.00 49.50 347 ASP A N 1
ATOM 2680 C CA . ASP A 1 347 ? 22.788 -1.774 29.065 1.00 49.50 347 ASP A CA 1
ATOM 2681 C C . ASP A 1 347 ? 23.076 -1.692 30.580 1.00 49.50 347 ASP A C 1
ATOM 2683 O O . ASP A 1 347 ? 23.143 -0.615 31.177 1.00 49.50 347 ASP A O 1
ATOM 2687 N N . GLN A 1 348 ? 23.287 -2.855 31.206 1.00 45.34 348 GLN A N 1
ATOM 2688 C CA . GLN A 1 348 ? 23.595 -3.012 32.636 1.00 45.34 348 GLN A CA 1
ATOM 2689 C C . GLN A 1 348 ? 24.970 -2.440 33.038 1.00 45.34 348 GLN A C 1
ATOM 2691 O O . GLN A 1 348 ? 25.330 -2.479 34.215 1.00 45.34 348 GLN A O 1
ATOM 2696 N N . THR A 1 349 ? 25.760 -1.929 32.085 1.00 44.75 349 THR A N 1
ATOM 2697 C CA . THR A 1 349 ? 27.128 -1.439 32.324 1.00 44.75 349 THR A CA 1
ATOM 2698 C C . THR A 1 349 ? 27.230 0.072 32.540 1.00 44.75 349 THR A C 1
ATOM 2700 O O . THR A 1 349 ? 28.269 0.563 32.989 1.00 44.75 349 THR A O 1
ATOM 2703 N N . THR A 1 350 ? 26.154 0.820 32.280 1.00 43.16 350 THR A N 1
ATOM 2704 C CA . THR A 1 350 ? 26.118 2.275 32.472 1.00 43.16 350 THR A CA 1
ATOM 2705 C C . THR A 1 350 ? 25.644 2.634 33.888 1.00 43.16 350 THR A C 1
ATOM 2707 O O . THR A 1 350 ? 24.697 2.033 34.398 1.00 43.16 350 THR A O 1
ATOM 2710 N N . PRO A 1 351 ? 26.294 3.590 34.584 1.00 39.44 351 PRO A N 1
ATOM 2711 C CA . PRO A 1 351 ? 25.860 4.006 35.913 1.00 39.44 351 PRO A CA 1
ATOM 2712 C C . PRO A 1 351 ? 24.428 4.559 35.863 1.00 39.44 351 PRO A C 1
ATOM 2714 O O . PRO A 1 351 ? 24.044 5.219 34.899 1.00 39.44 351 PRO A O 1
ATOM 2717 N N . ALA A 1 352 ? 23.663 4.352 36.941 1.00 44.06 352 ALA A N 1
ATOM 2718 C CA . ALA A 1 352 ? 22.242 4.705 37.096 1.00 44.06 352 ALA A CA 1
ATOM 2719 C C . ALA A 1 352 ? 21.872 6.196 36.864 1.00 44.06 352 ALA A C 1
ATOM 2721 O O . ALA A 1 352 ? 20.723 6.589 37.051 1.00 44.06 352 ALA A O 1
ATOM 2722 N N . SER A 1 353 ? 22.830 7.044 36.478 1.00 42.81 353 SER A N 1
ATOM 2723 C CA . SER A 1 353 ? 22.664 8.466 36.174 1.00 42.81 353 SER A CA 1
ATOM 2724 C C . SER A 1 353 ? 22.507 8.794 34.682 1.00 42.81 353 SER A C 1
ATOM 2726 O O . SER A 1 353 ? 22.139 9.930 34.375 1.00 42.81 353 SER A O 1
ATOM 2728 N N . SER A 1 354 ? 22.729 7.848 33.760 1.00 45.66 354 SER A N 1
ATOM 2729 C CA . SER A 1 354 ? 22.472 8.032 32.322 1.00 45.66 354 SER A CA 1
ATOM 2730 C C . SER A 1 354 ? 21.683 6.853 31.759 1.00 45.66 354 SER A C 1
ATOM 2732 O O . SER A 1 354 ? 22.188 5.738 31.718 1.00 45.66 354 SER A O 1
ATOM 2734 N N . SER A 1 355 ? 20.451 7.087 31.317 1.00 49.56 355 SER A N 1
ATOM 2735 C CA . SER A 1 355 ? 19.611 6.054 30.697 1.00 49.56 355 SER A CA 1
ATOM 2736 C C . SER A 1 355 ? 19.427 6.376 29.225 1.00 49.56 355 SER A C 1
ATOM 2738 O O . SER A 1 355 ? 18.914 7.444 28.894 1.00 49.56 355 SER A O 1
ATOM 2740 N N . SER A 1 356 ? 19.853 5.471 28.350 1.00 63.16 356 SER A N 1
ATOM 2741 C CA . SER A 1 356 ? 19.648 5.576 26.908 1.00 63.16 356 SER A CA 1
ATOM 2742 C C . SER A 1 356 ? 18.322 4.921 26.507 1.00 63.16 356 SER A C 1
ATOM 2744 O O . SER A 1 356 ? 17.909 3.905 27.065 1.00 63.16 356 SER A O 1
ATOM 2746 N N . LEU A 1 357 ? 17.622 5.522 25.545 1.00 71.44 357 LEU A N 1
ATOM 2747 C CA . LEU A 1 357 ? 16.591 4.828 24.778 1.00 71.44 357 LEU A CA 1
ATOM 2748 C C . LEU A 1 357 ? 17.264 4.141 23.593 1.00 71.44 357 LEU A C 1
ATOM 2750 O O . LEU A 1 357 ? 18.128 4.739 22.946 1.00 71.44 357 LEU A O 1
ATOM 2754 N N . SER A 1 358 ? 16.830 2.927 23.285 1.00 78.81 358 SER A N 1
ATOM 2755 C CA . SER A 1 358 ? 17.200 2.233 22.059 1.00 78.81 358 SER A CA 1
ATOM 2756 C C . SER A 1 358 ? 16.150 2.514 20.991 1.00 78.81 358 SER A C 1
ATOM 2758 O O . SER A 1 358 ? 14.946 2.392 21.221 1.00 78.81 358 SER A O 1
ATOM 2760 N N . ILE A 1 359 ? 16.614 2.939 19.817 1.00 85.75 359 ILE A N 1
ATOM 2761 C CA . ILE A 1 359 ? 15.760 3.274 18.677 1.00 85.75 359 ILE A CA 1
ATOM 2762 C C . ILE A 1 359 ? 16.077 2.294 17.564 1.00 85.75 359 ILE A C 1
ATOM 2764 O O . ILE A 1 359 ? 17.144 2.350 16.951 1.00 85.75 359 ILE A O 1
ATOM 2768 N N . HIS A 1 360 ? 15.125 1.414 17.299 1.00 85.56 360 HIS A N 1
ATOM 2769 C CA . HIS A 1 360 ? 15.205 0.433 16.233 1.00 85.56 360 HIS A CA 1
ATOM 2770 C C . HIS A 1 360 ? 14.339 0.920 15.078 1.00 85.56 360 HIS A C 1
ATOM 2772 O O . HIS A 1 360 ? 13.180 1.281 15.279 1.00 85.56 360 HIS A O 1
ATOM 2778 N N . VAL A 1 361 ? 14.888 0.925 13.865 1.00 89.25 361 VAL A N 1
ATOM 2779 C CA . VAL A 1 361 ? 14.144 1.313 12.666 1.00 89.25 361 VAL A CA 1
ATOM 2780 C C . VAL A 1 361 ? 14.290 0.237 11.606 1.00 89.25 361 VAL A C 1
ATOM 2782 O O . VAL A 1 361 ? 15.406 -0.115 11.229 1.00 89.25 361 VAL A O 1
ATOM 2785 N N . ALA A 1 362 ? 13.156 -0.240 11.109 1.00 85.62 362 ALA A N 1
ATOM 2786 C CA . ALA A 1 362 ? 13.068 -1.042 9.903 1.00 85.62 362 ALA A CA 1
ATOM 2787 C C . ALA A 1 362 ? 12.381 -0.225 8.815 1.00 85.62 362 ALA A C 1
ATOM 2789 O O . ALA A 1 362 ? 11.432 0.517 9.080 1.00 85.62 362 ALA A O 1
ATOM 2790 N N . VAL A 1 363 ? 12.872 -0.361 7.591 1.00 84.88 363 VAL A N 1
ATOM 2791 C CA . VAL A 1 363 ? 12.250 0.215 6.406 1.00 84.88 363 VAL A CA 1
ATOM 2792 C C . VAL A 1 363 ? 12.035 -0.921 5.430 1.00 84.88 363 VAL A C 1
ATOM 2794 O O . VAL A 1 363 ? 12.989 -1.627 5.103 1.00 84.88 363 VAL A O 1
ATOM 2797 N N . ALA A 1 364 ? 10.796 -1.063 4.992 1.00 78.12 364 ALA A N 1
ATOM 2798 C CA . ALA A 1 364 ? 10.381 -2.039 4.006 1.00 78.12 364 ALA A CA 1
ATOM 2799 C C . ALA A 1 364 ? 9.666 -1.323 2.848 1.00 78.12 364 ALA A C 1
ATOM 2801 O O . ALA A 1 364 ? 9.171 -0.201 3.029 1.00 78.12 364 ALA A O 1
ATOM 2802 N N . PRO A 1 365 ? 9.623 -1.942 1.666 1.00 73.56 365 PRO A N 1
ATOM 2803 C CA . PRO A 1 365 ? 8.588 -1.726 0.665 1.00 73.56 365 PRO A CA 1
ATOM 2804 C C . PRO A 1 365 ? 7.198 -1.407 1.222 1.00 73.56 365 PRO A C 1
ATOM 2806 O O . PRO A 1 365 ? 6.792 -1.950 2.252 1.00 73.56 365 PRO A O 1
ATOM 2809 N N . ASP A 1 366 ? 6.450 -0.519 0.562 1.00 66.50 366 ASP A N 1
ATOM 2810 C CA . ASP A 1 366 ? 5.026 -0.361 0.876 1.00 66.50 366 ASP A CA 1
ATOM 2811 C C . ASP A 1 366 ? 4.226 -1.429 0.111 1.00 66.50 366 ASP A C 1
ATOM 2813 O O . ASP A 1 366 ? 4.101 -1.336 -1.111 1.00 66.50 366 ASP A O 1
ATOM 2817 N N . PRO A 1 367 ? 3.619 -2.418 0.791 1.00 52.22 367 PRO A N 1
ATOM 2818 C CA . PRO A 1 367 ? 2.887 -3.511 0.156 1.00 52.22 367 PRO A CA 1
ATOM 2819 C C . PRO A 1 367 ? 1.644 -3.028 -0.607 1.00 52.22 367 PRO A C 1
ATOM 2821 O O . PRO A 1 367 ? 1.062 -3.785 -1.377 1.00 52.22 367 PRO A O 1
ATOM 2824 N N . ARG A 1 368 ? 1.230 -1.758 -0.475 1.00 55.06 368 ARG A N 1
ATOM 2825 C CA . ARG A 1 368 ? 0.203 -1.167 -1.354 1.00 55.06 368 ARG A CA 1
ATOM 2826 C C . ARG A 1 368 ? 0.663 -1.007 -2.802 1.00 55.06 368 ARG A C 1
ATOM 2828 O O . ARG A 1 368 ? -0.184 -0.888 -3.680 1.00 55.06 368 ARG A O 1
ATOM 2835 N N . CYS A 1 369 ? 1.970 -1.043 -3.066 1.00 41.22 369 CYS A N 1
ATOM 2836 C CA . CYS A 1 369 ? 2.512 -1.213 -4.414 1.00 41.22 369 CYS A CA 1
ATOM 2837 C C . CYS A 1 369 ? 2.165 -2.598 -5.001 1.00 41.22 369 CYS A C 1
ATOM 2839 O O . CYS A 1 369 ? 2.276 -2.788 -6.210 1.00 41.22 369 CYS A O 1
ATOM 2841 N N . LEU A 1 370 ? 1.741 -3.548 -4.155 1.00 38.62 370 LEU A N 1
ATOM 2842 C CA . LEU A 1 370 ? 1.543 -4.954 -4.494 1.00 38.62 370 LEU A CA 1
ATOM 2843 C C . LEU A 1 370 ? 0.075 -5.405 -4.474 1.00 38.62 370 LEU A C 1
ATOM 2845 O O . LEU A 1 370 ? -0.232 -6.340 -5.201 1.00 38.62 370 LEU A O 1
ATOM 2849 N N . GLN A 1 371 ? -0.841 -4.740 -3.752 1.00 42.16 371 GLN A N 1
ATOM 2850 C CA . GLN A 1 371 ? -2.302 -4.916 -3.894 1.00 42.16 371 GLN A CA 1
ATOM 2851 C C . GLN A 1 371 ? -3.091 -3.954 -2.982 1.00 42.16 371 GLN A C 1
ATOM 2853 O O . GLN A 1 371 ? -2.859 -3.887 -1.775 1.00 42.16 371 GLN A O 1
ATOM 2858 N N . LEU A 1 372 ? -4.100 -3.273 -3.533 1.00 39.19 372 LEU A N 1
ATOM 2859 C CA . LEU A 1 372 ? -5.296 -2.896 -2.775 1.00 39.19 372 LEU A CA 1
ATOM 2860 C C . LEU A 1 372 ? -6.196 -4.132 -2.798 1.00 39.19 372 LEU A C 1
ATOM 2862 O O . LEU A 1 372 ? -6.880 -4.364 -3.787 1.00 39.19 372 LEU A O 1
ATOM 2866 N N . GLN A 1 373 ? -6.156 -4.971 -1.761 1.00 47.44 373 GLN A N 1
ATOM 2867 C CA . GLN A 1 373 ? -7.209 -5.973 -1.620 1.00 47.44 373 GLN A CA 1
ATOM 2868 C C . GLN A 1 373 ? -8.544 -5.233 -1.493 1.00 47.44 373 GLN A C 1
ATOM 2870 O O . GLN A 1 373 ? -8.716 -4.427 -0.577 1.00 47.44 373 GLN A O 1
ATOM 2875 N N . GLU A 1 374 ? -9.488 -5.544 -2.381 1.00 54.34 374 GLU A N 1
ATOM 2876 C CA . GLU A 1 374 ? -10.904 -5.156 -2.307 1.00 54.34 374 GLU A CA 1
ATOM 2877 C C . GLU A 1 374 ? -11.627 -5.879 -1.152 1.00 54.34 374 GLU A C 1
ATOM 2879 O O . GLU A 1 374 ? -12.814 -6.167 -1.224 1.00 54.34 374 GLU A O 1
ATOM 2884 N N . ASN A 1 375 ? -10.917 -6.217 -0.071 1.00 65.25 375 ASN A N 1
ATOM 2885 C CA . ASN A 1 375 ? -11.541 -6.799 1.104 1.00 65.25 375 ASN A CA 1
ATOM 2886 C C . ASN A 1 375 ? -12.324 -5.689 1.794 1.00 65.25 375 ASN A C 1
ATOM 2888 O O . ASN A 1 375 ? -11.755 -4.723 2.313 1.00 65.25 375 ASN A O 1
ATOM 2892 N N . THR A 1 376 ? -13.635 -5.839 1.791 1.00 77.25 376 THR A N 1
ATOM 2893 C CA . THR A 1 376 ? -14.590 -4.814 2.199 1.00 77.25 376 THR A CA 1
ATOM 2894 C C . THR A 1 376 ? -15.333 -5.183 3.475 1.00 77.25 376 THR A C 1
ATOM 2896 O O . THR A 1 376 ? -16.045 -4.343 4.002 1.00 77.25 376 THR A O 1
ATOM 2899 N N . PHE A 1 377 ? -15.128 -6.366 4.063 1.00 93.00 377 PHE A N 1
ATOM 2900 C CA . PHE A 1 377 ? -15.838 -6.741 5.290 1.00 93.00 377 PHE A CA 1
ATOM 2901 C C . PHE A 1 377 ? -14.936 -6.909 6.511 1.00 93.00 377 PHE A C 1
ATOM 2903 O O . PHE A 1 377 ? -13.764 -7.266 6.401 1.00 93.00 377 PHE A O 1
ATOM 2910 N N . ALA A 1 378 ? -15.490 -6.673 7.699 1.00 93.56 378 ALA A N 1
ATOM 2911 C CA . ALA A 1 378 ? -14.809 -6.894 8.972 1.00 93.56 378 ALA A CA 1
ATOM 2912 C C . ALA A 1 378 ? -15.595 -7.873 9.853 1.00 93.56 378 ALA A C 1
ATOM 2914 O O . ALA A 1 378 ? -16.825 -7.871 9.852 1.00 93.56 378 ALA A O 1
ATOM 2915 N N . THR A 1 379 ? -14.886 -8.691 10.630 1.00 95.69 379 THR A N 1
ATOM 2916 C CA . THR A 1 379 ? -15.509 -9.713 11.483 1.00 95.69 379 THR A CA 1
ATOM 2917 C C . THR A 1 379 ? -15.259 -9.444 12.963 1.00 95.69 379 THR A C 1
ATOM 2919 O O . THR A 1 379 ? -14.153 -9.083 13.356 1.00 95.69 379 THR A O 1
ATOM 2922 N N . VAL A 1 380 ? -16.266 -9.605 13.810 1.00 96.62 380 VAL A N 1
ATOM 2923 C CA . VAL A 1 380 ? -16.171 -9.447 15.262 1.00 96.62 380 VAL A CA 1
ATOM 2924 C C . VAL A 1 380 ? -15.779 -10.788 15.868 1.00 96.62 380 VAL A C 1
ATOM 2926 O O . VAL A 1 380 ? -16.574 -11.726 15.871 1.00 96.62 380 VAL A O 1
ATOM 2929 N N . LEU A 1 381 ? -14.553 -10.863 16.393 1.00 91.62 381 LEU A N 1
ATOM 2930 C CA . LEU A 1 381 ? -14.001 -12.091 16.978 1.00 91.62 381 LEU A CA 1
ATOM 2931 C C . LEU A 1 381 ? -13.310 -11.870 18.324 1.00 91.62 381 LEU A C 1
ATOM 2933 O O . LEU A 1 381 ? -13.403 -12.743 19.181 1.00 91.62 381 LEU A O 1
ATOM 2937 N N . GLY A 1 382 ? -12.590 -10.757 18.507 1.00 85.81 382 GLY A N 1
ATOM 2938 C CA . GLY A 1 382 ? -11.606 -10.621 19.587 1.00 85.81 382 GLY A CA 1
ATOM 2939 C C . GLY A 1 382 ? -12.081 -9.838 20.823 1.00 85.81 382 GLY A C 1
ATOM 2940 O O . GLY A 1 382 ? -12.985 -9.005 20.722 1.00 85.81 382 GLY A O 1
ATOM 2941 N N . PRO A 1 383 ? -11.446 -10.052 21.992 1.00 90.31 383 PRO A N 1
ATOM 2942 C CA . PRO A 1 383 ? -11.664 -9.246 23.191 1.00 90.31 383 PRO A CA 1
ATOM 2943 C C . PRO A 1 383 ? -10.897 -7.908 23.113 1.00 90.31 383 PRO A C 1
ATOM 2945 O O . PRO A 1 383 ? -10.047 -7.737 22.236 1.00 90.31 383 PRO A O 1
ATOM 2948 N N . PRO A 1 384 ? -11.136 -6.951 24.031 1.00 87.56 384 PRO A N 1
ATOM 2949 C CA . PRO A 1 384 ? -10.350 -5.719 24.112 1.00 87.56 384 PRO A CA 1
ATOM 2950 C C . PRO A 1 384 ? -8.856 -5.995 24.349 1.00 87.56 384 PRO A C 1
ATOM 2952 O O . PRO A 1 384 ? -8.480 -7.046 24.870 1.00 87.56 384 PRO A O 1
ATOM 2955 N N . ARG A 1 385 ? -7.994 -5.030 24.005 1.00 81.56 385 ARG A N 1
ATOM 2956 C CA . ARG A 1 385 ? -6.544 -5.141 24.239 1.00 81.56 385 ARG A CA 1
ATOM 2957 C C . ARG A 1 385 ? -6.208 -5.054 25.726 1.00 81.56 385 ARG A C 1
ATOM 2959 O O . ARG A 1 385 ? -6.832 -4.293 26.458 1.00 81.56 385 ARG A O 1
ATOM 2966 N N . GLU A 1 386 ? -5.143 -5.738 26.139 1.00 70.00 386 GLU A N 1
ATOM 2967 C CA . GLU A 1 386 ? -4.612 -5.636 27.508 1.00 70.00 386 GLU A CA 1
ATOM 2968 C C . GLU A 1 386 ? -3.994 -4.260 27.799 1.00 70.00 386 GLU A C 1
ATOM 2970 O O . GLU A 1 386 ? -4.189 -3.710 28.881 1.00 70.00 386 GLU A O 1
ATOM 2975 N N . VAL A 1 387 ? -3.267 -3.687 26.826 1.00 66.44 387 VAL A N 1
ATOM 2976 C CA . VAL A 1 387 ? -2.645 -2.351 26.916 1.00 66.44 387 VAL A CA 1
ATOM 2977 C C . VAL A 1 387 ? -3.256 -1.424 25.861 1.00 66.44 387 VAL A C 1
ATOM 2979 O O . VAL A 1 387 ? -2.688 -1.220 24.788 1.00 66.44 387 VAL A O 1
ATOM 2982 N N . PRO A 1 388 ? -4.444 -0.871 26.123 1.00 63.50 388 PRO A N 1
ATOM 2983 C CA . PRO A 1 388 ? -5.238 -0.251 25.072 1.00 63.50 388 PRO A CA 1
ATOM 2984 C C . PRO A 1 388 ? -4.759 1.132 24.602 1.00 63.50 388 PRO A C 1
ATOM 2986 O O . PRO A 1 388 ? -5.028 1.530 23.473 1.00 63.50 388 PRO A O 1
ATOM 2989 N N . ILE A 1 389 ? -4.063 1.892 25.453 1.00 63.47 389 ILE A N 1
ATOM 2990 C CA . ILE A 1 389 ? -3.785 3.321 25.203 1.00 63.47 389 ILE A CA 1
ATOM 2991 C C . ILE A 1 389 ? -2.520 3.522 24.343 1.00 63.47 389 ILE A C 1
ATOM 2993 O O . ILE A 1 389 ? -2.371 4.547 23.674 1.00 63.47 389 ILE A O 1
ATOM 2997 N N . GLY A 1 390 ? -1.606 2.546 24.327 1.00 68.69 390 GLY A N 1
ATOM 2998 C CA . GLY A 1 390 ? -0.307 2.644 23.658 1.00 68.69 390 GLY A CA 1
ATOM 2999 C C . GLY A 1 390 ? -0.149 1.662 22.505 1.00 68.69 390 GLY A C 1
ATOM 3000 O O . GLY A 1 390 ? -0.583 0.516 22.583 1.00 68.69 390 GLY A O 1
ATOM 3001 N N . LYS A 1 391 ? 0.534 2.086 21.435 1.00 78.00 391 LYS A N 1
ATOM 3002 C CA . LYS A 1 391 ? 0.962 1.170 20.372 1.00 78.00 391 LYS A CA 1
ATOM 3003 C C . LYS A 1 391 ? 2.196 0.388 20.858 1.00 78.00 391 LYS A C 1
ATOM 3005 O O . LYS A 1 391 ? 3.329 0.790 20.608 1.00 78.00 391 LYS A O 1
ATOM 3010 N N . ASP A 1 392 ? 1.955 -0.680 21.614 1.00 79.00 392 ASP A N 1
ATOM 3011 C CA . ASP A 1 392 ? 2.963 -1.579 22.201 1.00 79.00 392 ASP A CA 1
ATOM 3012 C C . ASP A 1 392 ? 3.356 -2.690 21.220 1.00 79.00 392 ASP A C 1
ATOM 3014 O O . ASP A 1 392 ? 2.479 -3.377 20.691 1.00 79.00 392 ASP A O 1
ATOM 3018 N N . SER A 1 393 ? 4.654 -2.896 20.971 1.00 78.12 393 SER A N 1
ATOM 3019 C CA . SER A 1 393 ? 5.119 -3.971 20.085 1.00 78.12 393 SER A CA 1
ATOM 3020 C C . SER A 1 393 ? 4.758 -5.365 20.612 1.00 78.12 393 SER A C 1
ATOM 3022 O O . SER A 1 393 ? 4.544 -6.269 19.808 1.00 78.12 393 SER A O 1
ATOM 3024 N N . GLY A 1 394 ? 4.541 -5.524 21.925 1.00 74.06 394 GLY A N 1
ATOM 3025 C CA . GLY A 1 394 ? 4.014 -6.758 22.520 1.00 74.06 394 GLY A CA 1
ATOM 3026 C C . GLY A 1 394 ? 2.638 -7.172 21.981 1.00 74.06 394 GLY A C 1
ATOM 3027 O O . GLY A 1 394 ? 2.343 -8.365 21.903 1.00 74.06 394 GLY A O 1
ATOM 3028 N N . TRP A 1 395 ? 1.824 -6.218 21.511 1.00 81.38 395 TRP A N 1
ATOM 3029 C CA . TRP A 1 395 ? 0.533 -6.505 20.874 1.00 81.38 395 TRP A CA 1
ATOM 3030 C C . TRP A 1 395 ? 0.674 -7.351 19.600 1.00 81.38 395 TRP A C 1
ATOM 3032 O O . TRP A 1 395 ? -0.230 -8.114 19.265 1.00 81.38 395 TRP A O 1
ATOM 3042 N N . VAL A 1 396 ? 1.806 -7.246 18.889 1.00 78.31 396 VAL A N 1
ATOM 3043 C CA . VAL A 1 396 ? 2.064 -8.037 17.672 1.00 78.31 396 VAL A CA 1
ATOM 3044 C C . VAL A 1 396 ? 2.114 -9.530 17.997 1.00 78.31 396 VAL A C 1
ATOM 3046 O O . VAL A 1 396 ? 1.541 -10.316 17.250 1.00 78.31 396 VAL A O 1
ATOM 3049 N N . ALA A 1 397 ? 2.705 -9.906 19.135 1.00 72.81 397 ALA A N 1
ATOM 3050 C CA . ALA A 1 397 ? 2.720 -11.286 19.620 1.00 72.81 397 ALA A CA 1
ATOM 3051 C C . ALA A 1 397 ? 1.324 -11.737 20.066 1.00 72.81 397 ALA A C 1
ATOM 3053 O O . ALA A 1 397 ? 0.835 -12.787 19.656 1.00 72.81 397 ALA A O 1
ATOM 3054 N N . GLN A 1 398 ? 0.670 -10.915 20.892 1.00 77.00 398 GLN A N 1
ATOM 3055 C CA . GLN A 1 398 ? -0.609 -11.251 21.524 1.00 77.00 398 GLN A CA 1
ATOM 3056 C C . GLN A 1 398 ? -1.716 -11.524 20.505 1.00 77.00 398 GLN A C 1
ATOM 3058 O O . GLN A 1 398 ? -2.557 -12.393 20.719 1.00 77.00 398 GLN A O 1
ATOM 3063 N N . ARG A 1 399 ? -1.713 -10.798 19.384 1.00 84.50 399 ARG A N 1
ATOM 3064 C CA . ARG A 1 399 ? -2.774 -10.905 18.384 1.00 84.50 399 ARG A CA 1
ATOM 3065 C C . ARG A 1 399 ? -2.580 -12.024 17.361 1.00 84.50 399 ARG A C 1
ATOM 3067 O O . ARG A 1 399 ? -3.488 -12.217 16.562 1.00 84.50 399 ARG A O 1
ATOM 3074 N N . GLN A 1 400 ? -1.457 -12.752 17.355 1.00 80.50 400 GLN A N 1
ATOM 3075 C CA . GLN A 1 400 ? -1.206 -13.821 16.369 1.00 80.50 400 GLN A CA 1
ATOM 3076 C C . GLN A 1 400 ? -2.301 -14.893 16.384 1.00 80.50 400 GLN A C 1
ATOM 3078 O O . GLN A 1 400 ? -2.747 -15.346 15.334 1.00 80.50 400 GLN A O 1
ATOM 3083 N N . THR A 1 401 ? -2.774 -15.262 17.575 1.00 82.06 401 THR A N 1
ATOM 3084 C CA . THR A 1 401 ? -3.858 -16.238 17.742 1.00 82.06 401 THR A CA 1
ATOM 3085 C C . THR A 1 401 ? -5.170 -15.743 17.143 1.00 82.06 401 THR A C 1
ATOM 3087 O O . THR A 1 401 ? -5.881 -16.524 16.525 1.00 82.06 401 THR A O 1
ATOM 3090 N N . LEU A 1 402 ? -5.472 -14.448 17.268 1.00 82.12 402 LEU A N 1
ATOM 3091 C CA . LEU A 1 402 ? -6.642 -13.835 16.639 1.00 82.12 402 LEU A CA 1
ATOM 3092 C C . LEU A 1 402 ? -6.459 -13.716 15.124 1.00 82.12 402 LEU A C 1
ATOM 3094 O O . LEU A 1 402 ? -7.377 -14.051 14.389 1.00 82.12 402 LEU A O 1
ATOM 3098 N N . GLU A 1 403 ? -5.285 -13.294 14.642 1.00 84.06 403 GLU A N 1
ATOM 3099 C CA . GLU A 1 403 ? -4.986 -13.225 13.203 1.00 84.06 403 GLU A CA 1
ATOM 3100 C C . GLU A 1 403 ? -5.183 -14.587 12.520 1.00 84.06 403 GLU A C 1
ATOM 3102 O O . GLU A 1 403 ? -5.766 -14.636 11.442 1.00 84.06 403 GLU A O 1
ATOM 3107 N N . ALA A 1 404 ? -4.795 -15.687 13.175 1.00 82.56 404 ALA A N 1
ATOM 3108 C CA . ALA A 1 404 ? -5.005 -17.046 12.671 1.00 82.56 404 ALA A CA 1
ATOM 3109 C C . ALA A 1 404 ? -6.488 -17.463 12.585 1.00 82.56 404 ALA A C 1
ATOM 3111 O O . ALA A 1 404 ? -6.828 -18.383 11.845 1.00 82.56 404 ALA A O 1
ATOM 3112 N N . LEU A 1 405 ? -7.378 -16.797 13.328 1.00 83.88 405 LEU A N 1
ATOM 3113 C CA . LEU A 1 405 ? -8.826 -17.021 13.272 1.00 83.88 405 LEU A CA 1
ATOM 3114 C C . LEU A 1 405 ? -9.517 -16.170 12.199 1.00 83.88 405 LEU A C 1
ATOM 3116 O O . LEU A 1 405 ? -10.724 -16.321 11.995 1.00 83.88 405 LEU A O 1
ATOM 3120 N N . ARG A 1 406 ? -8.784 -15.281 11.515 1.00 85.00 406 ARG A N 1
ATOM 3121 C CA . ARG A 1 406 ? -9.347 -14.384 10.504 1.00 85.00 406 ARG A CA 1
ATOM 3122 C C . ARG A 1 406 ? -9.961 -15.199 9.357 1.00 85.00 406 ARG A C 1
ATOM 3124 O O . ARG A 1 406 ? -9.243 -15.966 8.717 1.00 85.00 406 ARG A O 1
ATOM 3131 N N . PRO A 1 407 ? -11.262 -15.026 9.060 1.00 82.19 407 PRO A N 1
ATOM 3132 C CA . PRO A 1 407 ? -11.878 -15.626 7.887 1.00 82.19 407 PRO A CA 1
ATOM 3133 C C . PRO A 1 407 ? -11.166 -15.175 6.601 1.00 82.19 407 PRO A C 1
ATOM 3135 O O . PRO A 1 407 ? -10.783 -14.003 6.503 1.00 82.19 407 PRO A O 1
ATOM 3138 N N . PRO A 1 408 ? -11.021 -16.055 5.596 1.00 78.38 408 PRO A N 1
ATOM 3139 C CA . PRO A 1 408 ? -10.528 -15.662 4.281 1.00 78.38 408 PRO A CA 1
ATOM 3140 C C . PRO A 1 408 ? -11.334 -14.484 3.714 1.00 78.38 408 PRO A C 1
ATOM 3142 O O . PRO A 1 408 ? -12.561 -14.473 3.788 1.00 78.38 408 PRO A O 1
ATOM 3145 N N . GLY A 1 409 ? -10.643 -13.474 3.181 1.00 77.06 409 GLY A N 1
ATOM 3146 C CA . GLY A 1 409 ? -11.265 -12.265 2.625 1.00 77.06 409 GLY A CA 1
ATOM 3147 C C . GLY A 1 409 ? -11.685 -11.202 3.650 1.00 77.06 409 GLY A C 1
ATOM 3148 O O . GLY A 1 409 ? -12.032 -10.092 3.251 1.00 77.06 409 GLY A O 1
ATOM 3149 N N . ALA A 1 410 ? -11.625 -11.473 4.961 1.00 82.69 410 ALA A N 1
ATOM 3150 C CA . ALA A 1 410 ? -11.921 -10.450 5.962 1.00 82.69 410 ALA A CA 1
ATOM 3151 C C . ALA A 1 410 ? -10.825 -9.371 5.962 1.00 82.69 410 ALA A C 1
ATOM 3153 O O . ALA A 1 410 ? -9.637 -9.652 6.148 1.00 82.69 410 ALA A O 1
ATOM 3154 N N . ALA A 1 411 ? -11.222 -8.109 5.807 1.00 84.50 411 ALA A N 1
ATOM 3155 C CA . ALA A 1 411 ? -10.320 -6.962 5.831 1.00 84.50 411 ALA A CA 1
ATOM 3156 C C . ALA A 1 411 ? -9.672 -6.766 7.208 1.00 84.50 411 ALA A C 1
ATOM 3158 O O . ALA A 1 411 ? -8.534 -6.279 7.306 1.00 84.50 411 ALA A O 1
ATOM 3159 N N . GLU A 1 412 ? -10.409 -7.101 8.271 1.00 89.12 412 GLU A N 1
ATOM 3160 C CA . GLU A 1 412 ? -9.999 -6.905 9.655 1.00 89.12 412 GLU A CA 1
ATOM 3161 C C . GLU A 1 412 ? -10.798 -7.771 10.639 1.00 89.12 412 GLU A C 1
ATOM 3163 O O . GLU A 1 412 ? -11.951 -8.127 10.391 1.00 89.12 412 GLU A O 1
ATOM 3168 N N . ILE A 1 413 ? -10.180 -8.051 11.789 1.00 92.00 413 ILE A N 1
ATOM 3169 C CA . ILE A 1 413 ? -10.879 -8.543 12.979 1.00 92.00 413 ILE A CA 1
ATOM 3170 C C . ILE A 1 413 ? -11.154 -7.375 13.925 1.00 92.00 413 ILE A C 1
ATOM 3172 O O . ILE A 1 413 ? -10.225 -6.693 14.361 1.00 92.00 413 ILE A O 1
ATOM 3176 N N . LEU A 1 414 ? -12.421 -7.189 14.272 1.00 95.88 414 LEU A N 1
ATOM 3177 C CA . LEU A 1 414 ? -12.913 -6.235 15.250 1.00 95.88 414 LEU A CA 1
ATOM 3178 C C . LEU A 1 414 ? -12.875 -6.826 16.660 1.00 95.88 414 LEU A C 1
ATOM 3180 O O . LEU A 1 414 ? -13.232 -7.985 16.901 1.00 95.88 414 LEU A O 1
ATOM 3184 N N . LEU A 1 415 ? -12.453 -5.976 17.586 1.00 94.62 415 LEU A N 1
ATOM 3185 C CA . LEU A 1 415 ? -12.442 -6.202 19.017 1.00 94.62 415 LEU A CA 1
ATOM 3186 C C . LEU A 1 415 ? -13.731 -5.654 19.622 1.00 94.62 415 LEU A C 1
ATOM 3188 O O . LEU A 1 415 ? -14.178 -4.554 19.280 1.00 94.62 415 LEU A O 1
ATOM 3192 N N . THR A 1 416 ? -14.320 -6.404 20.546 1.00 94.88 416 THR A N 1
ATOM 3193 C CA . THR A 1 416 ? -15.581 -6.032 21.186 1.00 94.88 416 THR A CA 1
ATOM 3194 C C . THR A 1 416 ? -15.568 -6.322 22.681 1.00 94.88 416 THR A C 1
ATOM 3196 O O . THR A 1 416 ? -14.849 -7.204 23.157 1.00 94.88 416 THR A O 1
ATOM 3199 N N . THR A 1 417 ? -16.369 -5.573 23.436 1.00 94.00 417 THR A N 1
ATOM 3200 C CA . THR A 1 417 ? -16.668 -5.891 24.834 1.00 94.00 417 THR A CA 1
ATOM 3201 C C . THR A 1 417 ? -17.602 -7.097 24.929 1.00 94.00 417 THR A C 1
ATOM 3203 O O . THR A 1 417 ? -18.301 -7.443 23.978 1.00 94.00 417 THR A O 1
ATOM 3206 N N . GLN A 1 418 ? -17.693 -7.701 26.114 1.00 92.50 418 GLN A N 1
ATOM 3207 C CA . GLN A 1 418 ? -18.638 -8.792 26.370 1.00 92.50 418 GLN A CA 1
ATOM 3208 C C . GLN A 1 418 ? -20.109 -8.376 26.158 1.00 92.50 418 GLN A C 1
ATOM 3210 O O . GLN A 1 418 ? -20.966 -9.220 25.931 1.00 92.50 418 GLN A O 1
ATOM 3215 N N . GLN A 1 419 ? -20.419 -7.078 26.220 1.00 92.31 419 GLN A N 1
ATOM 3216 C CA . GLN A 1 419 ? -21.758 -6.532 25.974 1.00 92.31 419 GLN A CA 1
ATOM 3217 C C . GLN A 1 419 ? -22.022 -6.234 24.485 1.00 92.31 419 GLN A C 1
ATOM 3219 O O . GLN A 1 419 ? -23.080 -5.704 24.151 1.00 92.31 419 GLN A O 1
ATOM 3224 N N . GLY A 1 420 ? -21.077 -6.538 23.588 1.00 92.81 420 GLY A N 1
ATOM 3225 C CA . GLY A 1 420 ? -21.219 -6.310 22.150 1.00 92.81 420 GLY A CA 1
ATOM 3226 C C . GLY A 1 420 ? -20.993 -4.859 21.714 1.00 92.81 420 GLY A C 1
ATOM 3227 O O . GLY A 1 420 ? -21.503 -4.447 20.672 1.00 92.81 420 GLY A O 1
ATOM 3228 N N . ALA A 1 421 ? -20.261 -4.058 22.496 1.00 95.31 421 ALA A N 1
ATOM 3229 C CA . ALA A 1 421 ? -19.811 -2.738 22.052 1.00 95.31 421 ALA A CA 1
ATOM 3230 C C . ALA A 1 421 ? -18.541 -2.893 21.203 1.00 95.31 421 ALA A C 1
ATOM 3232 O O . ALA A 1 421 ? -17.576 -3.524 21.642 1.00 95.31 421 ALA A O 1
ATOM 3233 N N . LEU A 1 422 ? -18.543 -2.370 19.976 1.00 96.44 422 LEU A N 1
ATOM 3234 C CA . LEU A 1 422 ? -17.417 -2.467 19.048 1.00 96.44 422 LEU A CA 1
ATOM 3235 C C . LEU A 1 422 ? -16.371 -1.400 19.371 1.00 96.44 422 LEU A C 1
ATOM 3237 O O . LEU A 1 422 ? -16.691 -0.218 19.475 1.00 96.44 422 LEU A O 1
ATOM 3241 N N . LEU A 1 423 ? -15.117 -1.820 19.523 1.00 94.25 423 LEU A N 1
ATOM 3242 C CA . LEU A 1 423 ? -14.028 -0.948 19.954 1.00 94.25 423 LEU A CA 1
ATOM 3243 C C . LEU A 1 423 ? -13.178 -0.490 18.763 1.00 94.25 423 LEU A C 1
ATOM 3245 O O . LEU A 1 423 ? -13.318 0.621 18.254 1.00 94.25 423 LEU A O 1
ATOM 3249 N N . GLU A 1 424 ? -12.286 -1.361 18.310 1.00 91.12 424 GLU A N 1
ATOM 3250 C CA . GLU A 1 424 ? -11.333 -1.120 17.231 1.00 91.12 424 GLU A CA 1
ATOM 3251 C C . GLU A 1 424 ? -10.975 -2.446 16.549 1.00 91.12 424 GLU A C 1
ATOM 3253 O O . GLU A 1 424 ? -11.390 -3.507 17.003 1.00 91.12 424 GLU A O 1
ATOM 3258 N N . GLY A 1 425 ? -10.215 -2.411 15.460 1.00 90.06 425 GLY A N 1
ATOM 3259 C CA . GLY A 1 425 ? -9.629 -3.604 14.857 1.00 90.06 425 GLY A CA 1
ATOM 3260 C C . GLY A 1 425 ? -8.300 -4.016 15.500 1.00 90.06 425 GLY A C 1
ATOM 3261 O O . GLY A 1 425 ? -7.745 -3.329 16.367 1.00 90.06 425 GLY A O 1
ATOM 3262 N N . LEU A 1 426 ? -7.710 -5.112 15.019 1.00 86.50 426 LEU A N 1
ATOM 3263 C CA . LEU A 1 426 ? -6.367 -5.531 15.442 1.00 86.50 426 LEU A CA 1
ATOM 3264 C C . LEU A 1 426 ? -5.294 -4.479 15.139 1.00 86.50 426 LEU A C 1
ATOM 3266 O O . LEU A 1 426 ? -4.341 -4.336 15.910 1.00 86.50 426 LEU A O 1
ATOM 3270 N N . VAL A 1 427 ? -5.431 -3.741 14.032 1.00 84.69 427 VAL A N 1
ATOM 3271 C CA . VAL A 1 427 ? -4.482 -2.691 13.612 1.00 84.69 427 VAL A CA 1
ATOM 3272 C C . VAL A 1 427 ? -5.150 -1.420 13.090 1.00 84.69 427 VAL A C 1
ATOM 3274 O O . VAL A 1 427 ? -4.466 -0.541 12.554 1.00 84.69 427 VAL A O 1
ATOM 3277 N N . THR A 1 428 ? -6.466 -1.305 13.230 1.00 88.00 428 THR A N 1
ATOM 3278 C CA . THR A 1 428 ? -7.273 -0.209 12.682 1.00 88.00 428 THR A CA 1
ATOM 3279 C C . THR A 1 428 ? -8.229 0.358 13.723 1.00 88.00 428 THR A C 1
ATOM 3281 O O . THR A 1 428 ? -8.580 -0.319 14.679 1.00 88.00 428 THR A O 1
ATOM 3284 N N . ASN A 1 429 ? -8.664 1.604 13.548 1.00 91.06 429 ASN A N 1
ATOM 3285 C CA . ASN A 1 429 ? -9.808 2.152 14.273 1.00 91.06 429 ASN A CA 1
ATOM 3286 C C . ASN A 1 429 ? -11.083 1.965 13.440 1.00 91.06 429 ASN A C 1
ATOM 3288 O O . ASN A 1 429 ? -11.035 2.145 12.222 1.00 91.06 429 ASN A O 1
ATOM 3292 N N . LEU A 1 430 ? -12.203 1.659 14.100 1.00 95.56 430 LEU A N 1
ATOM 3293 C CA . LEU A 1 430 ? -13.520 1.512 13.477 1.00 95.56 430 LEU A CA 1
ATOM 3294 C C . LEU A 1 430 ? -14.326 2.807 13.592 1.00 95.56 430 LEU A C 1
ATOM 3296 O O . LEU A 1 430 ? -14.337 3.458 14.641 1.00 95.56 430 LEU A O 1
ATOM 3300 N N . PHE A 1 431 ? -15.039 3.134 12.523 1.00 97.19 431 PHE A N 1
ATOM 3301 C CA . PHE A 1 431 ? -15.961 4.252 12.453 1.00 97.19 431 PHE A CA 1
ATOM 3302 C C . PHE A 1 431 ? -17.274 3.824 11.809 1.00 97.19 431 PHE A C 1
ATOM 3304 O O . PHE A 1 431 ? -17.270 3.111 10.807 1.00 97.19 431 PHE A O 1
ATOM 3311 N N . ILE A 1 432 ? -18.383 4.293 12.377 1.00 97.56 432 ILE A N 1
ATOM 3312 C CA . ILE A 1 432 ? -19.738 4.013 11.906 1.00 97.56 432 ILE A CA 1
ATOM 3313 C C . ILE A 1 432 ? -20.470 5.335 11.689 1.00 97.56 432 ILE A C 1
ATOM 3315 O O . ILE A 1 432 ? -20.568 6.150 12.604 1.00 97.56 432 ILE A O 1
ATOM 3319 N N . ILE A 1 433 ? -21.014 5.546 10.496 1.00 97.00 433 ILE A N 1
ATOM 3320 C CA . ILE A 1 433 ? -22.005 6.594 10.254 1.00 97.00 433 ILE A CA 1
ATOM 3321 C C . ILE A 1 433 ? -23.356 6.027 10.669 1.00 97.00 433 ILE A C 1
ATOM 3323 O O . ILE A 1 433 ? -23.799 5.007 10.141 1.00 97.00 433 ILE A O 1
ATOM 3327 N N . THR A 1 434 ? -24.013 6.679 11.620 1.00 95.31 434 THR A N 1
ATOM 3328 C CA . THR A 1 434 ? -25.312 6.249 12.135 1.00 95.31 434 THR A CA 1
ATOM 3329 C C . THR A 1 434 ? -26.281 7.418 12.214 1.00 95.31 434 THR A C 1
ATOM 3331 O O . THR A 1 434 ? -25.887 8.585 12.291 1.00 95.31 434 THR A O 1
ATOM 3334 N N . ARG A 1 435 ? -27.574 7.102 12.196 1.00 91.94 435 ARG A N 1
ATOM 3335 C CA . ARG A 1 435 ? -28.630 8.064 12.486 1.00 91.94 435 ARG A CA 1
ATOM 3336 C C . ARG A 1 435 ? -28.967 8.005 13.973 1.00 91.94 435 ARG A C 1
ATOM 3338 O O . ARG A 1 435 ? -29.397 6.972 14.479 1.00 91.94 435 ARG A O 1
ATOM 3345 N N . SER A 1 436 ? -28.786 9.124 14.669 1.00 84.44 436 SER A N 1
ATOM 3346 C CA . SER A 1 436 ? -29.134 9.261 16.081 1.00 84.44 436 SER A CA 1
ATOM 3347 C C . SER A 1 436 ? -30.641 9.084 16.306 1.00 84.44 436 SER A C 1
ATOM 3349 O O . SER A 1 436 ? -31.448 9.180 15.377 1.00 84.44 436 SER A O 1
ATOM 3351 N N . LYS A 1 437 ? -31.040 8.885 17.569 1.00 78.44 437 LYS A N 1
ATOM 3352 C CA . LYS A 1 437 ? -32.459 8.801 17.966 1.00 78.44 437 LYS A CA 1
ATOM 3353 C C . LYS A 1 437 ? -33.257 10.057 17.588 1.00 78.44 437 LYS A C 1
ATOM 3355 O O . LYS A 1 437 ? -34.446 9.950 17.311 1.00 78.44 437 LYS A O 1
ATOM 3360 N N . ASP A 1 438 ? -32.588 11.206 17.508 1.00 81.75 438 ASP A N 1
ATOM 3361 C CA . ASP A 1 438 ? -33.174 12.494 17.116 1.00 81.75 438 ASP A CA 1
ATOM 3362 C C . ASP A 1 438 ? -33.191 12.703 15.586 1.00 81.75 438 ASP A C 1
ATOM 3364 O O . ASP A 1 438 ? -33.600 13.752 15.094 1.00 81.75 438 ASP A O 1
ATOM 3368 N N . GLY A 1 439 ? -32.741 11.709 14.810 1.00 84.88 439 GLY A N 1
ATOM 3369 C CA . GLY A 1 439 ? -32.721 11.732 13.347 1.00 84.88 439 GLY A CA 1
ATOM 3370 C C . GLY A 1 439 ? -31.487 12.393 12.721 1.00 84.88 439 GLY A C 1
ATOM 3371 O O . GLY A 1 439 ? -31.394 12.418 11.490 1.00 84.88 439 GLY A O 1
ATOM 3372 N N . GLU A 1 440 ? -30.551 12.891 13.535 1.00 91.94 440 GLU A N 1
ATOM 3373 C CA . GLU A 1 440 ? -29.293 13.527 13.113 1.00 91.94 440 GLU A CA 1
ATOM 3374 C C . GLU A 1 440 ? -28.284 12.473 12.627 1.00 91.94 440 GLU A C 1
ATOM 3376 O O . GLU A 1 440 ? -28.136 11.424 13.250 1.00 91.94 440 GLU A O 1
ATOM 3381 N N . ILE A 1 441 ? -27.566 12.741 11.533 1.00 94.75 441 ILE A N 1
ATOM 3382 C CA . ILE A 1 441 ? -26.471 11.869 11.086 1.00 94.75 441 ILE A CA 1
ATOM 3383 C C . ILE A 1 441 ? -25.219 12.204 11.893 1.00 94.75 441 ILE A C 1
ATOM 3385 O O . ILE A 1 441 ? -24.805 13.361 11.958 1.00 94.75 441 ILE A O 1
ATOM 3389 N N . VAL A 1 442 ? -24.611 11.184 12.490 1.00 96.00 442 VAL A N 1
ATOM 3390 C CA . VAL A 1 442 ? -23.435 11.317 13.350 1.00 96.00 442 VAL A CA 1
ATOM 3391 C C . VAL A 1 442 ? -22.397 10.255 13.003 1.00 96.00 442 VAL A C 1
ATOM 3393 O O . VAL A 1 442 ? -22.731 9.149 12.576 1.00 96.00 442 VAL A O 1
ATOM 3396 N N . LEU A 1 443 ? -21.125 10.587 13.207 1.00 96.62 443 LEU A N 1
ATOM 3397 C CA . LEU A 1 443 ? -20.025 9.630 13.156 1.00 96.62 443 LEU A CA 1
ATOM 3398 C C . LEU A 1 443 ? -19.783 9.078 14.560 1.00 96.62 443 LEU A C 1
ATOM 3400 O O . LEU A 1 443 ? -19.447 9.839 15.462 1.00 96.62 443 LEU A O 1
ATOM 3404 N N . GLN A 1 444 ? -19.906 7.772 14.745 1.00 95.94 444 GLN A N 1
ATOM 3405 C CA . GLN A 1 444 ? -19.686 7.089 16.013 1.00 95.94 444 GLN A CA 1
ATOM 3406 C C . GLN A 1 444 ? -18.403 6.250 15.972 1.00 95.94 444 GLN A C 1
ATOM 3408 O O . GLN A 1 444 ? -18.104 5.584 14.980 1.00 95.94 444 GLN A O 1
ATOM 3413 N N . THR A 1 445 ? -17.625 6.288 17.051 1.00 95.75 445 THR A N 1
ATOM 3414 C CA . THR A 1 445 ? -16.391 5.506 17.217 1.00 95.75 445 THR A CA 1
ATOM 3415 C C . THR A 1 445 ? -16.037 5.401 18.700 1.00 95.75 445 THR A C 1
ATOM 3417 O O . THR A 1 445 ? -16.356 6.308 19.464 1.00 95.75 445 THR A O 1
ATOM 3420 N N . ALA A 1 446 ? -15.340 4.346 19.127 1.00 93.19 446 ALA A N 1
ATOM 3421 C CA . ALA A 1 446 ? -14.839 4.242 20.500 1.00 93.19 446 ALA A CA 1
ATOM 3422 C C . ALA A 1 446 ? -13.929 5.432 20.860 1.00 93.19 446 ALA A C 1
ATOM 3424 O O . ALA A 1 446 ? -13.147 5.892 20.026 1.00 93.19 446 ALA A O 1
ATOM 3425 N N . GLY A 1 447 ? -14.049 5.965 22.073 1.00 86.81 447 GLY A N 1
ATOM 3426 C CA . GLY A 1 447 ? -13.280 7.092 22.601 1.00 86.81 447 GLY A CA 1
ATOM 3427 C C . GLY A 1 447 ? -12.041 6.674 23.399 1.00 86.81 447 GLY A C 1
ATOM 3428 O O . GLY A 1 447 ? -11.795 5.499 23.652 1.00 86.81 447 GLY A O 1
ATOM 3429 N N . MET A 1 448 ? -11.245 7.655 23.846 1.00 73.12 448 MET A N 1
ATOM 3430 C CA . MET A 1 448 ? -10.015 7.382 24.616 1.00 73.12 448 MET A CA 1
ATOM 3431 C C . MET A 1 448 ? -10.264 6.616 25.925 1.00 73.12 448 MET A C 1
ATOM 3433 O O . MET A 1 448 ? -9.416 5.829 26.340 1.00 73.12 448 MET A O 1
ATOM 3437 N N . GLY A 1 449 ? -11.408 6.853 26.574 1.00 76.62 449 GLY A N 1
ATOM 3438 C CA . GLY A 1 449 ? -11.785 6.178 27.819 1.00 76.62 449 GLY A CA 1
ATOM 3439 C C . GLY A 1 449 ? -12.178 4.709 27.637 1.00 76.62 449 GLY A C 1
ATOM 3440 O O . GLY A 1 449 ? -12.170 3.967 28.613 1.00 76.62 449 GLY A O 1
ATOM 3441 N N . ASP A 1 450 ? -12.465 4.281 26.405 1.00 81.19 450 ASP A N 1
ATOM 3442 C CA . ASP A 1 450 ? -12.940 2.925 26.093 1.00 81.19 450 ASP A CA 1
ATOM 3443 C C . ASP A 1 450 ? -11.800 1.930 25.856 1.00 81.19 450 ASP A C 1
ATOM 3445 O O . ASP A 1 450 ? -12.030 0.758 25.567 1.00 81.19 450 ASP A O 1
ATOM 3449 N N . GLY A 1 451 ? -10.557 2.397 25.966 1.00 76.62 451 GLY A N 1
ATOM 3450 C CA . GLY A 1 451 ? -9.391 1.560 25.772 1.00 76.62 451 GLY A CA 1
ATOM 3451 C C . GLY A 1 451 ? -9.151 1.200 24.301 1.00 76.62 451 GLY A C 1
ATOM 3452 O O . GLY A 1 451 ? -9.035 0.026 23.959 1.00 76.62 451 GLY A O 1
ATOM 3453 N N . VAL A 1 452 ? -8.992 2.211 23.446 1.00 82.69 452 VAL A N 1
ATOM 3454 C CA . VAL A 1 452 ? -8.568 2.036 22.047 1.00 82.69 452 VAL A CA 1
ATOM 3455 C C . VAL A 1 452 ? -7.330 2.862 21.722 1.00 82.69 452 VAL A C 1
ATOM 3457 O O . VAL A 1 452 ? -7.078 3.907 22.334 1.00 82.69 452 VAL A O 1
ATOM 3460 N N . VAL A 1 453 ? -6.565 2.431 20.716 1.00 76.50 453 VAL A N 1
ATOM 3461 C CA . VAL A 1 453 ? -5.352 3.148 20.317 1.00 76.50 453 VAL A CA 1
ATOM 3462 C C . VAL A 1 453 ? -5.704 4.397 19.523 1.00 76.50 453 VAL A C 1
ATOM 3464 O O . VAL A 1 453 ? -6.413 4.360 18.517 1.00 76.50 453 VAL A O 1
ATOM 3467 N N . TRP A 1 454 ? -5.116 5.523 19.924 1.00 74.94 454 TRP A N 1
ATOM 3468 C CA . TRP A 1 454 ? -5.302 6.788 19.226 1.00 74.94 454 TRP A CA 1
ATOM 3469 C C . TRP A 1 454 ? -4.469 6.854 17.935 1.00 74.94 454 TRP A C 1
ATOM 3471 O O . TRP A 1 454 ? -3.274 7.170 17.944 1.00 74.94 454 TRP A O 1
ATOM 3481 N N . GLY A 1 455 ? -5.100 6.535 16.802 1.00 74.88 455 GLY A N 1
ATOM 3482 C CA . GLY A 1 455 ? -4.477 6.584 15.481 1.00 74.88 455 GLY A CA 1
ATOM 3483 C C . GLY A 1 455 ? -4.161 8.007 14.996 1.00 74.88 455 GLY A C 1
ATOM 3484 O O . GLY A 1 455 ? -4.879 8.963 15.282 1.00 74.88 455 GLY A O 1
ATOM 3485 N N . THR A 1 456 ? -3.105 8.157 14.188 1.00 80.19 456 THR A N 1
ATOM 3486 C CA . THR A 1 456 ? -2.804 9.430 13.499 1.00 80.19 456 THR A CA 1
ATOM 3487 C C . THR A 1 456 ? -3.891 9.765 12.475 1.00 80.19 456 THR A C 1
ATOM 3489 O O . THR A 1 456 ? -4.376 10.892 12.435 1.00 80.19 456 THR A O 1
ATOM 3492 N N . MET A 1 457 ? -4.355 8.756 11.729 1.00 84.81 457 MET A N 1
ATOM 3493 C CA . MET A 1 457 ? -5.434 8.892 10.745 1.00 84.81 457 MET A CA 1
ATOM 3494 C C . MET A 1 457 ? -6.780 9.260 11.384 1.00 84.81 457 MET A C 1
ATOM 3496 O O . MET A 1 457 ? -7.536 10.049 10.829 1.00 84.81 457 MET A O 1
ATOM 3500 N N . ARG A 1 458 ? -7.051 8.782 12.604 1.00 87.00 458 ARG A N 1
ATOM 3501 C CA . ARG A 1 458 ? -8.232 9.181 13.380 1.00 87.00 458 ARG A CA 1
ATOM 3502 C C . ARG A 1 458 ? -8.288 10.694 13.607 1.00 87.00 458 ARG A C 1
ATOM 3504 O O . ARG A 1 458 ? -9.349 11.282 13.435 1.00 87.00 458 ARG A O 1
ATOM 3511 N N . LYS A 1 459 ? -7.156 11.337 13.930 1.00 86.12 459 LYS A N 1
ATOM 3512 C CA . LYS A 1 459 ? -7.083 12.804 14.092 1.00 86.12 459 LYS A CA 1
ATOM 3513 C C . LYS A 1 459 ? -7.508 13.519 12.801 1.00 86.12 459 LYS A C 1
ATOM 3515 O O . LYS A 1 459 ? -8.324 14.435 12.865 1.00 86.12 459 LYS A O 1
ATOM 3520 N N . ARG A 1 460 ? -7.034 13.038 11.643 1.00 89.50 460 ARG A N 1
ATOM 3521 C CA . ARG A 1 460 ? -7.411 13.544 10.309 1.00 89.50 460 ARG A CA 1
ATOM 3522 C C . ARG A 1 460 ? -8.904 13.360 10.026 1.00 89.50 460 ARG A C 1
ATOM 3524 O O . ARG A 1 460 ? -9.554 14.299 9.580 1.00 89.50 460 ARG A O 1
ATOM 3531 N N . VAL A 1 461 ? -9.474 12.198 10.353 1.00 93.12 461 VAL A N 1
ATOM 3532 C CA . VAL A 1 461 ? -10.922 11.949 10.223 1.00 93.12 461 VAL A CA 1
ATOM 3533 C C . VAL A 1 461 ? -11.731 12.907 11.092 1.00 93.12 461 VAL A C 1
ATOM 3535 O O . VAL A 1 461 ? -12.691 13.502 10.611 1.00 93.12 461 VAL A O 1
ATOM 3538 N N . SER A 1 462 ? -11.340 13.112 12.351 1.00 91.12 462 SER A N 1
ATOM 3539 C CA . SER A 1 462 ? -12.027 14.057 13.236 1.00 91.12 462 SER A CA 1
ATOM 3540 C C . SER A 1 462 ? -11.964 15.497 12.712 1.00 91.12 462 SER A C 1
ATOM 3542 O O . SER A 1 462 ? -12.945 16.231 12.822 1.00 91.12 462 SER A O 1
ATOM 3544 N N . GLU A 1 463 ? -10.834 15.914 12.133 1.00 92.44 463 GLU A N 1
ATOM 3545 C CA . GLU A 1 463 ? -10.685 17.218 11.472 1.00 92.44 463 GLU A CA 1
ATOM 3546 C C . GLU A 1 463 ? -11.582 17.332 10.229 1.00 92.44 463 GLU A C 1
ATOM 3548 O O . GLU A 1 463 ? -12.294 18.327 10.087 1.00 92.44 463 GLU A O 1
ATOM 3553 N N . ALA A 1 464 ? -11.620 16.300 9.383 1.00 95.56 464 ALA A N 1
ATOM 3554 C CA . ALA A 1 464 ? -12.498 16.241 8.215 1.00 95.56 464 ALA A CA 1
ATOM 3555 C C . ALA A 1 464 ? -13.984 16.321 8.609 1.00 95.56 464 ALA A C 1
ATOM 3557 O O . ALA A 1 464 ? -14.745 17.082 8.016 1.00 95.56 464 ALA A O 1
ATOM 3558 N N . CYS A 1 465 ? -14.398 15.617 9.665 1.00 95.06 465 CYS A N 1
ATOM 3559 C CA . CYS A 1 465 ? -15.780 15.656 10.150 1.00 95.06 465 CYS A CA 1
ATOM 3560 C C . CYS A 1 465 ? -16.180 17.044 10.650 1.00 95.06 465 CYS A C 1
ATOM 3562 O O . CYS A 1 465 ? -17.264 17.521 10.321 1.00 95.06 465 CYS A O 1
ATOM 3564 N N . LYS A 1 466 ? -15.283 17.738 11.366 1.00 94.50 466 LYS A N 1
ATOM 3565 C CA . LYS A 1 466 ? -15.507 19.134 11.775 1.00 94.50 466 LYS A CA 1
ATOM 3566 C C . LYS A 1 466 ? -15.728 20.050 10.570 1.00 94.50 466 LYS A C 1
ATOM 3568 O O . LYS A 1 466 ? -16.616 20.893 10.622 1.00 94.50 466 LYS A O 1
ATOM 3573 N N . GLN A 1 467 ? -14.962 19.874 9.491 1.00 95.31 467 GLN A N 1
ATOM 3574 C CA . GLN A 1 467 ? -15.133 20.655 8.258 1.00 95.31 467 GLN A CA 1
ATOM 3575 C C . GLN A 1 467 ? -16.456 20.347 7.546 1.00 95.31 467 GLN A C 1
ATOM 3577 O O . GLN A 1 467 ? -17.079 21.247 6.990 1.00 95.31 467 GLN A O 1
ATOM 3582 N N . LEU A 1 468 ? -16.906 19.093 7.597 1.00 95.25 468 LEU A N 1
ATOM 3583 C CA . LEU A 1 468 ? -18.182 18.657 7.028 1.00 95.25 468 LEU A CA 1
ATOM 3584 C C . LEU A 1 468 ? -19.400 19.019 7.893 1.00 95.25 468 LEU A C 1
ATOM 3586 O O . LEU A 1 468 ? -20.528 18.766 7.473 1.00 95.25 468 LEU A O 1
ATOM 3590 N N . GLY A 1 469 ? -19.196 19.569 9.095 1.00 94.38 469 GLY A N 1
ATOM 3591 C CA . GLY A 1 469 ? -20.268 19.784 10.070 1.00 94.38 469 GLY A CA 1
ATOM 3592 C C . GLY A 1 469 ? -20.855 18.482 10.627 1.00 94.38 469 GLY A C 1
ATOM 3593 O O . GLY A 1 469 ? -21.955 18.494 11.170 1.00 94.38 469 GLY A O 1
ATOM 3594 N N . LEU A 1 470 ? -20.140 17.361 10.490 1.00 94.94 470 LEU A N 1
ATOM 3595 C CA . LEU A 1 470 ? -20.564 16.053 10.971 1.00 94.94 470 LEU A CA 1
ATOM 3596 C C . LEU A 1 470 ? -20.151 15.883 12.437 1.00 94.94 470 LEU A C 1
ATOM 3598 O O . LEU A 1 470 ? -18.964 15.904 12.777 1.00 94.94 470 LEU A O 1
ATOM 3602 N N . LYS A 1 471 ? -21.137 15.706 13.317 1.00 95.00 471 LYS A N 1
ATOM 3603 C CA . LYS A 1 471 ? -20.906 15.500 14.748 1.00 95.00 471 LYS A CA 1
ATOM 3604 C C . LYS A 1 471 ? -20.237 14.147 14.990 1.00 95.00 471 LYS A C 1
ATOM 3606 O O . LYS A 1 471 ? -20.709 13.122 14.503 1.00 95.00 471 LYS A O 1
ATOM 3611 N N . VAL A 1 472 ? -19.161 14.152 15.775 1.00 94.25 472 VAL A N 1
ATOM 3612 C CA . VAL A 1 472 ? -18.431 12.940 16.171 1.00 94.25 472 VAL A CA 1
ATOM 3613 C C . VAL A 1 472 ? -18.821 12.559 17.597 1.00 94.25 472 VAL A C 1
ATOM 3615 O O . VAL A 1 472 ? -18.651 13.354 18.521 1.00 94.25 472 VAL A O 1
ATOM 3618 N N . LEU A 1 473 ? -19.349 11.351 17.767 1.00 93.75 473 LEU A N 1
ATOM 3619 C CA . LEU A 1 473 ? -19.667 10.731 19.047 1.00 93.75 473 LEU A CA 1
ATOM 3620 C C . LEU A 1 473 ? -18.571 9.726 19.406 1.00 93.75 473 LEU A C 1
ATOM 3622 O O . LEU A 1 473 ? -18.448 8.671 18.785 1.00 93.75 473 LEU A O 1
ATOM 3626 N N . GLU A 1 474 ? -17.784 10.055 20.426 1.00 92.44 474 GLU A N 1
ATOM 3627 C CA . GLU A 1 474 ? -16.735 9.181 20.958 1.00 92.44 474 GLU A CA 1
ATOM 3628 C C . GLU A 1 474 ? -17.312 8.184 21.968 1.00 92.44 474 GLU A C 1
ATOM 3630 O O . GLU A 1 474 ? -17.084 8.288 23.171 1.00 92.44 474 GLU A O 1
ATOM 3635 N N . GLN A 1 475 ? -18.138 7.270 21.465 1.00 92.75 475 GLN A N 1
ATOM 3636 C CA . GLN A 1 475 ? -18.729 6.156 22.200 1.00 92.75 475 GLN A CA 1
ATOM 3637 C C . GLN A 1 475 ? -18.704 4.914 21.301 1.00 92.75 475 GLN A C 1
ATOM 3639 O O . GLN A 1 475 ? -19.022 5.033 20.115 1.00 92.75 475 GLN A O 1
ATOM 3644 N N . PRO A 1 476 ? -18.360 3.727 21.823 1.00 94.81 476 PRO A N 1
ATOM 3645 C CA . PRO A 1 476 ? -18.245 2.524 21.010 1.00 94.81 476 PRO A CA 1
ATOM 3646 C C . PRO A 1 476 ? -19.614 2.145 20.414 1.00 94.81 476 PRO A C 1
ATOM 3648 O O . PRO A 1 476 ? -20.596 2.079 21.161 1.00 94.81 476 PRO A O 1
ATOM 3651 N N . PRO A 1 477 ? -19.719 1.900 19.092 1.00 95.94 477 PRO A N 1
ATOM 3652 C CA . PRO A 1 477 ? -20.967 1.467 18.471 1.00 95.94 477 PRO A CA 1
ATOM 3653 C C . PRO A 1 477 ? -21.470 0.158 19.087 1.00 95.94 477 PRO A C 1
ATOM 3655 O O . PRO A 1 477 ? -20.758 -0.847 19.098 1.00 95.94 477 PRO A O 1
ATOM 3658 N N . ALA A 1 478 ? -22.703 0.143 19.591 1.00 94.75 478 ALA A N 1
ATOM 3659 C CA . ALA A 1 478 ? -23.304 -1.061 20.154 1.00 94.75 478 ALA A CA 1
ATOM 3660 C C . ALA A 1 478 ? -23.888 -1.940 19.041 1.00 94.75 478 ALA A C 1
ATOM 3662 O O . ALA A 1 478 ? -24.734 -1.483 18.273 1.00 94.75 478 ALA A O 1
ATOM 3663 N N . ALA A 1 479 ? -23.511 -3.220 18.987 1.00 93.69 479 ALA A N 1
ATOM 3664 C CA . ALA A 1 479 ? -24.019 -4.161 17.984 1.00 93.69 479 ALA A CA 1
ATOM 3665 C C . ALA A 1 479 ? -25.555 -4.282 17.994 1.00 93.69 479 ALA A C 1
ATOM 3667 O O . ALA A 1 479 ? -26.171 -4.540 16.960 1.00 93.69 479 ALA A O 1
ATOM 3668 N N . ALA A 1 480 ? -26.201 -4.061 19.142 1.00 93.69 480 ALA A N 1
ATOM 3669 C CA . ALA A 1 480 ? -27.659 -4.029 19.259 1.00 93.69 480 ALA A CA 1
ATOM 3670 C C . ALA A 1 480 ? -28.309 -2.875 18.467 1.00 93.69 480 ALA A C 1
ATOM 3672 O O . ALA A 1 480 ? -29.449 -2.998 18.030 1.00 93.69 480 ALA A O 1
ATOM 3673 N N . GLU A 1 481 ? -27.587 -1.777 18.240 1.00 93.88 481 GLU A N 1
ATOM 3674 C CA . GLU A 1 481 ? -28.079 -0.592 17.529 1.00 93.88 481 GLU A CA 1
ATOM 3675 C C . GLU A 1 481 ? -27.773 -0.638 16.024 1.00 93.88 481 GLU A C 1
ATOM 3677 O O . GLU A 1 481 ? -28.074 0.315 15.307 1.00 93.88 481 GLU A O 1
ATOM 3682 N N . ARG A 1 482 ? -27.225 -1.754 15.519 1.00 94.94 482 ARG A N 1
ATOM 3683 C CA . ARG A 1 482 ? -26.750 -1.894 14.132 1.00 94.94 482 ARG A CA 1
ATOM 3684 C C . ARG A 1 482 ? -27.776 -1.544 13.059 1.00 94.94 482 ARG A C 1
ATOM 3686 O O . ARG A 1 482 ? -27.402 -1.028 12.020 1.00 94.94 482 ARG A O 1
ATOM 3693 N N . ALA A 1 483 ? -29.070 -1.711 13.328 1.00 93.38 483 ALA A N 1
ATOM 3694 C CA . ALA A 1 483 ? -30.133 -1.306 12.403 1.00 93.38 483 ALA A CA 1
ATOM 3695 C C . ALA A 1 483 ? -30.132 0.203 12.061 1.00 93.38 483 ALA A C 1
ATOM 3697 O O . ALA A 1 483 ? -30.783 0.616 11.107 1.00 93.38 483 ALA A O 1
ATOM 3698 N N . THR A 1 484 ? -29.430 1.028 12.846 1.00 94.75 484 THR A N 1
ATOM 3699 C CA . THR A 1 484 ? -29.272 2.475 12.615 1.00 94.75 484 THR A CA 1
ATOM 3700 C C . THR A 1 484 ? -28.035 2.830 11.785 1.00 94.75 484 THR A C 1
ATOM 3702 O O . THR A 1 484 ? -27.913 3.970 11.328 1.00 94.75 484 THR A O 1
ATOM 3705 N N . TRP A 1 485 ? -27.119 1.877 11.589 1.00 95.94 485 TRP A N 1
ATOM 3706 C CA . TRP A 1 485 ? -25.858 2.087 10.888 1.00 95.94 485 TRP A CA 1
ATOM 3707 C C . TRP A 1 485 ? -26.103 2.208 9.386 1.00 95.94 485 TRP A C 1
ATOM 3709 O O . TRP A 1 485 ? -26.858 1.436 8.800 1.00 95.94 485 TRP A O 1
ATOM 3719 N N . GLN A 1 486 ? -25.468 3.200 8.771 1.00 95.38 486 GLN A N 1
ATOM 3720 C CA . GLN A 1 486 ? -25.647 3.532 7.358 1.00 95.38 486 GLN A CA 1
ATOM 3721 C C . GLN A 1 486 ? -24.380 3.282 6.546 1.00 95.38 486 GLN A C 1
ATOM 3723 O O . GLN A 1 486 ? -24.462 2.844 5.405 1.00 95.38 486 GLN A O 1
ATOM 3728 N N . GLU A 1 487 ? -23.218 3.558 7.135 1.00 96.69 487 GLU A N 1
ATOM 3729 C CA . GLU A 1 487 ? -21.915 3.358 6.506 1.00 96.69 487 GLU A CA 1
ATOM 3730 C C . GLU A 1 487 ? -20.912 2.943 7.582 1.00 96.69 487 GLU A C 1
ATOM 3732 O O . GLU A 1 487 ? -21.042 3.333 8.748 1.00 96.69 487 GLU A O 1
ATOM 3737 N N . ALA A 1 488 ? -19.881 2.204 7.196 1.00 97.12 488 ALA A N 1
ATOM 3738 C CA . ALA A 1 488 ? -18.780 1.860 8.079 1.00 97.12 488 ALA A CA 1
ATOM 3739 C C . ALA A 1 488 ? -17.451 1.979 7.345 1.00 97.12 488 ALA A C 1
ATOM 3741 O O . ALA A 1 488 ? -17.373 1.787 6.133 1.00 97.12 488 ALA A O 1
ATOM 3742 N N . PHE A 1 489 ? -16.394 2.290 8.085 1.00 95.69 489 PHE A N 1
ATOM 3743 C CA . PHE A 1 489 ? -15.045 2.297 7.542 1.00 95.69 489 PHE A CA 1
ATOM 3744 C C . PHE A 1 489 ? -13.994 2.053 8.625 1.00 95.69 489 PHE A C 1
ATOM 3746 O O . PHE A 1 489 ? -14.185 2.339 9.811 1.00 95.69 489 PHE A O 1
ATOM 3753 N N . LEU A 1 490 ? -12.853 1.529 8.193 1.00 92.50 490 LEU A N 1
ATOM 3754 C CA . LEU A 1 490 ? -11.660 1.323 9.000 1.00 92.50 490 LEU A CA 1
ATOM 3755 C C . LEU A 1 490 ? -10.622 2.388 8.687 1.00 92.50 490 LEU A C 1
ATOM 3757 O O . LEU A 1 490 ? -10.540 2.894 7.568 1.00 92.50 490 LEU A O 1
ATOM 3761 N N . THR A 1 491 ? -9.772 2.693 9.665 1.00 88.38 491 THR A N 1
ATOM 3762 C CA . THR A 1 491 ? -8.637 3.588 9.428 1.00 88.38 491 THR A CA 1
ATOM 3763 C C . THR A 1 491 ? -7.359 3.132 10.102 1.00 88.38 491 THR A C 1
ATOM 3765 O O . THR A 1 491 ? -7.364 2.664 11.241 1.00 88.38 491 THR A O 1
ATOM 3768 N N . ASN A 1 492 ? -6.233 3.328 9.419 1.00 84.38 492 ASN A N 1
ATOM 3769 C CA . ASN A 1 492 ? -4.914 3.420 10.037 1.00 84.38 492 ASN A CA 1
ATOM 3770 C C . ASN A 1 492 ? -3.974 4.247 9.141 1.00 84.38 492 ASN A C 1
ATOM 3772 O O . ASN A 1 492 ? -4.359 4.714 8.071 1.00 84.38 492 ASN A O 1
ATOM 3776 N N . ALA A 1 493 ? -2.730 4.444 9.582 1.00 75.94 493 ALA A N 1
ATOM 3777 C CA . ALA A 1 493 ? -1.757 5.262 8.853 1.00 75.94 493 ALA A CA 1
ATOM 3778 C C . ALA A 1 493 ? -1.365 4.702 7.470 1.00 75.94 493 ALA A C 1
ATOM 3780 O O . ALA A 1 493 ? -0.848 5.451 6.651 1.00 75.94 493 ALA A O 1
ATOM 3781 N N . LEU A 1 494 ? -1.584 3.407 7.222 1.00 76.75 494 LEU A N 1
ATOM 3782 C CA . LEU A 1 494 ? -1.215 2.734 5.975 1.00 76.75 494 LEU A CA 1
ATOM 3783 C C . LEU A 1 494 ? -2.405 2.592 5.022 1.00 76.75 494 LEU A C 1
ATOM 3785 O O . LEU A 1 494 ? -2.250 2.734 3.823 1.00 76.75 494 LEU A O 1
ATOM 3789 N N . ARG A 1 495 ? -3.605 2.329 5.533 1.00 76.38 495 ARG A N 1
ATOM 3790 C CA . ARG A 1 495 ? -4.811 2.075 4.736 1.00 76.38 495 ARG A CA 1
ATOM 3791 C C . ARG A 1 495 ? -5.586 3.351 4.405 1.00 76.38 495 ARG A C 1
ATOM 3793 O O . ARG A 1 495 ? -6.397 3.337 3.493 1.00 76.38 495 ARG A O 1
ATOM 3800 N N . GLY A 1 496 ? -5.344 4.450 5.125 1.00 84.00 496 GLY A N 1
ATOM 3801 C CA . GLY A 1 496 ? -6.153 5.661 4.983 1.00 84.00 496 GLY A CA 1
ATOM 3802 C C . GLY A 1 496 ? -7.557 5.445 5.546 1.00 84.00 496 GLY A C 1
ATOM 3803 O O . GLY A 1 496 ? -7.690 4.955 6.669 1.00 84.00 496 GLY A O 1
ATOM 3804 N N . VAL A 1 497 ? -8.578 5.822 4.774 1.00 89.94 497 VAL A N 1
ATOM 3805 C CA . VAL A 1 497 ? -9.997 5.559 5.055 1.00 89.94 497 VAL A CA 1
ATOM 3806 C C . VAL A 1 497 ? -10.443 4.417 4.146 1.00 89.94 497 VAL A C 1
ATOM 3808 O O . VAL A 1 497 ? -10.552 4.611 2.942 1.00 89.94 497 VAL A O 1
ATOM 3811 N N . GLN A 1 498 ? -10.664 3.233 4.719 1.00 90.00 498 GLN A N 1
ATOM 3812 C CA . GLN A 1 498 ? -11.089 2.035 3.994 1.00 90.00 498 GLN A CA 1
ATOM 3813 C C . GLN A 1 498 ? -12.576 1.773 4.271 1.00 90.00 498 GLN A C 1
ATOM 3815 O O . GLN A 1 498 ? -12.903 1.375 5.391 1.00 90.00 498 GLN A O 1
ATOM 3820 N N . PRO A 1 499 ? -13.475 1.984 3.296 1.00 93.38 499 PRO A N 1
ATOM 3821 C CA . PRO A 1 499 ? -14.892 1.663 3.435 1.00 93.38 499 PRO A CA 1
ATOM 3822 C C . PRO A 1 499 ? -15.123 0.178 3.722 1.00 93.38 499 PRO A C 1
ATOM 3824 O O . PRO A 1 499 ? -14.349 -0.667 3.269 1.00 93.38 499 PRO A O 1
ATOM 3827 N N . LEU A 1 500 ? -16.200 -0.122 4.447 1.00 93.94 500 LEU A N 1
ATOM 3828 C CA . LEU A 1 500 ? -16.687 -1.477 4.652 1.00 93.94 500 LEU A CA 1
ATOM 3829 C C . LEU A 1 500 ? -18.052 -1.679 3.983 1.00 93.94 500 LEU A C 1
ATOM 3831 O O . LEU A 1 500 ? -18.928 -0.825 4.112 1.00 93.94 500 LEU A O 1
ATOM 3835 N N . ASP A 1 501 ? -18.242 -2.822 3.329 1.00 93.94 501 ASP A N 1
ATOM 3836 C CA . ASP A 1 501 ? -19.528 -3.284 2.800 1.00 93.94 501 ASP A CA 1
ATOM 3837 C C . ASP A 1 501 ? -20.292 -4.176 3.772 1.00 93.94 501 ASP A C 1
ATOM 3839 O O . ASP A 1 501 ? -21.513 -4.265 3.688 1.00 93.94 501 ASP A O 1
ATOM 3843 N N . ARG A 1 502 ? -19.601 -4.796 4.729 1.00 95.19 502 ARG A N 1
ATOM 3844 C CA . ARG A 1 502 ? -20.218 -5.715 5.676 1.00 95.19 502 ARG A CA 1
ATOM 3845 C C . ARG A 1 502 ? -19.477 -5.747 7.004 1.00 95.19 502 ARG A C 1
ATOM 3847 O O . ARG A 1 502 ? -18.249 -5.685 7.074 1.00 95.19 502 ARG A O 1
ATOM 3854 N N . ILE A 1 503 ? -20.239 -5.874 8.083 1.00 97.38 503 ILE A N 1
ATOM 3855 C CA . ILE A 1 503 ? -19.719 -6.272 9.391 1.00 97.38 503 ILE A CA 1
ATOM 3856 C C . ILE A 1 503 ? -20.495 -7.497 9.851 1.00 97.38 503 ILE A C 1
ATOM 3858 O O . ILE A 1 503 ? -21.723 -7.527 9.798 1.00 97.38 503 ILE A O 1
ATOM 3862 N N . GLU A 1 504 ? -19.780 -8.499 10.337 1.00 96.31 504 GLU A N 1
ATOM 3863 C CA . GLU A 1 504 ? -20.379 -9.718 10.869 1.00 96.31 504 GLU A CA 1
ATOM 3864 C C . GLU A 1 504 ? -19.828 -10.046 12.251 1.00 96.31 504 GLU A C 1
ATOM 3866 O O . GLU A 1 504 ? -18.673 -9.763 12.550 1.00 96.31 504 GLU A O 1
ATOM 3871 N N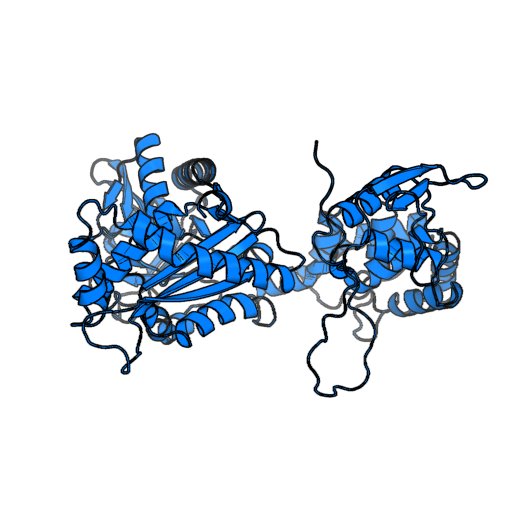 . CYS A 1 505 ? -20.651 -10.645 13.103 1.00 96.25 505 CYS A N 1
ATOM 3872 C CA . CYS A 1 505 ? -20.205 -11.318 14.309 1.00 96.25 505 CYS A CA 1
ATOM 3873 C C . CYS A 1 505 ? -20.164 -12.811 14.035 1.00 96.25 505 CYS A C 1
ATOM 3875 O O . CYS A 1 505 ? -21.193 -13.438 13.784 1.00 96.25 505 CYS A O 1
ATOM 3877 N N . ASP A 1 506 ? -18.950 -13.344 14.058 1.00 92.56 506 ASP A N 1
ATOM 3878 C CA . ASP A 1 506 ? -18.672 -14.743 13.781 1.00 92.56 506 ASP A CA 1
ATOM 3879 C C . ASP A 1 506 ? -19.072 -15.606 14.984 1.00 92.56 506 ASP A C 1
ATOM 3881 O O . ASP A 1 506 ? -18.922 -15.205 16.141 1.00 92.56 506 ASP A O 1
ATOM 3885 N N . GLU A 1 507 ? -19.571 -16.811 14.726 1.00 93.12 507 GLU A N 1
ATOM 3886 C CA . GLU A 1 507 ? -19.957 -17.775 15.764 1.00 93.12 507 GLU A CA 1
ATOM 3887 C C . GLU A 1 507 ? -18.793 -18.196 16.671 1.00 93.12 507 GLU A C 1
ATOM 3889 O O . GLU A 1 507 ? -19.007 -18.606 17.81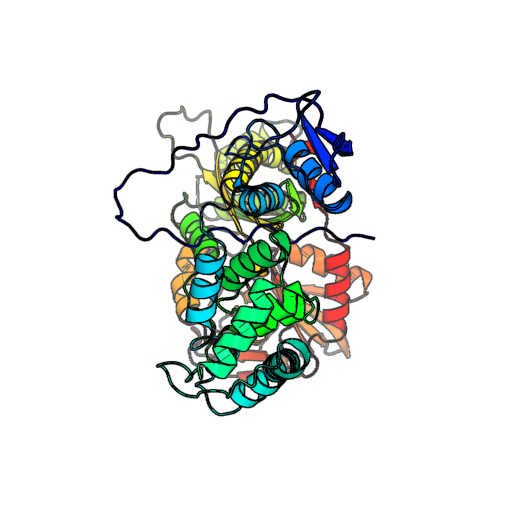1 1.00 93.12 507 GLU A O 1
ATOM 3894 N N . ARG A 1 508 ? -17.554 -18.039 16.197 1.00 91.81 508 ARG A N 1
ATOM 3895 C CA . ARG A 1 508 ? -16.314 -18.337 16.923 1.00 91.81 508 ARG A CA 1
ATOM 3896 C C . ARG A 1 508 ? -15.835 -17.171 17.790 1.00 91.81 508 ARG A C 1
ATOM 3898 O O . ARG A 1 508 ? -14.715 -17.223 18.301 1.00 91.81 508 ARG A O 1
ATOM 3905 N N . ASN A 1 509 ? -16.624 -16.103 17.937 1.00 91.75 509 ASN A N 1
ATOM 3906 C CA . ASN A 1 509 ? -16.228 -14.956 18.750 1.00 91.75 509 ASN A CA 1
ATOM 3907 C C . ASN A 1 509 ? -15.945 -15.366 20.205 1.00 91.75 509 ASN A C 1
ATOM 3909 O O . ASN A 1 509 ? -16.645 -16.196 20.788 1.00 91.75 509 ASN A O 1
ATOM 3913 N N . VAL A 1 510 ? -14.928 -14.750 20.815 1.00 89.44 510 VAL A N 1
ATOM 3914 C CA . VAL A 1 510 ? -14.414 -15.165 22.136 1.00 89.44 510 VAL A CA 1
ATOM 3915 C C . VAL A 1 510 ? -15.421 -15.038 23.282 1.00 89.44 510 VAL A C 1
ATOM 3917 O O . VAL A 1 510 ? -15.212 -15.615 24.347 1.00 89.44 510 VAL A O 1
ATOM 3920 N N . TRP A 1 511 ? -16.492 -14.267 23.090 1.00 91.88 511 TRP A N 1
ATOM 3921 C CA . TRP A 1 511 ? -17.502 -14.000 24.110 1.00 91.88 511 TRP A CA 1
ATOM 3922 C C . TRP A 1 511 ? -18.738 -14.895 23.987 1.00 91.88 511 TRP A C 1
ATOM 3924 O O . TRP A 1 511 ? -19.588 -14.855 24.875 1.00 91.88 511 TRP A O 1
ATOM 3934 N N . GLY A 1 512 ? -18.854 -15.689 22.916 1.00 91.75 512 GLY A N 1
ATOM 3935 C CA . GLY A 1 512 ? -20.057 -16.472 22.626 1.00 91.75 512 GLY A CA 1
ATOM 3936 C C . GLY A 1 512 ? -21.289 -15.605 22.341 1.00 91.75 512 GLY A C 1
ATOM 3937 O O . GLY A 1 512 ? -22.405 -15.999 22.670 1.00 91.75 512 GLY A O 1
ATOM 3938 N N . LEU A 1 513 ? -21.093 -14.406 21.780 1.00 92.88 513 LEU A N 1
ATOM 3939 C CA . LEU A 1 513 ? -22.176 -13.535 21.320 1.00 92.88 513 LEU A CA 1
ATOM 3940 C C . LEU A 1 513 ? -22.957 -14.210 20.188 1.00 92.88 513 LEU A C 1
ATOM 3942 O O . LEU A 1 513 ? -22.376 -14.940 19.384 1.00 92.88 513 LEU A O 1
ATOM 3946 N N . GLU A 1 514 ? -24.258 -13.930 20.106 1.00 94.31 514 GLU A N 1
ATOM 3947 C CA . GLU A 1 514 ? -25.091 -14.413 19.002 1.00 94.31 514 GLU A CA 1
ATOM 3948 C C . GLU A 1 514 ? -24.559 -13.892 17.655 1.00 94.31 514 GLU A C 1
ATOM 3950 O O . GLU A 1 514 ? -24.321 -12.684 17.532 1.00 94.31 514 GLU A O 1
ATOM 3955 N N . PRO A 1 515 ? -24.399 -14.759 16.636 1.00 96.06 515 PRO A N 1
ATOM 3956 C CA . PRO A 1 515 ? -23.963 -14.334 15.314 1.00 96.06 515 PRO A CA 1
ATOM 3957 C C . PRO A 1 515 ? -24.941 -13.350 14.673 1.00 96.06 515 PRO A C 1
ATOM 3959 O O . PRO A 1 515 ? -26.163 -13.486 14.777 1.00 96.06 515 PRO A O 1
ATOM 3962 N N . TRP A 1 516 ? -24.408 -12.368 13.956 1.00 96.75 516 TRP A N 1
ATOM 3963 C CA . TRP A 1 516 ? -25.205 -11.419 13.181 1.00 96.75 516 TRP A CA 1
ATOM 3964 C C . TRP A 1 516 ? -24.403 -10.881 12.007 1.00 96.75 516 TRP A C 1
ATOM 3966 O O . TRP A 1 516 ? -23.179 -10.913 12.013 1.00 96.75 516 TRP A O 1
ATOM 3976 N N . VAL A 1 517 ? -25.101 -10.347 11.011 1.00 96.50 517 VAL A N 1
ATOM 3977 C CA . VAL A 1 517 ? -24.496 -9.706 9.842 1.00 96.50 517 VAL A CA 1
ATOM 3978 C C . VAL A 1 517 ? -25.234 -8.402 9.570 1.00 96.50 517 VAL A C 1
ATOM 3980 O O . VAL A 1 517 ? -26.454 -8.327 9.739 1.00 96.50 517 VAL A O 1
ATOM 3983 N N . ILE A 1 518 ? -24.495 -7.371 9.176 1.00 96.19 518 ILE A N 1
ATOM 3984 C CA . ILE A 1 518 ? -25.029 -6.149 8.584 1.00 96.19 518 ILE A CA 1
ATOM 3985 C C . ILE A 1 518 ? -24.263 -5.830 7.308 1.00 96.19 518 ILE A C 1
ATOM 3987 O O . ILE A 1 518 ? -23.035 -5.851 7.303 1.00 96.19 518 ILE A O 1
ATOM 3991 N N . GLU A 1 519 ? -25.002 -5.527 6.248 1.00 95.75 519 GLU A N 1
ATOM 3992 C CA . GLU A 1 519 ? -24.471 -5.134 4.945 1.00 95.75 519 GLU A CA 1
ATOM 3993 C C . GLU A 1 519 ? -24.831 -3.672 4.662 1.00 95.75 519 GLU A C 1
ATOM 3995 O O . GLU A 1 519 ? -25.915 -3.200 5.020 1.00 95.75 519 GLU A O 1
ATOM 4000 N N . PHE A 1 520 ? -23.918 -2.957 4.015 1.00 94.38 520 PHE A N 1
ATOM 4001 C CA . PHE A 1 520 ? -24.059 -1.568 3.606 1.00 94.38 520 PHE A CA 1
ATOM 4002 C C . PHE A 1 520 ? -24.258 -1.517 2.089 1.00 94.38 520 PHE A C 1
ATOM 4004 O O . PHE A 1 520 ? -23.483 -2.086 1.328 1.00 94.38 520 PHE A O 1
ATOM 4011 N N . LEU A 1 521 ? -25.319 -0.843 1.643 1.00 85.12 521 LEU A N 1
ATOM 4012 C CA . LEU A 1 521 ? -25.750 -0.875 0.239 1.00 85.12 521 LEU A CA 1
ATOM 4013 C C . LEU A 1 521 ? -24.907 0.019 -0.686 1.00 85.12 521 LEU A C 1
ATOM 4015 O O . LEU A 1 521 ? -24.781 -0.276 -1.871 1.00 85.12 521 LEU A O 1
ATOM 4019 N N . GLU A 1 522 ? -24.352 1.114 -0.161 1.00 86.38 522 GLU A N 1
ATOM 4020 C CA . GLU A 1 522 ? -23.519 2.064 -0.907 1.00 86.38 522 GLU A CA 1
ATOM 4021 C C . GLU A 1 522 ? -22.120 2.118 -0.287 1.00 86.38 522 GLU A C 1
ATOM 4023 O O . GLU A 1 522 ? -21.962 2.521 0.867 1.00 86.38 522 GLU A O 1
ATOM 4028 N N . VAL A 1 523 ? -21.102 1.703 -1.049 1.00 86.94 523 VAL A N 1
ATOM 4029 C CA . VAL A 1 523 ? -19.718 1.569 -0.570 1.00 86.94 523 VAL A CA 1
ATOM 4030 C C . VAL A 1 523 ? -18.750 2.099 -1.641 1.00 86.94 523 VAL A C 1
ATOM 4032 O O . VAL A 1 523 ? -18.675 1.519 -2.723 1.00 86.94 523 VAL A O 1
ATOM 4035 N N . PRO A 1 524 ? -18.001 3.188 -1.380 1.00 88.12 524 PRO A N 1
ATOM 4036 C CA . PRO A 1 524 ? -18.130 4.054 -0.212 1.00 88.12 524 PRO A CA 1
ATOM 4037 C C . PRO A 1 524 ? -19.492 4.755 -0.183 1.00 88.12 524 PRO A C 1
ATOM 4039 O O . PRO A 1 524 ? -19.971 5.247 -1.204 1.00 88.12 524 PRO A O 1
ATOM 4042 N N . GLY A 1 525 ? -20.076 4.866 1.007 1.00 90.69 525 GLY A N 1
ATOM 4043 C CA . GLY A 1 525 ? -21.249 5.708 1.206 1.00 90.69 525 GLY A CA 1
ATOM 4044 C C . GLY A 1 525 ? -20.909 7.197 1.076 1.00 90.69 525 GLY A C 1
ATOM 4045 O O . GLY A 1 525 ? -19.739 7.603 1.043 1.00 90.69 525 GLY A O 1
ATOM 4046 N N . GLN A 1 526 ? -21.944 8.035 0.986 1.00 94.94 526 GLN A N 1
ATOM 4047 C CA . GLN A 1 526 ? -21.800 9.465 0.713 1.00 94.94 526 GLN A CA 1
ATOM 4048 C C . GLN A 1 526 ? -20.888 10.179 1.724 1.00 94.94 526 GLN A C 1
ATOM 4050 O O . GLN A 1 526 ? -20.101 11.053 1.339 1.00 94.94 526 GLN A O 1
ATOM 4055 N N . TRP A 1 527 ? -21.006 9.864 3.016 1.00 96.06 527 TRP A N 1
ATOM 4056 C CA . TRP A 1 527 ? -20.199 10.508 4.053 1.00 96.06 527 TRP A CA 1
ATOM 4057 C C . TRP A 1 527 ? -18.772 9.984 4.058 1.00 96.06 527 TRP A C 1
ATOM 4059 O O . TRP A 1 527 ? -17.836 10.782 4.111 1.00 96.06 527 TRP A O 1
ATOM 4069 N N . THR A 1 528 ? -18.601 8.674 3.929 1.00 95.44 528 THR A N 1
ATOM 4070 C CA . THR A 1 528 ? -17.299 8.009 3.870 1.00 95.44 528 THR A CA 1
ATOM 4071 C C . THR A 1 528 ? -16.476 8.544 2.701 1.00 95.44 528 THR A C 1
ATOM 4073 O O . THR A 1 528 ? -15.328 8.932 2.905 1.00 95.44 528 THR A O 1
ATOM 4076 N N . ALA A 1 529 ? -17.072 8.695 1.513 1.00 93.81 529 ALA A N 1
ATOM 4077 C CA . ALA A 1 529 ? -16.401 9.271 0.346 1.00 93.81 529 ALA A CA 1
ATOM 4078 C C . ALA A 1 529 ? -15.953 10.729 0.576 1.00 93.81 529 ALA A C 1
ATOM 4080 O O . ALA A 1 529 ? -14.831 11.108 0.229 1.00 93.81 529 ALA A O 1
ATOM 4081 N N . LYS A 1 530 ? -16.800 11.561 1.205 1.00 96.44 530 LYS A N 1
ATOM 4082 C CA . LYS A 1 530 ? -16.446 12.951 1.555 1.00 96.44 530 LYS A CA 1
ATOM 4083 C C . LYS A 1 530 ? -15.314 13.014 2.581 1.00 96.44 530 LYS A C 1
ATOM 4085 O O . LYS A 1 530 ? -14.414 13.842 2.446 1.00 96.44 530 LYS A O 1
ATOM 4090 N N . ILE A 1 531 ? -15.360 12.155 3.600 1.00 96.12 531 ILE A N 1
ATOM 4091 C CA . ILE A 1 531 ? -14.315 12.055 4.625 1.00 96.12 531 ILE A CA 1
ATOM 4092 C C . ILE A 1 531 ? -13.002 11.618 3.976 1.00 96.12 531 ILE A C 1
ATOM 4094 O O . ILE A 1 531 ? -11.979 12.253 4.215 1.00 96.12 531 ILE A O 1
ATOM 4098 N N . GLN A 1 532 ? -13.036 10.592 3.126 1.00 92.50 532 GLN A N 1
ATOM 4099 C CA . GLN A 1 532 ? -11.867 10.086 2.415 1.00 92.50 532 GLN A CA 1
ATOM 4100 C C . GLN A 1 532 ? -11.189 11.188 1.588 1.00 92.50 532 GLN A C 1
ATOM 4102 O O . GLN A 1 532 ? -10.001 11.442 1.782 1.00 92.50 532 GLN A O 1
ATOM 4107 N N . ALA A 1 533 ? -11.947 11.915 0.761 1.00 91.38 533 ALA A N 1
ATOM 4108 C CA . ALA A 1 533 ? -11.410 13.003 -0.060 1.00 91.38 533 ALA A CA 1
ATOM 4109 C C . ALA A 1 533 ? -10.754 14.120 0.778 1.00 91.38 533 ALA A C 1
ATOM 4111 O O . ALA A 1 533 ? -9.664 14.596 0.451 1.00 91.38 533 ALA A O 1
ATOM 4112 N N . LEU A 1 534 ? -11.389 14.531 1.883 1.00 94.69 534 LEU A N 1
ATOM 4113 C CA . LEU A 1 534 ? -10.827 15.552 2.772 1.00 94.69 534 LEU A CA 1
ATOM 4114 C C . LEU A 1 534 ? -9.565 15.061 3.482 1.00 9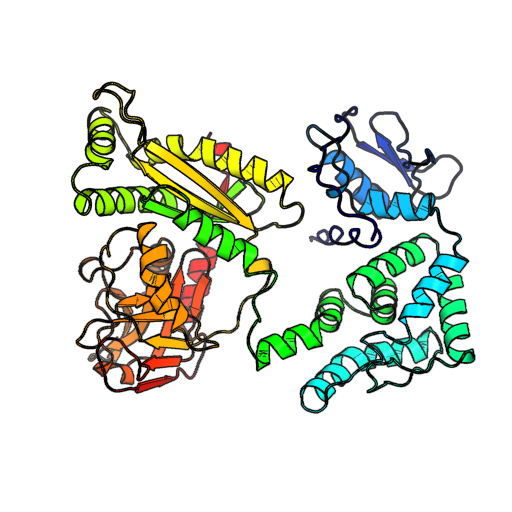4.69 534 LEU A C 1
ATOM 4116 O O . LEU A 1 534 ? -8.570 15.786 3.520 1.00 94.69 534 LEU A O 1
ATOM 4120 N N . VAL A 1 535 ? -9.584 13.832 4.002 1.00 90.00 535 VAL A N 1
ATOM 4121 C CA . VAL A 1 535 ? -8.429 13.223 4.669 1.00 90.00 535 VAL A CA 1
ATOM 4122 C C . VAL A 1 535 ? -7.242 13.154 3.712 1.00 90.00 535 VAL A C 1
ATOM 4124 O O . VAL A 1 535 ? -6.180 13.670 4.059 1.00 90.00 535 VAL A O 1
ATOM 4127 N N . GLU A 1 536 ? -7.427 12.621 2.502 1.00 87.06 536 GLU A N 1
ATOM 4128 C CA . GLU A 1 536 ? -6.377 12.519 1.479 1.00 87.06 536 GLU A CA 1
ATOM 4129 C C . GLU A 1 536 ? -5.786 13.888 1.112 1.00 87.06 536 GLU A C 1
ATOM 4131 O O . GLU A 1 536 ? -4.564 14.032 1.029 1.00 87.06 536 GLU A O 1
ATOM 4136 N N . SER A 1 537 ? -6.630 14.917 0.975 1.00 88.00 537 SER A N 1
ATOM 4137 C CA . SER A 1 537 ? -6.185 16.286 0.673 1.00 88.00 537 SER A CA 1
ATOM 4138 C C . SER A 1 537 ? -5.432 16.973 1.824 1.00 88.00 537 SER A C 1
ATOM 4140 O O . SER A 1 537 ? -4.696 17.932 1.595 1.00 88.00 537 SER A O 1
ATOM 4142 N N . SER A 1 538 ? -5.602 16.487 3.058 1.00 88.38 538 SER A N 1
ATOM 4143 C CA . SER A 1 538 ? -5.043 17.092 4.277 1.00 88.38 538 SER A CA 1
ATOM 4144 C C . SER A 1 538 ? -3.715 16.481 4.740 1.00 88.38 538 SER A C 1
ATOM 4146 O O . SER A 1 538 ? -3.106 16.986 5.687 1.00 88.38 538 SER A O 1
ATOM 4148 N N . LEU A 1 539 ? -3.260 15.400 4.093 1.00 86.31 539 LEU A N 1
ATOM 4149 C CA . LEU A 1 539 ? -2.020 14.710 4.448 1.00 86.31 539 LEU A CA 1
ATOM 4150 C C . LEU A 1 539 ? -0.811 15.636 4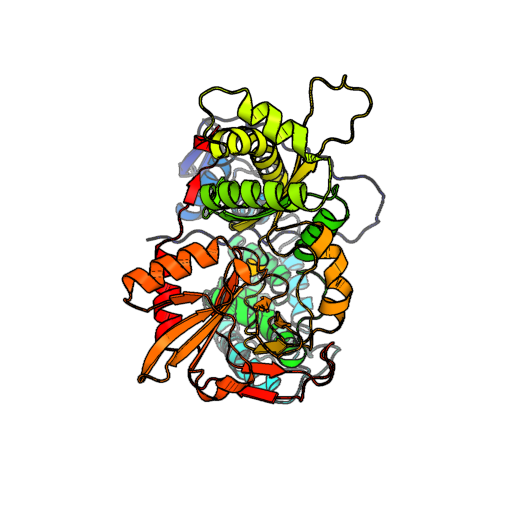.281 1.00 86.31 539 LEU A C 1
ATOM 4152 O O . LEU A 1 539 ? -0.578 16.208 3.215 1.00 86.31 539 LEU A O 1
ATOM 4156 N N . GLN A 1 540 ? 0.002 15.750 5.330 1.00 86.81 540 GLN A N 1
ATOM 4157 C CA . GLN A 1 540 ? 1.203 16.576 5.311 1.00 86.81 540 GLN A CA 1
ATOM 4158 C C . GLN A 1 540 ? 2.418 15.718 4.981 1.00 86.81 540 GLN A C 1
ATOM 4160 O O . GLN A 1 540 ? 2.578 14.623 5.508 1.00 86.81 540 GLN A O 1
ATOM 4165 N N . ARG A 1 541 ? 3.299 16.221 4.115 1.00 87.81 541 ARG A N 1
ATOM 4166 C CA . ARG A 1 541 ? 4.558 15.556 3.765 1.00 87.81 541 ARG A CA 1
ATOM 4167 C C . ARG A 1 541 ? 5.721 16.364 4.313 1.00 87.81 541 ARG A C 1
ATOM 4169 O O . ARG A 1 541 ? 5.889 17.527 3.954 1.00 87.81 541 ARG A O 1
ATOM 4176 N N . THR A 1 542 ? 6.522 15.741 5.162 1.00 88.38 542 THR A N 1
ATOM 4177 C CA . THR A 1 542 ? 7.683 16.365 5.793 1.00 88.38 542 THR A CA 1
ATOM 4178 C C . THR A 1 542 ? 8.955 15.785 5.195 1.00 88.38 542 THR A C 1
ATOM 4180 O O . THR A 1 542 ? 9.177 14.582 5.297 1.00 88.38 542 THR A O 1
ATOM 4183 N N . ASP A 1 543 ? 9.796 16.624 4.585 1.00 89.25 543 ASP A N 1
ATOM 4184 C CA . ASP A 1 543 ? 11.139 16.207 4.167 1.00 89.25 543 ASP A CA 1
ATOM 4185 C C . ASP A 1 543 ? 12.014 16.025 5.411 1.00 89.25 543 ASP A C 1
ATOM 4187 O O . ASP A 1 543 ? 12.376 16.995 6.084 1.00 89.25 543 ASP A O 1
ATOM 4191 N N . LEU A 1 544 ? 12.338 14.773 5.725 1.00 86.88 544 LEU A N 1
ATOM 4192 C CA . LEU A 1 544 ? 13.102 14.404 6.913 1.00 86.88 544 LEU A CA 1
ATOM 4193 C C . LEU A 1 544 ? 14.517 15.004 6.919 1.00 86.88 544 LEU A C 1
ATOM 4195 O O . LEU A 1 544 ? 15.086 15.204 7.988 1.00 86.88 544 LEU A O 1
ATOM 4199 N N . ARG A 1 545 ? 15.079 15.345 5.753 1.00 84.06 545 ARG A N 1
ATOM 4200 C CA . ARG A 1 545 ? 16.425 15.936 5.635 1.00 84.06 545 ARG A CA 1
ATOM 4201 C C . ARG A 1 545 ? 16.465 17.407 6.045 1.00 84.06 545 ARG A C 1
ATOM 4203 O O . ARG A 1 545 ? 17.532 17.931 6.327 1.00 84.06 545 ARG A O 1
ATOM 4210 N N . ASN A 1 546 ? 15.310 18.070 6.087 1.00 85.69 546 ASN A N 1
ATOM 4211 C CA . ASN A 1 546 ? 15.208 19.459 6.542 1.00 85.69 546 ASN A CA 1
ATOM 4212 C C . ASN A 1 546 ? 15.074 19.566 8.068 1.00 85.69 546 ASN A C 1
ATOM 4214 O O . ASN A 1 546 ? 15.059 20.672 8.601 1.00 85.69 546 ASN A O 1
ATOM 4218 N N . LEU A 1 547 ? 14.926 18.432 8.762 1.00 77.44 547 LEU A N 1
ATOM 4219 C CA . LEU A 1 547 ? 14.802 18.363 10.218 1.00 77.44 547 LEU A CA 1
ATOM 4220 C C . LEU A 1 547 ? 16.129 18.034 10.921 1.00 77.44 547 LEU A C 1
ATOM 4222 O O . LEU A 1 547 ? 16.154 18.042 12.152 1.00 77.44 547 LEU A O 1
ATOM 4226 N N . SER A 1 548 ? 17.173 17.682 10.157 1.00 57.59 548 SER A N 1
ATOM 4227 C CA . SER A 1 548 ? 18.483 17.228 10.650 1.00 57.59 548 SER A CA 1
ATOM 4228 C C . SER A 1 548 ? 19.481 18.351 10.857 1.00 57.59 548 SER A C 1
ATOM 4230 O O . SER A 1 548 ? 19.528 19.228 9.963 1.00 57.59 548 SER A O 1
#

Foldseek 3Di:
DDDDDDFQPFDPDDDPDDDDDDDDDPDFAWLPADDKDKDADPPDQFIFIDRHNHTDAAPVRHGQGDNDPVLNVVQSVLSNPDDTTNDVSSRRSSVLSSCLVPVVDDLLVLLVVLLVLQQVAPLAADQDDDPLVVVSCVQSVLLQVVCCVPLVARGHHDNDPVGHDDPPVNSVSSSVVLVPDRSSLNSQLSRVCSVLVHSSLSNCVSVVVDDPVSSVCNSCVVVVVCCVPPNDDDDPLCVQVVVLLVLLVVDPKAFKDKWKDFQLFWTWPVLLRLVQSVQQRVLCPVVPPDQCPVVVVVQVPPPPDPVSLVSLVVQLVQANVQSVVVCVVCVRARMKMKMKGWGWDPPPPDPPNDTDIDIDIHIGGQSVVVDPQPLFEEEEAAAADPRQATRISVLSVVCPVVVVVDDRSHPFYWHAHLQQFTAQTSAWWKWFFFQDPVRATAIEGAANVNRHYDASLVVLLVVLCVVVVHHYHNHGDHPVRCVGTAWMWIDHNSNRTRTHQKYWYDCNHPSNDDIDMDGHPDVVDPVSVSSRVSSVVPIHIDRSVVSD